Protein AF-A0A401Q311-F1 (afdb_monomer)

Organism: Scyliorhinus torazame (NCBI:txid75743)

Sequence (638 aa):
PLCNLTLDDGYFEIVNTTWLHVNNETCPNGSEIYVPHQGPSEQYWDKGVLRRTNSIDETGEIVWDLALCLLLAWLIAGAALSKGIKSSGKVVYFTATFPYVVLTILLIRGLTLEGAYKGIEFYIGRQSDFSKLADAEIWKEAATQIFFSISVGWGSLITLSSYNKFHNNCYRDTIIVCVVNCATSVFAGFIIFSTLGHMAHIQDKPVSEVVQSGFSLAFIAYPEALAQLPWAPLWSSLFFFMLITLGLDTQFAGLETIFTTLLDQFPKFLRSKRLYLTAGVCALFYFLGLVYVTQAGIYWLNFVDYFCTGWILITVALLELTGLSWIYGVNRFIKDIEMMIGERTWLFWLWWRACWTFIAPCLLAVILIWSLATFAPPTYGSVQYPVWAIALGWCMIIFCSMWIPIVAIVRVVQAEGATLCQKISAACTSDPGWSSNMEKHKEKRNVVENDDNVERGNWSSNADYLLSLIGCVVGLGNIWRFPYVAYKNGGGAFLIPYTLMLGLVGIPVFFLECSFGQFASLGPVGVWKAVPMLQGVGITMTLLTTITCISYNVVMGYCLYYLFASFQSPLPWADCFSWWGADETCSRTPKDPLCNLTLDDGYFGIVNTTWLYVNNETCPNGSEIYVPHQGPSEQYWE

pLDDT: mean 83.98, std 17.18, range [23.11, 98.56]

Nearest PDB structures (foldseek):
  8wfl-assembly1_A  TM=9.668E-01  e=3.098E-15  Homo sapiens
  6zpl-assembly1_B  TM=9.037E-01  e=9.647E-16  Homo sapiens
  8wfi-assembly1_A  TM=9.111E-01  e=2.722E-15  Homo sapiens
  6awn-assembly1_A  TM=9.329E-01  e=2.544E-13  Homo sapiens
  6awp-assembly1_A  TM=9.353E-01  e=3.594E-13  Homo sapiens

InterPro domains:
  IPR000175 Sodium:neurotransmitter symporter [PF00209] (36-414)
  IPR000175 Sodium:neurotransmitter symporter [PF00209] (456-587)
  IPR000175 Sodium:neurotransmitter symporter [PR00176] (91-108)
  IPR000175 Sodium:neurotransmitter symporter [PR00176] (175-195)
  IPR000175 Sodium:neurotransmitter symporter [PR00176] (229-248)
  IPR000175 Sodium:neurotransmitter symporter [PR00176] (310-330)
  IPR000175 Sodium:neurotransmitter symporter [PR00176] (353-373)
  IPR000175 Sodium:neurotransmitter symporter [PS00610] (480-494)
  IPR000175 Sodium:neurotransmitter symporter [PS00754] (562-581)
  IPR000175 Sodium:neurotransmitter symporter [PS50267] (1-417)
  IPR000175 Sodium:neurotransmitter symporter [PS50267] (455-638)
  IPR000175 Sodium:neurotransmitter symporter [PTHR11616] (25-431)
  IPR037272 Sodium:neurotransmitter symporter superfamily [SSF161070] (39-413)
  IPR037272 Sodium:neurotransmitter symporter superfamily [SSF161070] (456-585)

Mean predicted aligned error: 9.47 Å

Foldseek 3Di:
DWAWDQDPVRDTDTHDPVVCVVVVHDGPPPRDDDQFFDALLRCCVQQQQLVADPALVDLAFFPVLLLVLLLVLLVVLLVQCLVHLQRVLVLLVCLLCLLVVLLVVLLVVLQPAPQLVLLVCQFANPQFDLVLVVPVVLLLLLLQLLCQQLVALQLLLLLLLLQADLQDQLLVLLVVLLVLSVVLLSSLLSSLSSLLSNVCVVQVHRSLVLDDADVCCVRRSVLQSLLPDVLSLVSLLSSLVSQLSLLSLQLSSLVSLLLQQVCQVPVVPPLVPVSVVSVVLSVVLSVVLSSLSTSNNVVVLQLCCVQLPGLLSLVLLLVLLCLVPPLLHLVVLVVLLCLRHNDDDPVVSVQLNCLSVPQQNVSSVVSNVVCVVPDDQDADVPHGHDPVSVVVSVVNNCVLQVLLQVQLVVQLVPADDPDSVNSNNRLSAFAPVLVVVVVVSVVCVPPDDDQPCVSVHHNPDVSSSSSSSSSSSSHPCSNRVSSSSCSVSRNSSSVVSNVVSCSRHSSSSSSSSSSLSNSQSGGLLRSCSSRSSRSSSSVSSSVSSSSCSSSSSSVSSVSSSSSVQSNDVPRSSSAQDPVSPRDQSHDNHLWFFFAWDQDPVRDTDTGTPRVCVVVVHDGPPPRTHTDHDDDPVVVPDD

Structure (mmCIF, N/CA/C/O backbone):
data_AF-A0A401Q311-F1
#
_entry.id   AF-A0A401Q311-F1
#
loop_
_atom_site.group_PDB
_atom_site.id
_atom_site.type_symbol
_atom_site.label_atom_id
_atom_site.label_alt_id
_atom_site.label_comp_id
_atom_site.label_asym_id
_atom_site.label_entity_id
_atom_site.label_seq_id
_atom_site.pdbx_PDB_ins_code
_atom_site.Cartn_x
_atom_site.Cartn_y
_atom_site.Cartn_z
_atom_site.occupancy
_atom_site.B_iso_or_equiv
_atom_site.auth_seq_id
_atom_site.auth_comp_id
_atom_site.auth_asym_id
_atom_site.auth_atom_id
_atom_site.pdbx_PDB_model_num
ATOM 1 N N . PRO A 1 1 ? 10.226 -7.463 -41.433 1.00 44.62 1 PRO A N 1
ATOM 2 C CA . PRO A 1 1 ? 9.619 -8.806 -41.301 1.00 44.62 1 PRO A CA 1
ATOM 3 C C . PRO A 1 1 ? 10.476 -9.795 -42.088 1.00 44.62 1 PRO A C 1
ATOM 5 O O . PRO A 1 1 ? 10.937 -9.455 -43.178 1.00 44.62 1 PRO A O 1
ATOM 8 N N . LEU A 1 2 ? 10.751 -10.964 -41.519 1.00 50.41 2 LEU A N 1
ATOM 9 C CA . LEU A 1 2 ? 11.312 -12.079 -42.277 1.00 50.41 2 LEU A CA 1
ATOM 10 C C . LEU A 1 2 ? 10.163 -12.741 -43.048 1.00 50.41 2 LEU A C 1
ATOM 12 O O . LEU A 1 2 ? 9.011 -12.622 -42.652 1.00 50.41 2 LEU A O 1
ATOM 16 N N . CYS A 1 3 ? 10.438 -13.378 -44.171 1.00 49.09 3 CYS A N 1
ATOM 17 C CA . CYS A 1 3 ? 9.439 -13.995 -45.024 1.00 49.09 3 CYS A CA 1
ATOM 18 C C . CYS A 1 3 ? 9.876 -15.412 -45.367 1.00 49.09 3 CYS A C 1
ATOM 20 O O . CYS A 1 3 ? 10.998 -15.622 -45.817 1.00 49.09 3 CYS A O 1
ATOM 22 N N . ASN A 1 4 ? 8.998 -16.381 -45.154 1.00 51.16 4 ASN A N 1
ATOM 23 C CA . ASN A 1 4 ? 9.241 -17.758 -45.550 1.00 51.16 4 ASN A CA 1
ATOM 24 C C . ASN A 1 4 ? 8.853 -17.953 -47.026 1.00 51.16 4 ASN A C 1
ATOM 26 O O . ASN A 1 4 ? 7.667 -17.955 -47.358 1.00 51.16 4 ASN A O 1
ATOM 30 N N . LEU A 1 5 ? 9.841 -18.088 -47.911 1.00 54.25 5 LEU A N 1
ATOM 31 C CA . LEU A 1 5 ? 9.651 -18.311 -49.344 1.00 54.25 5 LEU A CA 1
ATOM 32 C C . LEU A 1 5 ? 9.799 -19.791 -49.687 1.00 54.25 5 LEU A C 1
ATOM 34 O O . LEU A 1 5 ? 10.660 -20.491 -49.162 1.00 54.25 5 LEU A O 1
ATOM 38 N N . THR A 1 6 ? 8.935 -20.271 -50.578 1.00 53.59 6 THR A N 1
ATOM 39 C CA . THR A 1 6 ? 8.990 -21.646 -51.089 1.00 53.59 6 THR A CA 1
ATOM 40 C C . THR A 1 6 ? 9.664 -21.613 -52.454 1.00 53.59 6 THR A C 1
ATOM 42 O O . THR A 1 6 ? 9.136 -20.984 -53.367 1.00 53.59 6 THR A O 1
ATOM 45 N N . LEU A 1 7 ? 10.824 -22.255 -52.587 1.00 54.38 7 LEU A N 1
ATOM 46 C CA . LEU A 1 7 ? 11.555 -22.354 -53.852 1.00 54.38 7 LEU A CA 1
ATOM 47 C C . LEU A 1 7 ? 10.949 -23.453 -54.742 1.00 54.38 7 LEU A C 1
ATOM 49 O O . LEU A 1 7 ? 10.337 -24.398 -54.237 1.00 54.38 7 LEU A O 1
ATOM 53 N N . ASP A 1 8 ? 11.170 -23.362 -56.059 1.00 46.59 8 ASP A N 1
ATOM 54 C CA . ASP A 1 8 ? 10.634 -24.290 -57.078 1.00 46.59 8 ASP A CA 1
ATOM 55 C C . ASP A 1 8 ? 11.000 -25.774 -56.836 1.00 46.59 8 ASP A C 1
ATOM 57 O O . ASP A 1 8 ? 10.300 -26.676 -57.301 1.00 46.59 8 ASP A O 1
ATOM 61 N N . ASP A 1 9 ? 12.042 -26.036 -56.040 1.00 47.81 9 ASP A N 1
ATOM 62 C CA . ASP A 1 9 ? 12.513 -27.377 -55.668 1.00 47.81 9 ASP A CA 1
ATOM 63 C C . ASP A 1 9 ? 11.839 -27.947 -54.397 1.00 47.81 9 ASP A C 1
ATOM 65 O O . ASP A 1 9 ? 12.191 -29.031 -53.929 1.00 47.81 9 ASP A O 1
ATOM 69 N N . GLY A 1 10 ? 10.872 -27.231 -53.810 1.00 40.16 10 GLY A N 1
ATOM 70 C CA . GLY A 1 10 ? 10.134 -27.654 -52.611 1.00 40.16 10 GLY A CA 1
ATOM 71 C C . GLY A 1 10 ? 10.855 -27.405 -51.278 1.00 40.16 10 GLY A C 1
ATOM 72 O O . GLY A 1 10 ? 10.386 -27.867 -50.237 1.00 40.16 10 GLY A O 1
ATOM 73 N N . TYR A 1 11 ? 11.975 -26.678 -51.296 1.00 37.44 11 TYR A N 1
ATOM 74 C CA . TYR A 1 11 ? 12.691 -26.215 -50.104 1.00 37.44 11 TYR A CA 1
ATOM 75 C C . TYR A 1 11 ? 12.191 -24.833 -49.657 1.00 37.44 11 TYR A C 1
ATOM 77 O O . TYR A 1 11 ? 11.756 -24.022 -50.473 1.00 37.44 11 TYR A O 1
ATOM 85 N N . PHE A 1 12 ? 12.258 -24.574 -48.349 1.00 44.00 12 PHE A N 1
ATOM 86 C CA . PHE A 1 12 ? 11.872 -23.300 -47.741 1.00 44.00 12 PHE A CA 1
ATOM 87 C C . PHE A 1 12 ? 13.114 -22.469 -47.413 1.00 44.00 12 PHE A C 1
ATOM 89 O O . PHE A 1 12 ? 14.059 -22.995 -46.822 1.00 44.00 12 PHE A O 1
ATOM 96 N N . GLU A 1 13 ? 13.093 -21.182 -47.750 1.00 46.69 13 GLU A N 1
ATOM 97 C CA . GLU A 1 13 ? 14.155 -20.225 -47.439 1.00 46.69 13 GLU A CA 1
ATOM 98 C C . GLU A 1 13 ? 13.565 -19.006 -46.716 1.00 46.69 13 GLU A C 1
ATOM 100 O O . GLU A 1 13 ? 12.555 -18.438 -47.132 1.00 46.69 13 GLU A O 1
ATOM 105 N N . ILE A 1 14 ? 14.176 -18.610 -45.596 1.00 48.53 14 ILE A N 1
ATOM 106 C CA . ILE A 1 14 ? 13.735 -17.447 -44.820 1.00 48.53 14 ILE A CA 1
ATOM 107 C C . ILE A 1 14 ? 14.483 -16.221 -45.340 1.00 48.53 14 ILE A C 1
ATOM 109 O O . ILE A 1 14 ? 15.675 -16.060 -45.090 1.00 48.53 14 ILE A O 1
ATOM 113 N N . VAL A 1 15 ? 13.778 -15.338 -46.041 1.00 46.12 15 VAL A N 1
ATOM 114 C CA . VAL A 1 15 ? 14.345 -14.145 -46.679 1.00 46.12 15 VAL A CA 1
ATOM 115 C C . VAL A 1 15 ? 13.653 -12.872 -46.208 1.00 46.12 15 VAL A C 1
ATOM 117 O O . VAL A 1 15 ? 12.489 -12.859 -45.830 1.00 46.12 15 VAL A O 1
ATOM 120 N N . ASN A 1 16 ? 14.361 -11.751 -46.204 1.00 48.59 16 ASN A N 1
ATOM 121 C CA . ASN A 1 16 ? 13.816 -10.474 -45.740 1.00 48.59 16 ASN A CA 1
ATOM 122 C C . ASN A 1 16 ? 13.004 -9.757 -46.842 1.00 48.59 16 ASN A C 1
ATOM 124 O O . ASN A 1 16 ? 13.362 -9.798 -48.016 1.00 48.59 16 ASN A O 1
ATOM 128 N N . THR A 1 17 ? 11.981 -8.992 -46.449 1.00 46.75 17 THR A N 1
ATOM 129 C CA . THR A 1 17 ? 11.307 -7.948 -47.251 1.00 46.75 17 THR A CA 1
ATOM 130 C C . THR A 1 17 ? 12.212 -7.062 -48.121 1.00 46.75 17 THR A C 1
ATOM 132 O O . THR A 1 17 ? 11.810 -6.699 -49.224 1.00 46.75 17 THR A O 1
ATOM 135 N N . THR A 1 18 ? 13.444 -6.749 -47.705 1.00 42.78 18 THR A N 1
ATOM 136 C CA . THR A 1 18 ? 14.395 -6.003 -48.555 1.00 42.78 18 THR A CA 1
ATOM 137 C C . THR A 1 18 ? 14.963 -6.855 -49.697 1.00 42.78 18 THR A C 1
ATOM 139 O O . THR A 1 18 ? 15.078 -6.369 -50.817 1.00 42.78 18 THR A O 1
ATOM 142 N N . TRP A 1 19 ? 15.282 -8.130 -49.446 1.00 49.06 19 TRP A N 1
ATOM 143 C CA . TRP A 1 19 ? 15.713 -9.086 -50.478 1.00 49.06 19 TRP A CA 1
ATOM 144 C C . TRP A 1 19 ? 14.578 -9.366 -51.467 1.00 49.06 19 TRP A C 1
ATOM 146 O O . TRP A 1 19 ? 14.797 -9.351 -52.674 1.00 49.06 19 TRP A O 1
ATOM 156 N N . LEU A 1 20 ? 13.353 -9.509 -50.950 1.00 50.75 20 LEU A N 1
ATOM 157 C CA . LEU A 1 20 ? 12.119 -9.587 -51.731 1.00 50.75 20 LEU A CA 1
ATOM 158 C C . LEU A 1 20 ? 11.993 -8.380 -52.673 1.00 50.75 20 LEU A C 1
ATOM 160 O O . LEU A 1 20 ? 11.869 -8.542 -53.879 1.00 50.75 20 LEU A O 1
ATOM 164 N N . HIS A 1 21 ? 12.150 -7.160 -52.155 1.00 47.22 21 HIS A N 1
ATOM 165 C CA . HIS A 1 21 ? 12.058 -5.946 -52.967 1.00 47.22 21 HIS A CA 1
ATOM 166 C C . HIS A 1 21 ? 13.190 -5.816 -54.007 1.00 47.22 21 HIS A C 1
ATOM 168 O O . HIS A 1 21 ? 12.967 -5.287 -55.095 1.00 47.22 21 HIS A O 1
ATOM 174 N N . VAL A 1 22 ? 14.408 -6.277 -53.701 1.00 48.94 22 VAL A N 1
ATOM 175 C CA . VAL A 1 22 ? 15.545 -6.259 -54.646 1.00 48.94 22 VAL A CA 1
ATOM 176 C C . VAL A 1 22 ? 15.372 -7.300 -55.755 1.00 48.94 22 VAL A C 1
ATOM 178 O O . VAL A 1 22 ? 15.705 -7.017 -56.904 1.00 48.94 22 VAL A O 1
ATOM 181 N N . ASN A 1 23 ? 14.805 -8.463 -55.437 1.00 54.22 23 ASN A N 1
ATOM 182 C CA . ASN A 1 23 ? 14.520 -9.526 -56.405 1.00 54.22 23 ASN A CA 1
ATOM 183 C C . ASN A 1 23 ? 13.110 -9.443 -57.010 1.00 54.22 23 ASN A C 1
ATOM 185 O O . ASN A 1 23 ? 12.717 -10.317 -57.776 1.00 54.22 23 ASN A O 1
ATOM 189 N N . ASN A 1 24 ? 12.380 -8.358 -56.731 1.00 62.00 24 ASN A N 1
ATOM 190 C CA . ASN A 1 24 ? 11.029 -8.098 -57.228 1.00 62.00 24 ASN A CA 1
ATOM 191 C C . ASN A 1 24 ? 10.011 -9.200 -56.868 1.00 62.00 24 ASN A C 1
ATOM 193 O O . ASN A 1 24 ? 9.060 -9.457 -57.607 1.00 62.00 24 ASN A O 1
ATOM 197 N N . GLU A 1 25 ? 10.220 -9.839 -55.721 1.00 59.75 25 GLU A N 1
ATOM 198 C CA . GLU A 1 25 ? 9.332 -10.824 -55.125 1.00 59.75 25 GLU A CA 1
ATOM 199 C C . GLU A 1 25 ? 8.525 -10.203 -53.978 1.00 59.75 25 GLU A C 1
ATOM 201 O O . GLU A 1 25 ? 8.900 -9.192 -53.382 1.00 59.75 25 GLU A O 1
ATOM 206 N N . THR A 1 26 ? 7.390 -10.812 -53.650 1.00 57.38 26 THR A N 1
ATOM 207 C CA . THR A 1 26 ? 6.498 -10.352 -52.577 1.00 57.38 26 THR A CA 1
ATOM 208 C C . THR A 1 26 ? 6.280 -11.462 -51.569 1.00 57.38 26 THR A C 1
ATOM 210 O O . THR A 1 26 ? 6.113 -12.615 -51.966 1.00 57.38 26 THR A O 1
ATOM 213 N N . CYS A 1 27 ? 6.232 -11.120 -50.279 1.00 53.47 27 CYS A N 1
ATOM 214 C CA . CYS A 1 27 ? 5.996 -12.126 -49.253 1.00 53.47 27 CYS A CA 1
ATOM 215 C C . CYS A 1 27 ? 4.608 -12.761 -49.437 1.00 53.47 27 CYS A C 1
ATOM 217 O O . CYS A 1 27 ? 3.622 -12.020 -49.516 1.00 53.47 27 CYS A O 1
ATOM 219 N N . PRO A 1 28 ? 4.488 -14.098 -49.521 1.00 59.97 28 PRO A N 1
ATOM 220 C CA . PRO A 1 28 ? 3.183 -14.727 -49.635 1.00 59.97 28 PRO A CA 1
ATOM 221 C C . PRO A 1 28 ? 2.364 -14.469 -48.361 1.00 59.97 28 PRO A C 1
ATOM 223 O O . PRO A 1 28 ? 2.897 -14.504 -47.248 1.00 59.97 28 PRO A O 1
ATOM 226 N N . ASN A 1 29 ? 1.061 -14.218 -48.511 1.00 45.78 29 ASN A N 1
ATOM 227 C CA . ASN A 1 29 ? 0.172 -13.927 -47.382 1.00 45.78 29 ASN A CA 1
ATOM 228 C C . ASN A 1 29 ? 0.230 -15.043 -46.323 1.00 45.78 29 ASN A C 1
ATOM 230 O O . ASN A 1 29 ? -0.089 -16.193 -46.619 1.00 45.78 29 ASN A O 1
ATOM 234 N N . GLY A 1 30 ? 0.603 -14.686 -45.089 1.00 43.88 30 GLY A N 1
ATOM 235 C CA . GLY A 1 30 ? 0.746 -15.621 -43.964 1.00 43.88 30 GLY A CA 1
ATOM 236 C C . GLY A 1 30 ? 2.155 -16.193 -43.754 1.00 43.88 30 GLY A C 1
ATOM 237 O O . GLY A 1 30 ? 2.330 -17.024 -42.868 1.00 43.88 30 GLY A O 1
ATOM 238 N N . SER A 1 31 ? 3.153 -15.745 -44.526 1.00 40.97 31 SER A N 1
ATOM 239 C CA . SER A 1 31 ? 4.556 -16.209 -44.443 1.00 40.97 31 SER A CA 1
ATOM 240 C C . SER A 1 31 ? 5.485 -15.226 -43.725 1.00 40.97 31 SER A C 1
ATOM 242 O O . SER A 1 31 ? 6.694 -15.452 -43.666 1.00 40.97 31 SER A O 1
ATOM 244 N N . GLU A 1 32 ? 4.939 -14.123 -43.208 1.00 43.56 32 GLU A N 1
ATOM 245 C CA . GLU A 1 32 ? 5.683 -13.095 -42.486 1.00 43.56 32 GLU A CA 1
ATOM 246 C C . GLU A 1 32 ? 6.029 -13.573 -41.071 1.00 43.56 32 GLU A C 1
ATOM 248 O O . GLU A 1 32 ? 5.166 -13.876 -40.249 1.00 43.56 32 GLU A O 1
ATOM 253 N N . ILE A 1 33 ? 7.323 -13.629 -40.784 1.00 42.41 33 ILE A N 1
ATOM 254 C CA . ILE A 1 33 ? 7.897 -13.951 -39.489 1.00 42.41 33 ILE A CA 1
ATOM 255 C C . ILE A 1 33 ? 8.290 -12.628 -38.827 1.00 42.41 33 ILE A C 1
ATOM 257 O O . ILE A 1 33 ? 9.214 -11.921 -39.249 1.00 42.41 33 ILE A O 1
ATOM 261 N N . TYR A 1 34 ? 7.570 -12.297 -37.766 1.00 44.88 34 TYR A N 1
ATOM 262 C CA . TYR A 1 34 ? 7.892 -11.199 -36.869 1.00 44.88 34 TYR A CA 1
ATOM 263 C C . TYR A 1 34 ? 8.754 -11.752 -35.739 1.00 44.88 34 TYR A C 1
ATOM 265 O O . TYR A 1 34 ? 8.327 -12.664 -35.035 1.00 44.88 34 TYR A O 1
ATOM 273 N N . VAL A 1 35 ? 9.969 -11.226 -35.575 1.00 49.19 35 VAL A N 1
ATOM 274 C CA . VAL A 1 35 ? 10.810 -11.559 -34.420 1.00 49.19 35 VAL A CA 1
ATOM 275 C C . VAL A 1 35 ? 10.467 -10.557 -33.318 1.00 49.19 35 VAL A C 1
ATOM 277 O O . VAL A 1 35 ? 10.758 -9.369 -33.480 1.00 49.19 35 VAL A O 1
ATOM 280 N N . PRO A 1 36 ? 9.790 -10.972 -32.234 1.00 54.50 36 PRO A N 1
ATOM 281 C CA . PRO A 1 36 ? 9.543 -10.081 -31.112 1.00 54.50 36 PRO A CA 1
ATOM 282 C C . PRO A 1 36 ? 10.884 -9.753 -30.448 1.00 54.50 36 PRO A C 1
ATOM 284 O O . PRO A 1 36 ? 11.578 -10.651 -29.979 1.00 54.50 36 PRO A O 1
ATOM 287 N N . HIS A 1 37 ? 11.253 -8.474 -30.429 1.00 62.31 37 HIS A N 1
ATOM 288 C CA . HIS A 1 37 ? 12.450 -7.994 -29.742 1.00 62.31 37 HIS A CA 1
ATOM 289 C C . HIS A 1 37 ? 12.078 -7.425 -28.372 1.00 62.31 37 HIS A C 1
ATOM 291 O O . HIS A 1 37 ? 11.120 -6.659 -28.262 1.00 62.31 37 HIS A O 1
ATOM 297 N N . GLN A 1 38 ? 12.842 -7.784 -27.340 1.00 71.62 38 GLN A N 1
ATOM 298 C CA . GLN A 1 38 ? 12.695 -7.243 -25.987 1.00 71.62 38 GLN A CA 1
ATOM 299 C C . GLN A 1 38 ? 13.823 -6.259 -25.677 1.00 71.62 38 GLN A C 1
ATOM 301 O O . GLN A 1 38 ? 14.983 -6.486 -26.033 1.00 71.62 38 GLN A O 1
ATOM 306 N N . GLY A 1 39 ? 13.486 -5.175 -24.973 1.00 79.00 39 GLY A N 1
ATOM 307 C CA . GLY A 1 39 ? 14.480 -4.221 -24.482 1.00 79.00 39 GLY A CA 1
ATOM 308 C C . GLY A 1 39 ? 15.422 -4.860 -23.449 1.00 79.00 39 GLY A C 1
ATOM 309 O O . GLY A 1 39 ? 15.022 -5.809 -22.765 1.00 79.00 39 GLY A O 1
ATOM 310 N N . PRO A 1 40 ? 16.646 -4.329 -23.244 1.00 85.62 40 PRO A N 1
ATOM 311 C CA . PRO A 1 40 ? 17.623 -4.947 -22.347 1.00 85.62 40 PRO A CA 1
ATOM 312 C C . PRO A 1 40 ? 17.124 -5.004 -20.901 1.00 85.62 40 PRO A C 1
ATOM 314 O O . PRO A 1 40 ? 17.349 -5.984 -20.201 1.00 85.62 40 PRO A O 1
ATOM 317 N N . SER A 1 41 ? 16.391 -3.975 -20.468 1.00 88.69 41 SER A N 1
ATOM 318 C CA . SER A 1 41 ? 15.797 -3.908 -19.130 1.00 88.69 41 SER A CA 1
ATOM 319 C C . SER A 1 41 ? 14.674 -4.930 -18.928 1.00 88.69 41 SER A C 1
ATOM 321 O O . SER A 1 41 ? 14.597 -5.565 -17.877 1.00 88.69 41 SER A O 1
ATOM 323 N N . GLU A 1 42 ? 13.837 -5.137 -19.948 1.00 87.06 42 GLU A N 1
ATOM 324 C CA . GLU A 1 42 ? 12.740 -6.109 -19.903 1.00 87.06 42 GLU A CA 1
ATOM 325 C C . GLU A 1 42 ? 13.286 -7.532 -19.844 1.00 87.06 42 GLU A C 1
ATOM 327 O O . GLU A 1 42 ? 12.898 -8.321 -18.982 1.00 87.06 42 GLU A O 1
ATOM 332 N N . GLN A 1 43 ? 14.257 -7.842 -20.705 1.00 88.38 43 GLN A N 1
ATOM 333 C CA . GLN A 1 43 ? 14.846 -9.170 -20.721 1.00 88.38 43 GLN A CA 1
ATOM 334 C C . GLN A 1 43 ? 15.723 -9.432 -19.490 1.00 88.38 43 GLN A C 1
ATOM 336 O O . GLN A 1 43 ? 15.725 -10.549 -18.969 1.00 88.38 43 GLN A O 1
ATOM 341 N N . TYR A 1 44 ? 16.419 -8.417 -18.968 1.00 93.56 44 TYR A N 1
ATOM 342 C CA . TYR A 1 44 ? 17.137 -8.535 -17.700 1.00 93.56 44 TYR A CA 1
ATOM 343 C C . TYR A 1 44 ? 16.181 -8.872 -16.551 1.00 93.56 44 TYR A C 1
ATOM 345 O O . TYR A 1 44 ? 16.482 -9.761 -15.757 1.00 93.56 44 TYR A O 1
ATOM 353 N N . TRP A 1 45 ? 15.012 -8.229 -16.478 1.00 93.88 45 TRP A N 1
ATOM 354 C CA . TRP A 1 45 ? 13.984 -8.561 -15.490 1.00 93.88 45 TRP A CA 1
ATOM 355 C C . TRP A 1 45 ? 13.486 -10.005 -15.641 1.00 93.88 45 TRP A C 1
ATOM 357 O O . TRP A 1 45 ? 13.503 -10.770 -14.674 1.00 93.88 45 TRP A O 1
ATOM 367 N N . ASP A 1 46 ? 13.112 -10.406 -16.855 1.00 91.38 46 ASP A N 1
ATOM 368 C CA . ASP A 1 46 ? 12.509 -11.714 -17.113 1.00 91.38 46 ASP A CA 1
ATOM 369 C C . ASP A 1 46 ? 13.505 -12.871 -16.962 1.00 91.38 46 ASP A C 1
ATOM 371 O O . ASP A 1 46 ? 13.205 -13.866 -16.298 1.00 91.38 46 ASP A O 1
ATOM 375 N N . LYS A 1 47 ? 14.704 -12.750 -17.540 1.00 91.50 47 LYS A N 1
ATOM 376 C CA . LYS A 1 47 ? 15.702 -13.830 -17.584 1.00 91.50 47 LYS A CA 1
ATOM 377 C C . LYS A 1 47 ? 16.801 -13.692 -16.544 1.00 91.50 47 LYS A C 1
ATOM 379 O O . LYS A 1 47 ? 17.182 -14.692 -15.945 1.00 91.50 47 LYS A O 1
ATOM 384 N N . GLY A 1 48 ? 17.293 -12.479 -16.309 1.00 92.12 48 GLY A N 1
ATOM 385 C CA . GLY A 1 48 ? 18.377 -12.234 -15.358 1.00 92.12 48 GLY A CA 1
ATOM 386 C C . GLY A 1 48 ? 17.902 -12.315 -13.907 1.00 92.12 48 GLY A C 1
ATOM 387 O O . GLY A 1 48 ? 18.434 -13.097 -13.114 1.00 92.12 48 GLY A O 1
ATOM 388 N N . VAL A 1 49 ? 16.881 -11.522 -13.569 1.00 95.69 49 VAL A N 1
ATOM 389 C CA . VAL A 1 49 ? 16.381 -11.365 -12.197 1.00 95.69 49 VAL A CA 1
ATOM 390 C C . VAL A 1 49 ? 15.431 -12.491 -11.817 1.00 95.69 49 VAL A C 1
ATOM 392 O O . VAL A 1 49 ? 15.688 -13.213 -10.857 1.00 95.69 49 VAL A O 1
ATOM 395 N N . LEU A 1 50 ? 14.328 -12.644 -12.553 1.00 94.94 50 LEU A N 1
ATOM 396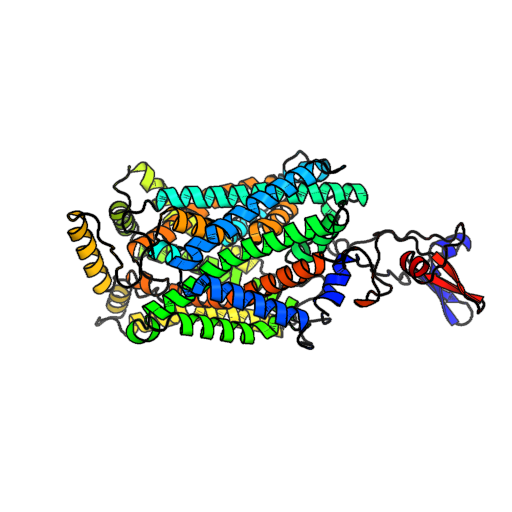 C CA . LEU A 1 50 ? 13.272 -13.597 -12.208 1.00 94.94 50 LEU A CA 1
ATOM 397 C C . LEU A 1 50 ? 13.575 -15.025 -12.664 1.00 94.94 50 LEU A C 1
ATOM 399 O O . LEU A 1 50 ? 13.037 -15.966 -12.082 1.00 94.94 50 LEU A O 1
ATOM 403 N N . ARG A 1 51 ? 14.397 -15.193 -13.711 1.00 94.81 51 ARG A N 1
ATOM 404 C CA . ARG A 1 51 ? 14.589 -16.476 -14.418 1.00 94.81 51 ARG A CA 1
ATOM 405 C C . ARG A 1 51 ? 13.237 -17.132 -14.726 1.00 94.81 51 ARG A C 1
ATOM 407 O O . ARG A 1 51 ? 13.047 -18.316 -14.449 1.00 94.81 51 ARG A O 1
ATOM 414 N N . ARG A 1 52 ? 12.292 -16.318 -15.208 1.00 93.12 52 ARG A N 1
ATOM 415 C CA . ARG A 1 52 ? 10.848 -16.571 -15.201 1.00 93.12 52 ARG A CA 1
ATOM 416 C C . ARG A 1 52 ? 10.476 -17.804 -16.023 1.00 93.12 52 ARG A C 1
ATOM 418 O O . ARG A 1 52 ? 11.001 -18.006 -17.115 1.00 93.12 52 ARG A O 1
ATOM 425 N N . THR A 1 53 ? 9.535 -18.595 -15.513 1.00 93.94 53 THR A N 1
ATOM 426 C CA . THR A 1 53 ? 8.884 -19.670 -16.280 1.00 93.94 53 THR A CA 1
ATOM 427 C C . THR A 1 53 ? 7.916 -19.100 -17.321 1.00 93.94 53 THR A C 1
ATOM 429 O O . THR A 1 53 ? 7.593 -17.913 -17.313 1.00 93.94 53 THR A O 1
ATOM 432 N N . ASN A 1 54 ? 7.440 -19.939 -18.242 1.00 90.00 54 ASN A N 1
ATOM 433 C CA . ASN A 1 54 ? 6.499 -19.497 -19.278 1.00 90.00 54 ASN A CA 1
ATOM 434 C C . ASN A 1 54 ? 5.094 -19.213 -18.721 1.00 90.00 54 ASN A C 1
ATOM 436 O O . ASN A 1 54 ? 4.341 -18.424 -19.292 1.00 90.00 54 ASN A O 1
ATOM 440 N N . SER A 1 55 ? 4.724 -19.880 -17.627 1.00 90.31 55 SER A N 1
ATOM 441 C CA . SER A 1 55 ? 3.406 -19.788 -17.008 1.00 90.31 55 SER A CA 1
ATOM 442 C C . SER A 1 55 ? 3.465 -20.153 -15.524 1.00 90.31 55 SER A C 1
ATOM 444 O O . SER A 1 55 ? 4.472 -20.650 -15.018 1.00 90.31 55 SER A O 1
ATOM 446 N N . ILE A 1 56 ? 2.353 -19.936 -14.820 1.00 93.25 56 ILE A N 1
ATOM 447 C CA . ILE A 1 56 ? 2.198 -20.332 -13.413 1.00 93.25 56 ILE A CA 1
ATOM 448 C C . ILE A 1 56 ? 2.088 -21.858 -13.216 1.00 93.25 56 ILE A C 1
ATOM 450 O O . ILE A 1 56 ? 2.236 -22.328 -12.089 1.00 93.25 56 ILE A O 1
ATOM 454 N N . ASP A 1 57 ? 1.841 -22.637 -14.278 1.00 92.12 57 ASP A N 1
ATOM 455 C CA . ASP A 1 57 ? 1.750 -24.106 -14.194 1.00 92.12 57 ASP A CA 1
ATOM 456 C C . ASP A 1 57 ? 3.097 -24.738 -13.809 1.00 92.12 57 ASP A C 1
ATOM 458 O O . ASP A 1 57 ? 3.153 -25.770 -13.139 1.00 92.12 57 ASP A O 1
ATOM 462 N N . GLU A 1 58 ? 4.192 -24.082 -14.184 1.00 92.50 58 GLU A N 1
ATOM 463 C CA . GLU A 1 58 ? 5.551 -24.488 -13.859 1.00 92.50 58 GLU A CA 1
ATOM 464 C C . GLU A 1 58 ? 6.083 -23.590 -12.747 1.00 92.50 58 GLU A C 1
ATOM 466 O O . GLU A 1 58 ? 6.407 -22.433 -12.990 1.00 92.50 58 GLU A O 1
ATOM 471 N N . THR A 1 59 ? 6.199 -24.106 -11.518 1.00 91.19 59 THR A N 1
ATOM 472 C CA . THR A 1 59 ? 6.739 -23.318 -10.390 1.00 91.19 59 THR A CA 1
ATOM 473 C C . THR A 1 59 ? 8.227 -22.986 -10.567 1.00 91.19 59 THR A C 1
ATOM 475 O O . THR A 1 59 ? 8.675 -21.904 -10.182 1.00 91.19 59 THR A O 1
ATOM 478 N N . GLY A 1 60 ? 8.985 -23.910 -11.166 1.00 94.31 60 GLY A N 1
ATOM 479 C CA . GLY A 1 60 ? 10.437 -23.820 -11.297 1.00 94.31 60 GLY A CA 1
ATOM 480 C C . GLY A 1 60 ? 11.174 -23.915 -9.957 1.00 94.31 60 GLY A C 1
ATOM 481 O O . GLY A 1 60 ? 10.645 -24.417 -8.962 1.00 94.31 60 GLY A O 1
ATOM 482 N N . GLU A 1 61 ? 12.417 -23.446 -9.943 1.00 96.31 61 GLU A N 1
ATOM 483 C CA . GLU A 1 61 ? 13.290 -23.450 -8.766 1.00 96.31 61 GLU A CA 1
ATOM 484 C C . GLU A 1 61 ? 13.209 -22.139 -7.969 1.00 96.31 61 GLU A C 1
ATOM 486 O O . GLU A 1 61 ? 12.694 -21.123 -8.439 1.00 96.31 61 GLU A O 1
ATOM 491 N N . ILE A 1 62 ? 13.738 -22.147 -6.742 1.00 97.88 62 ILE A N 1
ATOM 492 C CA . ILE A 1 62 ? 13.928 -20.923 -5.953 1.00 97.88 62 ILE A CA 1
ATOM 493 C C . ILE A 1 62 ? 15.101 -20.132 -6.537 1.00 97.88 62 ILE A C 1
ATOM 495 O O . ILE A 1 62 ? 16.222 -20.637 -6.623 1.00 97.88 62 ILE A O 1
ATOM 499 N N . VAL A 1 63 ? 14.872 -18.860 -6.859 1.00 97.75 63 VAL A N 1
ATOM 500 C CA . VAL A 1 63 ? 15.933 -17.934 -7.260 1.00 97.75 63 VAL A CA 1
ATOM 501 C C . VAL A 1 63 ? 16.656 -17.450 -6.003 1.00 97.75 63 VAL A C 1
ATOM 503 O O . VAL A 1 63 ? 16.208 -16.539 -5.304 1.00 97.75 63 VAL A O 1
ATOM 506 N N . TRP A 1 64 ? 17.786 -18.085 -5.687 1.00 97.31 64 TRP A N 1
ATOM 507 C CA . TRP A 1 64 ? 18.512 -17.866 -4.430 1.00 97.31 64 TRP A CA 1
ATOM 508 C C . TRP A 1 64 ? 18.956 -16.420 -4.198 1.00 97.31 64 TRP A C 1
ATOM 510 O O . TRP A 1 64 ? 18.932 -15.960 -3.057 1.00 97.31 64 TRP A O 1
ATOM 520 N N . ASP A 1 65 ? 19.284 -15.684 -5.259 1.00 96.62 65 ASP A N 1
ATOM 521 C CA . ASP A 1 65 ? 19.654 -14.268 -5.167 1.00 96.62 65 ASP A CA 1
ATOM 522 C C . ASP A 1 65 ? 18.497 -13.429 -4.589 1.00 96.62 65 ASP A C 1
ATOM 524 O O . ASP A 1 65 ? 18.686 -12.601 -3.692 1.00 96.62 65 ASP A O 1
ATOM 528 N N . LEU A 1 66 ? 17.269 -13.712 -5.034 1.00 97.94 66 LEU A N 1
ATOM 529 C CA . LEU A 1 66 ? 16.049 -13.079 -4.536 1.00 97.94 66 LEU A CA 1
ATOM 530 C C . LEU A 1 66 ? 15.676 -13.585 -3.141 1.00 97.94 66 LEU A C 1
ATOM 532 O O . LEU A 1 66 ? 15.242 -12.793 -2.305 1.00 97.94 66 LEU A O 1
ATOM 536 N N . ALA A 1 67 ? 15.896 -14.870 -2.849 1.00 98.38 67 ALA A N 1
ATOM 537 C CA . ALA A 1 67 ? 15.675 -15.430 -1.516 1.00 98.38 67 ALA A CA 1
ATOM 538 C C . ALA A 1 67 ? 16.581 -14.776 -0.455 1.00 98.38 67 ALA A C 1
ATOM 540 O O . ALA A 1 67 ? 16.115 -14.440 0.634 1.00 98.38 67 ALA A O 1
ATOM 541 N N . LEU A 1 68 ? 17.853 -14.516 -0.776 1.00 98.38 68 LEU A N 1
ATOM 542 C CA . LEU A 1 68 ? 18.775 -13.802 0.115 1.00 98.38 68 LEU A CA 1
ATOM 543 C C . LEU A 1 68 ? 18.365 -12.337 0.315 1.00 98.38 68 LEU A C 1
ATOM 545 O O . LEU A 1 68 ? 18.403 -11.835 1.441 1.00 98.38 68 LEU A O 1
ATOM 549 N N . CYS A 1 69 ? 17.915 -11.661 -0.745 1.00 98.50 69 CYS A N 1
ATOM 550 C CA . CYS A 1 69 ? 17.391 -10.299 -0.636 1.00 98.50 69 CYS A CA 1
ATOM 551 C C . CYS A 1 69 ? 16.103 -10.247 0.203 1.00 98.50 69 CYS A C 1
ATOM 553 O O . CYS A 1 69 ? 15.949 -9.358 1.040 1.00 98.50 69 CYS A O 1
ATOM 555 N N . LEU A 1 70 ? 15.209 -11.227 0.047 1.00 98.44 70 LEU A N 1
ATOM 556 C CA . LEU A 1 70 ? 14.006 -11.378 0.868 1.00 98.44 70 LEU A CA 1
ATOM 557 C C . LEU A 1 70 ? 14.358 -11.624 2.343 1.00 98.44 70 LEU A C 1
ATOM 559 O O . LEU A 1 70 ? 13.747 -11.024 3.229 1.00 98.44 70 LEU A O 1
ATOM 563 N N . LEU A 1 71 ? 15.359 -12.466 2.623 1.00 98.56 71 LEU A N 1
ATOM 564 C CA . LEU A 1 71 ? 15.854 -12.683 3.984 1.00 98.56 71 LEU A CA 1
ATOM 565 C C . LEU A 1 71 ? 16.347 -11.368 4.596 1.00 98.56 71 LEU A C 1
ATOM 567 O O . LEU A 1 71 ? 15.954 -11.021 5.710 1.00 98.56 71 LEU A O 1
ATOM 571 N N . LEU A 1 72 ? 17.161 -10.610 3.857 1.00 98.38 72 LEU A N 1
ATOM 572 C CA . LEU A 1 72 ? 17.654 -9.310 4.303 1.00 98.38 72 LEU A CA 1
ATOM 573 C C . LEU A 1 72 ? 16.505 -8.321 4.560 1.00 98.38 72 LEU A C 1
ATOM 575 O O . LEU A 1 72 ? 16.514 -7.646 5.590 1.00 98.38 72 LEU A O 1
ATOM 579 N N . ALA A 1 73 ? 15.488 -8.279 3.695 1.00 97.94 73 ALA A N 1
ATOM 580 C CA . ALA A 1 73 ? 14.303 -7.446 3.900 1.00 97.94 73 ALA A CA 1
ATOM 581 C C . ALA A 1 73 ? 13.587 -7.785 5.222 1.00 97.94 73 ALA A C 1
ATOM 583 O O . ALA A 1 73 ? 13.268 -6.889 6.006 1.00 97.94 73 ALA A O 1
ATOM 584 N N . TRP A 1 74 ? 13.384 -9.075 5.520 1.00 97.94 74 TRP A N 1
ATOM 585 C CA . TRP A 1 74 ? 12.785 -9.518 6.788 1.00 97.94 74 TRP A CA 1
ATOM 586 C C . TRP A 1 74 ? 13.647 -9.187 8.008 1.00 97.94 74 TRP A C 1
ATOM 588 O O . TRP A 1 74 ? 13.107 -8.806 9.048 1.00 97.94 74 TRP A O 1
ATOM 598 N N . LEU A 1 75 ? 14.973 -9.290 7.894 1.00 97.56 75 LEU A N 1
ATOM 599 C CA . LEU A 1 75 ? 15.893 -8.910 8.968 1.00 97.56 75 LEU A CA 1
ATOM 600 C C . LEU A 1 75 ? 15.832 -7.405 9.258 1.00 97.56 75 LEU A C 1
ATOM 602 O O . LEU A 1 75 ? 15.765 -7.018 10.425 1.00 97.56 75 LEU A O 1
ATOM 606 N N . ILE A 1 76 ? 15.794 -6.562 8.220 1.00 96.94 76 ILE A N 1
ATOM 607 C CA . ILE A 1 76 ? 15.648 -5.106 8.362 1.00 96.94 76 ILE A CA 1
ATOM 608 C C . ILE A 1 76 ? 14.304 -4.770 9.021 1.00 96.94 76 ILE A C 1
ATOM 610 O O . ILE A 1 76 ? 14.274 -4.030 10.009 1.00 96.94 76 ILE A O 1
ATOM 614 N N . ALA A 1 77 ? 13.204 -5.356 8.535 1.00 96.12 77 ALA A N 1
ATOM 615 C CA . ALA A 1 77 ? 11.872 -5.135 9.093 1.00 96.12 77 ALA A CA 1
ATOM 616 C C . ALA A 1 77 ? 11.772 -5.572 10.565 1.00 96.12 77 ALA A C 1
ATOM 618 O O . ALA A 1 77 ? 11.306 -4.815 11.422 1.00 96.12 77 ALA A O 1
ATOM 619 N N . GLY A 1 78 ? 12.278 -6.766 10.883 1.00 95.75 78 GLY A N 1
ATOM 620 C CA . GLY A 1 78 ? 12.306 -7.293 12.245 1.00 95.75 78 GLY A CA 1
ATOM 621 C C . GLY A 1 78 ? 13.169 -6.455 13.193 1.00 95.75 78 GLY A C 1
ATOM 622 O O . GLY A 1 78 ? 12.763 -6.197 14.328 1.00 95.75 78 GLY A O 1
ATOM 623 N N . ALA A 1 79 ? 14.331 -5.977 12.735 1.00 95.00 79 ALA A N 1
ATOM 624 C CA . ALA A 1 79 ? 15.207 -5.114 13.526 1.00 95.00 79 ALA A CA 1
ATOM 625 C C . ALA A 1 79 ? 14.541 -3.765 13.844 1.00 95.00 79 ALA A C 1
ATOM 627 O O . ALA A 1 79 ? 14.528 -3.344 15.008 1.00 95.00 79 ALA A O 1
ATOM 628 N N . ALA A 1 80 ? 13.920 -3.129 12.845 1.00 94.81 80 ALA A N 1
ATOM 629 C CA . ALA A 1 80 ? 13.214 -1.859 13.008 1.00 94.81 80 ALA A CA 1
ATOM 630 C C . ALA A 1 80 ? 12.033 -1.960 13.992 1.00 94.81 80 ALA A C 1
ATOM 632 O O . ALA A 1 80 ? 11.804 -1.036 14.775 1.00 94.81 80 ALA A O 1
ATOM 633 N N . LEU A 1 81 ? 11.335 -3.102 14.021 1.00 93.88 81 LEU A N 1
ATOM 634 C CA . LEU A 1 81 ? 10.177 -3.362 14.891 1.00 93.88 81 LEU A CA 1
ATOM 635 C C . LEU A 1 81 ? 10.509 -4.074 16.209 1.00 93.88 81 LEU A C 1
ATOM 637 O O . LEU A 1 81 ? 9.601 -4.384 16.987 1.00 93.88 81 LEU A O 1
ATOM 641 N N . SER A 1 82 ? 11.789 -4.295 16.507 1.00 89.44 82 SER A N 1
ATOM 642 C CA . SER A 1 82 ? 12.248 -5.032 17.696 1.00 89.44 82 SER A CA 1
ATOM 643 C C . SER A 1 82 ? 11.673 -4.502 19.022 1.00 89.44 82 SER A C 1
ATOM 645 O O . SER A 1 82 ? 11.379 -5.283 19.928 1.00 89.44 82 SER A O 1
ATOM 647 N N . LYS A 1 83 ? 11.445 -3.182 19.128 1.00 90.06 83 LYS A N 1
ATOM 648 C CA . LYS A 1 83 ? 10.763 -2.519 20.264 1.00 90.06 83 LYS A CA 1
ATOM 649 C C . LYS A 1 83 ? 9.407 -1.901 19.884 1.00 90.06 83 LYS A C 1
ATOM 651 O O . LYS A 1 83 ? 8.922 -1.000 20.568 1.00 90.06 83 LYS A O 1
ATOM 656 N N . GLY A 1 84 ? 8.814 -2.355 18.782 1.00 90.88 84 GLY A N 1
ATOM 657 C CA . GLY A 1 84 ? 7.573 -1.824 18.214 1.00 90.88 84 GLY A CA 1
ATOM 658 C C . GLY A 1 84 ? 7.642 -0.347 17.877 1.00 90.88 84 GLY A C 1
ATOM 659 O O . GLY A 1 84 ? 8.704 0.149 17.494 1.00 90.88 84 GLY A O 1
ATOM 660 N N . ILE A 1 85 ? 6.529 0.355 18.103 1.00 91.00 85 ILE A N 1
ATOM 661 C CA . ILE A 1 85 ? 6.358 1.784 17.802 1.00 91.00 85 ILE A CA 1
ATOM 662 C C . ILE A 1 85 ? 7.432 2.700 18.412 1.00 91.00 85 ILE A C 1
ATOM 664 O O . ILE A 1 85 ? 7.676 3.793 17.909 1.00 91.00 85 ILE A O 1
ATOM 668 N N . LYS A 1 86 ? 8.121 2.267 19.478 1.00 90.94 86 LYS A N 1
ATOM 669 C CA . LYS A 1 86 ? 9.223 3.029 20.088 1.00 90.94 86 LYS A CA 1
ATOM 670 C C . LYS A 1 86 ? 10.505 3.002 19.256 1.00 90.94 86 LYS A C 1
ATOM 672 O O . LYS A 1 86 ? 11.285 3.944 19.338 1.00 90.94 86 LYS A O 1
ATOM 677 N N . SER A 1 87 ? 10.735 1.928 18.502 1.00 93.31 87 SER A N 1
ATOM 678 C CA . SER A 1 87 ? 11.872 1.794 17.588 1.00 93.31 87 SER A CA 1
ATOM 679 C C . SER A 1 87 ? 11.493 2.271 16.191 1.00 93.31 87 SER A C 1
ATOM 681 O O . SER A 1 87 ? 12.143 3.175 15.667 1.00 93.31 87 SER A O 1
ATOM 683 N N . SER A 1 88 ? 10.393 1.758 15.626 1.00 93.75 88 SER A N 1
ATOM 684 C CA . SER A 1 88 ? 9.950 2.161 14.286 1.00 93.75 88 SER A CA 1
ATOM 685 C C . SER A 1 88 ? 9.653 3.657 14.215 1.00 93.75 88 SER A C 1
ATOM 687 O O . SER A 1 88 ? 10.130 4.310 13.297 1.00 93.75 88 SER A O 1
ATOM 689 N N . GLY A 1 89 ? 9.036 4.241 15.250 1.00 91.56 89 GLY A N 1
ATOM 690 C CA . GLY A 1 89 ? 8.798 5.685 15.354 1.00 91.56 89 GLY A CA 1
ATOM 691 C C . GLY A 1 89 ? 10.060 6.561 15.326 1.00 91.56 89 GLY A C 1
ATOM 692 O O . GLY A 1 89 ? 9.954 7.767 15.130 1.00 91.56 89 GLY A O 1
ATOM 693 N N . LYS A 1 90 ? 11.260 5.987 15.501 1.00 93.88 90 LYS A N 1
ATOM 694 C CA . LYS A 1 90 ? 12.543 6.685 15.301 1.00 93.88 90 LYS A CA 1
ATOM 695 C C . LYS A 1 90 ? 13.149 6.421 13.930 1.00 93.88 90 LYS A C 1
ATOM 697 O O . LYS A 1 90 ? 13.710 7.342 13.348 1.00 93.88 90 LYS A O 1
ATOM 702 N N . VAL A 1 91 ? 12.998 5.208 13.403 1.00 95.12 91 VAL A N 1
ATOM 703 C CA . VAL A 1 91 ? 13.450 4.849 12.049 1.00 95.12 91 VAL A CA 1
ATOM 704 C C . VAL A 1 91 ? 12.725 5.686 10.984 1.00 95.12 91 VAL A C 1
ATOM 706 O O . VAL A 1 91 ? 13.385 6.213 10.089 1.00 95.12 91 VAL A O 1
ATOM 709 N N . VAL A 1 92 ? 11.415 5.921 11.157 1.00 94.75 92 VAL A N 1
ATOM 710 C CA . VAL A 1 92 ? 10.568 6.702 10.226 1.00 94.75 92 VAL A CA 1
ATOM 711 C C . VAL A 1 92 ? 11.039 8.133 9.987 1.00 94.75 92 VAL A C 1
ATOM 713 O O . VAL A 1 92 ? 10.734 8.710 8.952 1.00 94.75 92 VAL A O 1
ATOM 716 N N . TYR A 1 93 ? 11.830 8.724 10.889 1.00 95.69 93 TYR A N 1
ATOM 717 C CA . TYR A 1 93 ? 12.401 10.050 10.638 1.00 95.69 93 TYR A CA 1
ATOM 718 C C . TYR A 1 93 ? 13.310 10.060 9.418 1.00 95.69 93 TYR A C 1
ATOM 720 O O . TYR A 1 93 ? 13.350 11.059 8.708 1.00 95.69 93 TYR A O 1
ATOM 728 N N . PHE A 1 94 ? 14.031 8.967 9.180 1.00 96.19 94 PHE A N 1
ATOM 729 C CA . PHE A 1 94 ? 14.841 8.813 7.986 1.00 96.19 94 PHE A CA 1
ATOM 730 C C . PHE A 1 94 ? 14.013 8.231 6.844 1.00 96.19 94 PHE A C 1
ATOM 732 O O . PHE A 1 94 ? 13.957 8.830 5.774 1.00 96.19 94 PHE A O 1
ATOM 739 N N . THR A 1 95 ? 13.341 7.101 7.069 1.00 95.44 95 THR A N 1
ATOM 740 C CA . THR A 1 95 ? 12.682 6.353 5.990 1.00 95.44 95 THR A CA 1
ATOM 741 C C . THR A 1 95 ? 11.499 7.098 5.368 1.00 95.44 95 THR A C 1
ATOM 743 O O . THR A 1 95 ? 11.346 7.030 4.152 1.00 95.44 95 THR A O 1
ATOM 746 N N . ALA A 1 96 ? 10.774 7.929 6.128 1.00 93.44 96 ALA A N 1
ATOM 747 C CA . ALA A 1 96 ? 9.671 8.723 5.584 1.00 93.44 96 ALA A CA 1
ATOM 748 C C . ALA A 1 96 ? 10.134 10.037 4.933 1.00 93.44 96 ALA A C 1
ATOM 750 O O . ALA A 1 96 ? 9.423 10.587 4.096 1.00 93.44 96 ALA A O 1
ATOM 751 N N . THR A 1 97 ? 11.299 10.585 5.306 1.00 94.25 97 THR A N 1
ATOM 752 C CA . THR A 1 97 ? 11.757 11.900 4.804 1.00 94.25 97 THR A CA 1
ATOM 753 C C . THR A 1 97 ? 12.768 11.794 3.668 1.00 94.25 97 THR A C 1
ATOM 755 O O . THR A 1 97 ? 12.734 12.605 2.741 1.00 94.25 97 THR A O 1
ATOM 758 N N . PHE A 1 98 ? 13.634 10.780 3.697 1.00 95.06 98 PHE A N 1
ATOM 759 C CA . PHE A 1 98 ? 14.653 10.542 2.679 1.00 95.06 98 PHE A CA 1
ATOM 760 C C . PHE A 1 98 ? 14.080 10.431 1.253 1.00 95.06 98 PHE A C 1
ATOM 762 O O . PHE A 1 98 ? 14.654 11.048 0.349 1.00 95.06 98 PHE A O 1
ATOM 769 N N . PRO A 1 99 ? 12.928 9.768 1.019 1.00 94.00 99 PRO A N 1
ATOM 770 C CA . PRO A 1 99 ? 12.306 9.743 -0.298 1.00 94.00 99 PRO A CA 1
ATOM 771 C C . PRO A 1 99 ? 12.062 11.125 -0.890 1.00 94.00 99 PRO A C 1
ATOM 773 O O . PRO A 1 99 ? 12.331 11.332 -2.064 1.00 94.00 99 PRO A O 1
ATOM 776 N N . TYR A 1 100 ? 11.642 12.109 -0.095 1.00 94.31 100 TYR A N 1
ATOM 777 C CA . TYR A 1 100 ? 11.400 13.464 -0.599 1.00 94.31 100 TYR A CA 1
ATOM 778 C C . TYR A 1 100 ? 12.679 14.158 -1.070 1.00 94.31 100 TYR A C 1
ATOM 780 O O . TYR A 1 100 ? 12.635 14.938 -2.024 1.00 94.31 100 TYR A O 1
ATOM 788 N N . VAL A 1 101 ? 13.825 13.851 -0.454 1.00 94.88 101 VAL A N 1
ATOM 789 C CA . VAL A 1 101 ? 15.132 14.338 -0.917 1.00 94.88 101 VAL A CA 1
ATOM 790 C C . VAL A 1 101 ? 15.437 13.761 -2.298 1.00 94.88 101 VAL A C 1
ATOM 792 O O . VAL A 1 101 ? 15.734 14.513 -3.226 1.00 94.88 101 VAL A O 1
ATOM 795 N N . VAL A 1 102 ? 15.301 12.442 -2.459 1.00 93.00 102 VAL A N 1
ATOM 796 C CA . VAL A 1 102 ? 15.575 11.760 -3.733 1.00 93.00 102 VAL A CA 1
ATOM 797 C C . VAL A 1 102 ? 14.590 12.184 -4.818 1.00 93.00 102 VAL A C 1
ATOM 799 O O . VAL A 1 102 ? 15.019 12.536 -5.913 1.00 93.00 102 VAL A O 1
ATOM 802 N N . LEU A 1 103 ? 13.291 12.232 -4.518 1.00 92.00 103 LEU A N 1
ATOM 803 C CA . LEU A 1 103 ? 12.259 12.679 -5.454 1.00 92.00 103 LEU A CA 1
ATOM 804 C C . LEU A 1 103 ? 12.529 14.111 -5.934 1.00 92.00 103 LEU A C 1
ATOM 806 O O . LEU A 1 103 ? 12.433 14.385 -7.125 1.00 92.00 103 LEU A O 1
ATOM 810 N N . THR A 1 104 ? 12.940 15.017 -5.044 1.00 94.06 104 THR A N 1
ATOM 811 C CA . THR A 1 104 ? 13.291 16.394 -5.433 1.00 94.06 104 THR A CA 1
ATOM 812 C C . THR A 1 104 ? 14.500 16.429 -6.368 1.00 94.06 104 THR A C 1
ATOM 814 O O . THR A 1 1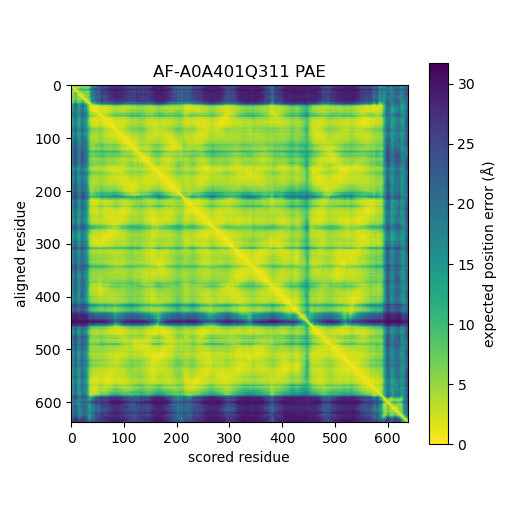04 ? 14.485 17.132 -7.378 1.00 94.06 104 THR A O 1
ATOM 817 N N . ILE A 1 105 ? 15.536 15.644 -6.067 1.00 92.31 105 ILE A N 1
ATOM 818 C CA . ILE A 1 105 ? 16.731 15.524 -6.909 1.00 92.31 105 ILE A CA 1
ATOM 819 C C . ILE A 1 105 ? 16.372 14.956 -8.294 1.00 92.31 105 ILE A C 1
ATOM 821 O O . ILE A 1 105 ? 16.788 15.510 -9.315 1.00 92.31 105 ILE A O 1
ATOM 825 N N . LEU A 1 106 ? 15.572 13.887 -8.341 1.00 89.69 106 LEU A N 1
ATOM 826 C CA . LEU A 1 106 ? 15.117 13.262 -9.584 1.00 89.69 106 LEU A CA 1
ATOM 827 C C . LEU A 1 106 ? 14.187 14.175 -10.382 1.00 89.69 106 LEU A C 1
ATOM 829 O O . LEU A 1 106 ? 14.269 14.170 -11.605 1.00 89.69 106 LEU A O 1
ATOM 833 N N . LEU A 1 107 ? 13.366 15.001 -9.728 1.00 92.06 107 LEU A N 1
ATOM 834 C CA . LEU A 1 107 ? 12.536 15.994 -10.408 1.00 92.06 107 LEU A CA 1
ATOM 835 C C . LEU A 1 107 ? 13.393 17.040 -11.114 1.00 92.06 107 LEU A C 1
ATOM 837 O O . LEU A 1 107 ? 13.191 17.302 -12.297 1.00 92.06 107 LEU A O 1
ATOM 841 N N . ILE A 1 108 ? 14.359 17.630 -10.401 1.00 92.75 108 ILE A N 1
ATOM 842 C CA . ILE A 1 108 ? 15.274 18.615 -10.989 1.00 92.75 108 ILE A CA 1
ATOM 843 C C . ILE A 1 108 ? 15.988 17.980 -12.179 1.00 92.75 108 ILE A C 1
ATOM 845 O O . ILE A 1 108 ? 16.024 18.568 -13.258 1.00 92.75 108 ILE A O 1
ATOM 849 N N . ARG A 1 109 ? 16.505 16.755 -12.017 1.00 89.62 109 ARG A N 1
ATOM 850 C CA . ARG A 1 109 ? 17.182 16.066 -13.113 1.00 89.62 109 ARG A CA 1
ATOM 851 C C . ARG A 1 109 ? 16.237 15.800 -14.284 1.00 89.62 109 ARG A C 1
ATOM 853 O O . ARG A 1 109 ? 16.586 16.174 -15.399 1.00 89.62 109 ARG A O 1
ATOM 860 N N . GLY A 1 110 ? 15.066 15.221 -14.039 1.00 88.94 110 GLY A N 1
ATOM 861 C CA . GLY A 1 110 ? 14.067 14.881 -15.052 1.00 88.94 110 GLY A CA 1
ATOM 862 C C . GLY A 1 110 ? 13.600 16.090 -15.860 1.00 88.94 110 GLY A C 1
ATOM 863 O O . GLY A 1 110 ? 13.568 16.033 -17.083 1.00 88.94 110 GLY A O 1
ATOM 864 N N . LEU A 1 111 ? 13.358 17.229 -15.204 1.00 92.56 111 LEU A N 1
ATOM 865 C CA . LEU A 1 111 ? 12.965 18.471 -15.879 1.00 92.56 111 LEU A CA 1
ATOM 866 C C . LEU A 1 111 ? 14.092 19.116 -16.701 1.00 92.56 111 LEU A C 1
ATOM 868 O O . LEU A 1 111 ? 13.805 19.888 -17.612 1.00 92.56 111 LEU A O 1
ATOM 872 N N . THR A 1 112 ? 15.362 18.816 -16.403 1.00 91.94 112 THR A N 1
ATOM 873 C CA . THR A 1 112 ? 16.512 19.292 -17.203 1.00 91.94 112 THR A CA 1
ATOM 874 C C . THR A 1 112 ? 16.807 18.430 -18.431 1.00 91.94 112 THR A C 1
ATOM 876 O O . THR A 1 112 ? 17.716 18.759 -19.191 1.00 91.94 112 THR A O 1
ATOM 879 N N . LEU A 1 113 ? 16.090 17.317 -18.619 1.00 89.25 113 LEU A N 1
ATOM 880 C CA . LEU A 1 113 ? 16.276 16.443 -19.772 1.00 89.25 113 LEU A CA 1
ATOM 881 C C . LEU A 1 113 ? 15.611 17.021 -21.021 1.00 89.25 113 LEU A C 1
ATOM 883 O O . LEU A 1 113 ? 14.525 17.602 -20.976 1.00 89.25 113 LEU A O 1
ATOM 887 N N . GLU A 1 114 ? 16.255 16.810 -22.163 1.00 91.31 114 GLU A N 1
ATOM 888 C CA . GLU A 1 114 ? 15.689 17.173 -23.457 1.00 91.31 114 GLU A CA 1
ATOM 889 C C . GLU A 1 114 ? 14.415 16.362 -23.732 1.00 91.31 114 GLU A C 1
ATOM 891 O O . GLU A 1 114 ? 14.349 15.171 -23.444 1.00 91.31 114 GLU A O 1
ATOM 896 N N . GLY A 1 115 ? 13.361 16.997 -24.243 1.00 89.94 115 GLY A N 1
ATOM 897 C CA . GLY A 1 115 ? 12.092 16.309 -24.500 1.00 89.94 115 GLY A CA 1
ATOM 898 C C . GLY A 1 115 ? 11.213 16.050 -23.269 1.00 89.94 115 GLY A C 1
ATOM 899 O O . GLY A 1 115 ? 10.066 15.642 -23.443 1.00 89.94 115 GLY A O 1
ATOM 900 N N . ALA A 1 116 ? 11.663 16.373 -22.048 1.00 91.44 116 ALA A N 1
ATOM 901 C CA . ALA A 1 116 ? 10.866 16.206 -20.825 1.00 91.44 116 ALA A CA 1
ATOM 902 C C . ALA A 1 116 ? 9.483 16.884 -20.903 1.00 91.44 116 ALA A C 1
ATOM 904 O O . ALA A 1 116 ? 8.493 16.371 -20.375 1.00 91.44 116 ALA A O 1
ATOM 905 N N . TYR A 1 117 ? 9.391 18.006 -21.628 1.00 91.94 117 TYR A N 1
ATOM 906 C CA . TYR A 1 117 ? 8.141 18.735 -21.850 1.00 91.94 117 TYR A CA 1
ATOM 907 C C . TYR A 1 117 ? 7.041 17.877 -22.498 1.00 91.94 117 TYR A C 1
ATOM 909 O O . TYR A 1 117 ? 5.877 18.077 -22.166 1.00 91.94 117 TYR A O 1
ATOM 917 N N . LYS A 1 118 ? 7.380 16.900 -23.360 1.00 90.62 118 LYS A N 1
ATOM 918 C CA . LYS A 1 118 ? 6.396 16.024 -24.024 1.00 90.62 118 LYS A CA 1
ATOM 919 C C . LYS A 1 118 ? 5.572 15.240 -23.002 1.00 90.62 118 LYS A C 1
ATOM 921 O O . LYS A 1 118 ? 4.354 15.156 -23.110 1.00 90.62 118 LYS A O 1
ATOM 926 N N . GLY A 1 119 ? 6.232 14.700 -21.979 1.00 90.81 119 GLY A N 1
ATOM 927 C CA . GLY A 1 119 ? 5.549 13.947 -20.932 1.00 90.81 119 GLY A CA 1
ATOM 928 C C . GLY A 1 119 ? 4.779 14.843 -19.962 1.00 90.81 119 GLY A C 1
ATOM 929 O O . GLY A 1 119 ? 3.678 14.487 -19.552 1.00 90.81 119 GLY A O 1
ATOM 930 N N . ILE A 1 120 ? 5.284 16.043 -19.651 1.00 93.56 120 ILE A N 1
ATOM 931 C CA . ILE A 1 120 ? 4.540 17.017 -18.830 1.00 93.56 120 ILE A CA 1
ATOM 932 C C . ILE A 1 120 ? 3.283 17.524 -19.553 1.00 93.56 120 ILE A C 1
ATOM 934 O O . ILE A 1 120 ? 2.235 17.689 -18.922 1.00 93.56 120 ILE A O 1
ATOM 938 N N . GLU A 1 121 ? 3.354 17.729 -20.872 1.00 91.81 121 GLU A N 1
ATOM 939 C CA . GLU A 1 121 ? 2.190 18.093 -21.684 1.00 91.81 121 GLU A CA 1
ATOM 940 C C . GLU A 1 121 ? 1.099 17.022 -21.668 1.00 91.81 121 GLU A C 1
ATOM 942 O O . GLU A 1 121 ? -0.082 17.374 -21.635 1.00 91.81 121 GLU A O 1
ATOM 947 N N . PHE A 1 122 ? 1.485 15.745 -21.651 1.00 88.94 122 PHE A N 1
ATOM 948 C CA . PHE A 1 122 ? 0.565 14.625 -21.467 1.00 88.94 122 PHE A CA 1
ATOM 949 C C . PHE A 1 122 ? -0.004 14.580 -20.046 1.00 88.94 122 PHE A C 1
ATOM 951 O O . PHE A 1 122 ? -1.200 14.380 -19.858 1.00 88.94 122 PHE A O 1
ATOM 958 N N . TYR A 1 123 ? 0.841 14.786 -19.034 1.00 92.06 123 TYR A N 1
ATOM 959 C CA . TYR A 1 123 ? 0.429 14.619 -17.646 1.00 92.06 123 TYR A CA 1
ATOM 960 C C . TYR A 1 123 ? -0.581 15.662 -17.179 1.00 92.06 123 TYR A C 1
ATOM 962 O O . TYR A 1 123 ? -1.565 15.302 -16.551 1.00 92.06 123 TYR A O 1
ATOM 970 N N . ILE A 1 124 ? -0.332 16.948 -17.429 1.00 93.25 124 ILE A N 1
ATOM 971 C CA . ILE A 1 124 ? -1.212 18.038 -16.961 1.00 93.25 124 ILE A CA 1
ATOM 972 C C . ILE A 1 124 ? -1.425 19.138 -18.005 1.00 93.25 124 ILE A C 1
ATOM 974 O O . ILE A 1 124 ? -2.095 20.134 -17.733 1.00 93.25 124 ILE A O 1
ATOM 978 N N . GLY A 1 125 ? -0.809 19.008 -19.179 1.00 87.38 125 GLY A N 1
ATOM 979 C CA . GLY A 1 125 ? -0.886 20.007 -20.234 1.00 87.38 125 GLY A CA 1
ATOM 980 C C . GLY A 1 125 ? -2.017 19.748 -21.223 1.00 87.38 125 GLY A C 1
ATOM 981 O O . GLY A 1 125 ? -3.017 19.090 -20.934 1.00 87.38 125 GLY A O 1
ATOM 982 N N . ARG A 1 126 ? -1.840 20.293 -22.431 1.00 83.75 126 ARG A N 1
ATOM 983 C CA . ARG A 1 126 ? -2.851 20.298 -23.500 1.00 83.75 126 ARG A CA 1
ATOM 984 C C . ARG A 1 126 ? -3.177 18.915 -24.061 1.00 83.75 126 ARG A C 1
ATOM 986 O O . ARG A 1 126 ? -4.217 18.776 -24.690 1.00 83.75 126 ARG A O 1
ATOM 993 N N . GLN A 1 127 ? -2.304 17.930 -23.856 1.00 83.56 127 GLN A N 1
ATOM 994 C CA . GLN A 1 127 ? -2.503 16.565 -24.346 1.00 83.56 127 GLN A CA 1
ATOM 995 C C . GLN A 1 127 ? -3.312 15.700 -23.360 1.00 83.56 127 GLN A C 1
ATOM 997 O O . GLN A 1 127 ? -3.541 14.527 -23.635 1.00 83.56 127 GLN A O 1
ATOM 1002 N N . SER A 1 128 ? -3.767 16.263 -22.231 1.00 86.75 128 SER A N 1
ATOM 1003 C CA . SER A 1 128 ? -4.675 15.568 -21.310 1.00 86.75 128 SER A CA 1
ATOM 1004 C C . SER A 1 128 ? -6.031 15.310 -21.975 1.00 86.75 128 SER A C 1
ATOM 1006 O O . SER A 1 128 ? -6.668 16.235 -22.485 1.00 86.75 128 SER A O 1
ATOM 1008 N N . ASP A 1 129 ? -6.506 14.068 -21.919 1.00 87.50 129 ASP A N 1
ATOM 1009 C CA . ASP A 1 129 ? -7.755 13.653 -22.556 1.00 87.50 129 ASP A CA 1
ATOM 1010 C C . ASP A 1 129 ? -8.944 13.766 -21.590 1.00 87.50 129 ASP A C 1
ATOM 1012 O O . ASP A 1 129 ? -9.276 12.843 -20.846 1.00 87.50 129 ASP A O 1
ATOM 1016 N N . PHE A 1 130 ? -9.617 14.917 -21.618 1.00 90.62 130 PHE A N 1
ATOM 1017 C CA . PHE A 1 130 ? -10.808 15.171 -20.802 1.00 90.62 130 PHE A CA 1
ATOM 1018 C C . PHE A 1 130 ? -12.053 14.407 -21.268 1.00 90.62 130 PHE A C 1
ATOM 1020 O O . PHE A 1 130 ? -13.021 14.332 -20.509 1.00 90.62 130 PHE A O 1
ATOM 1027 N N . SER A 1 131 ? -12.048 13.807 -22.466 1.00 90.44 131 SER A N 1
ATOM 1028 C CA . SER A 1 131 ? -13.171 12.977 -22.919 1.00 90.44 131 SER A CA 1
ATOM 1029 C C . SER A 1 131 ? -13.332 11.724 -22.050 1.00 90.44 131 SER A C 1
ATOM 1031 O O . SER A 1 131 ? -14.455 11.276 -21.816 1.00 90.44 131 SER A O 1
ATOM 1033 N N . LYS A 1 132 ? -12.230 11.246 -21.448 1.00 88.19 132 LYS A N 1
ATOM 1034 C CA . LYS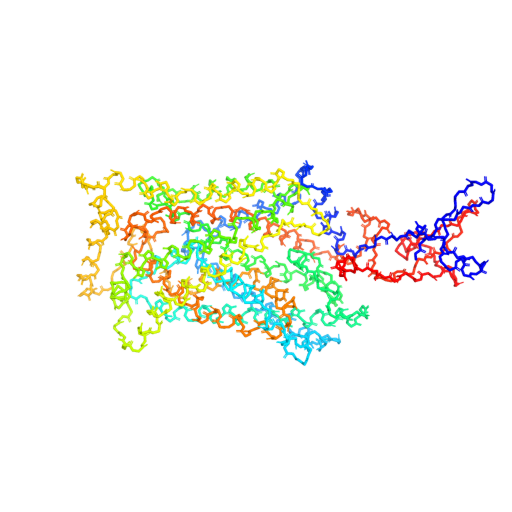 A 1 132 ? -12.210 10.127 -20.494 1.00 88.19 132 LYS A CA 1
ATOM 1035 C C . LYS A 1 132 ? -13.068 10.354 -19.250 1.00 88.19 132 LYS A C 1
ATOM 1037 O O . LYS A 1 132 ? -13.469 9.381 -18.630 1.00 88.19 132 LYS A O 1
ATOM 1042 N N . LEU A 1 133 ? -13.410 11.597 -18.893 1.00 90.31 133 LEU A N 1
ATOM 1043 C CA . LEU A 1 133 ? -14.292 11.881 -17.750 1.00 90.31 133 LEU A CA 1
ATOM 1044 C C . LEU A 1 133 ? -15.720 11.345 -17.926 1.00 90.31 133 LEU A C 1
ATOM 1046 O O . LEU A 1 133 ? -16.421 11.161 -16.927 1.00 90.31 133 LEU A O 1
ATOM 1050 N N . ALA A 1 134 ? -16.149 11.123 -19.172 1.00 89.31 134 ALA A N 1
ATOM 1051 C CA . ALA A 1 134 ? -17.441 10.522 -19.485 1.00 89.31 134 ALA A CA 1
ATOM 1052 C C . ALA A 1 134 ? -17.456 8.996 -19.279 1.00 89.31 134 ALA A C 1
ATOM 1054 O O . ALA A 1 134 ? -18.533 8.409 -19.185 1.00 89.31 134 ALA A O 1
ATOM 1055 N N . ASP A 1 135 ? -16.286 8.359 -19.201 1.00 85.12 135 ASP A N 1
ATOM 1056 C CA . ASP A 1 135 ? -16.151 6.927 -18.956 1.00 85.12 135 ASP A CA 1
ATOM 1057 C C . ASP A 1 135 ? -16.312 6.634 -17.456 1.00 85.12 135 ASP A C 1
ATOM 1059 O O . ASP A 1 135 ? -15.669 7.262 -16.622 1.00 85.12 135 ASP A O 1
ATOM 1063 N N . ALA A 1 136 ? -17.160 5.678 -17.078 1.00 82.31 136 ALA A N 1
ATOM 1064 C CA . ALA A 1 136 ? -17.322 5.285 -15.677 1.00 82.31 136 ALA A CA 1
ATOM 1065 C C . ALA A 1 136 ? -16.057 4.615 -15.103 1.00 82.31 136 ALA A C 1
ATOM 1067 O O . ALA A 1 136 ? -15.816 4.673 -13.893 1.00 82.31 136 ALA A O 1
ATOM 1068 N N . GLU A 1 137 ? -15.229 4.016 -15.961 1.00 83.19 137 GLU A N 1
ATOM 1069 C CA . GLU A 1 137 ? -14.007 3.314 -15.572 1.00 83.19 137 GLU A CA 1
ATOM 1070 C C . GLU A 1 137 ? -13.000 4.250 -14.887 1.00 83.19 137 GLU A C 1
ATOM 1072 O O . GLU A 1 137 ? -12.387 3.863 -13.889 1.00 83.19 137 GLU A O 1
ATOM 1077 N N . ILE A 1 138 ? -12.899 5.515 -15.321 1.00 88.44 138 ILE A N 1
ATOM 1078 C CA . ILE A 1 138 ? -11.980 6.488 -14.705 1.00 88.44 138 ILE A CA 1
ATOM 1079 C C . ILE A 1 138 ? -12.322 6.756 -13.237 1.00 88.44 138 ILE A C 1
ATOM 1081 O O . ILE A 1 138 ? -11.435 6.922 -12.399 1.00 88.44 138 ILE A O 1
ATOM 1085 N N . TRP A 1 139 ? -13.615 6.784 -12.910 1.00 86.56 139 TRP A N 1
ATOM 1086 C CA . TRP A 1 139 ? -14.111 7.044 -11.563 1.00 86.56 139 TRP A CA 1
ATOM 1087 C C . TRP A 1 139 ? -13.877 5.841 -10.655 1.00 86.56 139 TRP A C 1
ATOM 1089 O O . TRP A 1 139 ? -13.519 6.016 -9.487 1.00 86.56 139 TRP A O 1
ATOM 1099 N N . LYS A 1 140 ? -14.022 4.629 -11.205 1.00 82.94 140 LYS A N 1
ATOM 1100 C CA . LYS A 1 140 ? -13.666 3.381 -10.525 1.00 82.94 140 LYS A CA 1
ATOM 1101 C C . LYS A 1 140 ? -12.172 3.357 -10.204 1.00 82.94 140 LYS A C 1
ATOM 1103 O O . LYS A 1 140 ? -11.815 3.220 -9.039 1.00 82.94 140 LYS A O 1
ATOM 1108 N N . GLU A 1 141 ? -11.314 3.566 -11.202 1.00 86.00 141 GLU A N 1
ATOM 1109 C CA . GLU A 1 141 ? -9.854 3.591 -11.034 1.00 86.00 141 GLU A CA 1
ATOM 1110 C C . GLU A 1 141 ? -9.409 4.669 -10.036 1.00 86.00 141 GLU A C 1
ATOM 1112 O O . GLU A 1 141 ? -8.564 4.414 -9.180 1.00 86.00 141 GLU A O 1
ATOM 1117 N N . ALA A 1 142 ? -10.023 5.856 -10.078 1.00 90.06 142 ALA A N 1
ATOM 1118 C CA . ALA A 1 142 ? -9.739 6.934 -9.136 1.00 90.06 142 ALA A CA 1
ATOM 1119 C C . ALA A 1 142 ? -10.090 6.554 -7.694 1.00 90.06 142 ALA A C 1
ATOM 1121 O O . ALA A 1 142 ? -9.285 6.765 -6.784 1.00 90.06 142 ALA A O 1
ATOM 1122 N N . ALA A 1 143 ? -11.269 5.970 -7.478 1.00 84.69 143 ALA A N 1
ATOM 1123 C CA . ALA A 1 143 ? -11.674 5.519 -6.157 1.00 84.69 143 ALA A CA 1
ATOM 1124 C C . ALA A 1 143 ? -10.762 4.396 -5.656 1.00 84.69 143 ALA A C 1
ATOM 1126 O O . ALA A 1 143 ? -10.198 4.501 -4.570 1.00 84.69 143 ALA A O 1
ATOM 1127 N N . THR A 1 144 ? -10.548 3.362 -6.469 1.00 82.88 144 THR A N 1
ATOM 1128 C CA . THR A 1 144 ? -9.658 2.243 -6.154 1.00 82.88 144 THR A CA 1
ATOM 1129 C C . THR A 1 144 ? -8.248 2.731 -5.811 1.00 82.88 144 THR A C 1
ATOM 1131 O O . THR A 1 144 ? -7.691 2.319 -4.792 1.00 82.88 144 THR A O 1
ATOM 1134 N N . GLN A 1 145 ? -7.692 3.668 -6.585 1.00 88.56 145 GLN A N 1
ATOM 1135 C CA . GLN A 1 145 ? -6.387 4.266 -6.306 1.00 88.56 145 GLN A CA 1
ATOM 1136 C C . GLN A 1 145 ? -6.359 5.007 -4.963 1.00 88.56 145 GLN A C 1
ATOM 1138 O O . GLN A 1 145 ? -5.375 4.882 -4.237 1.00 88.56 145 GLN A O 1
ATOM 1143 N N . ILE A 1 146 ? -7.414 5.746 -4.602 1.00 89.44 146 ILE A N 1
ATOM 1144 C CA . ILE A 1 146 ? -7.504 6.408 -3.292 1.00 89.44 146 ILE A CA 1
ATOM 1145 C C . ILE A 1 146 ? -7.487 5.380 -2.162 1.00 89.44 146 ILE A C 1
ATOM 1147 O O . ILE A 1 146 ? -6.662 5.515 -1.265 1.00 89.44 146 ILE A O 1
ATOM 1151 N N . PHE A 1 147 ? -8.321 4.336 -2.224 1.00 80.31 147 PHE A N 1
ATOM 1152 C CA . PHE A 1 147 ? -8.380 3.296 -1.186 1.00 80.31 147 PHE A CA 1
ATOM 1153 C C . PHE A 1 147 ? -7.036 2.615 -0.962 1.00 80.31 147 PHE A C 1
ATOM 1155 O O . PHE A 1 147 ? -6.593 2.473 0.179 1.00 80.31 147 PHE A O 1
ATOM 1162 N N . PHE A 1 148 ? -6.366 2.247 -2.053 1.00 80.56 148 PHE A N 1
ATOM 1163 C CA . PHE A 1 148 ? -5.043 1.645 -1.972 1.00 80.56 148 PHE A CA 1
ATOM 1164 C C . PHE A 1 148 ? -3.974 2.612 -1.483 1.00 80.56 148 PHE A C 1
ATOM 1166 O O . PHE A 1 148 ? -3.066 2.193 -0.776 1.00 80.56 148 PHE A O 1
ATOM 1173 N N . SER A 1 149 ? -4.070 3.890 -1.845 1.00 88.69 149 SER A N 1
ATOM 1174 C CA . SER A 1 149 ? -3.047 4.870 -1.500 1.00 88.69 149 SER A CA 1
ATOM 1175 C C . SER A 1 149 ? -3.115 5.316 -0.044 1.00 88.69 149 SER A C 1
ATOM 1177 O O . SER A 1 149 ? -2.077 5.584 0.532 1.00 88.69 149 SER A O 1
ATOM 1179 N N . ILE A 1 150 ? -4.292 5.416 0.575 1.00 90.62 150 ILE A N 1
ATOM 1180 C CA . ILE A 1 150 ? -4.391 5.898 1.967 1.00 90.62 150 ILE A CA 1
ATOM 1181 C C . ILE A 1 150 ? -4.491 4.774 3.005 1.00 90.62 150 ILE A C 1
ATOM 1183 O O . ILE A 1 150 ? -4.731 5.055 4.176 1.00 90.62 150 ILE A O 1
ATOM 1187 N N . SER A 1 151 ? -4.308 3.516 2.598 1.00 88.94 151 SER A N 1
ATOM 1188 C CA . SER A 1 151 ? -4.293 2.350 3.494 1.00 88.94 151 SER A CA 1
ATOM 1189 C C . SER A 1 151 ? -5.568 2.176 4.342 1.00 88.94 151 SER A C 1
ATOM 1191 O O . SER A 1 151 ? -5.522 1.617 5.439 1.00 88.94 151 SER A O 1
ATOM 1193 N N . VAL A 1 152 ? -6.723 2.582 3.804 1.00 90.75 152 VAL A N 1
ATOM 1194 C CA . VAL A 1 152 ? -8.052 2.349 4.402 1.00 90.75 152 VAL A CA 1
ATOM 1195 C C . VAL A 1 152 ? -8.489 0.892 4.209 1.00 90.75 152 VAL A C 1
ATOM 1197 O O . VAL A 1 152 ? -8.289 0.308 3.145 1.00 90.75 152 VAL A O 1
ATOM 1200 N N . GLY A 1 153 ? -9.101 0.303 5.234 1.00 90.69 153 GLY A N 1
ATOM 1201 C CA . GLY A 1 153 ? -9.617 -1.067 5.245 1.00 90.69 153 GLY A CA 1
ATOM 1202 C C . GLY A 1 153 ? -8.585 -2.131 5.633 1.00 90.69 153 GLY A C 1
ATOM 1203 O O . GLY A 1 153 ? -8.923 -3.309 5.718 1.00 90.69 153 GLY A O 1
ATOM 1204 N N . TRP A 1 154 ? -7.337 -1.740 5.898 1.00 92.44 154 TRP A N 1
ATOM 1205 C CA . TRP A 1 154 ? -6.244 -2.658 6.250 1.00 92.44 154 TRP A CA 1
ATOM 1206 C C . TRP A 1 154 ? -6.112 -2.906 7.760 1.00 92.44 154 TRP A C 1
ATOM 1208 O O . TRP A 1 154 ? -5.439 -3.840 8.198 1.00 92.44 154 TRP A O 1
ATOM 1218 N N . GLY A 1 155 ? -6.714 -2.047 8.589 1.00 94.88 155 GLY A N 1
ATOM 1219 C CA . GLY A 1 155 ? -6.537 -2.054 10.045 1.00 94.88 155 GLY A CA 1
ATOM 1220 C C . GLY A 1 155 ? -5.217 -1.430 10.527 1.00 94.88 155 GLY A C 1
ATOM 1221 O O . GLY A 1 155 ? -5.029 -1.246 11.733 1.00 94.88 155 GLY A O 1
ATOM 1222 N N . SER A 1 156 ? -4.318 -1.041 9.617 1.00 95.56 156 SER A N 1
ATOM 1223 C CA . SER A 1 156 ? -3.078 -0.325 9.943 1.00 95.56 156 SER A CA 1
ATOM 1224 C C . SER A 1 156 ? -3.342 1.042 10.566 1.00 95.56 156 SER A C 1
ATOM 1226 O O . SER A 1 156 ? -2.719 1.386 11.570 1.00 95.56 156 SER A O 1
ATOM 1228 N N . LEU A 1 157 ? -4.319 1.794 10.052 1.00 96.81 157 LEU A N 1
ATOM 1229 C CA . LEU A 1 157 ? -4.678 3.107 10.597 1.00 96.81 157 LEU A CA 1
ATOM 1230 C C . LEU A 1 157 ? -5.284 2.990 11.998 1.00 96.81 157 LEU A C 1
ATOM 1232 O O . LEU A 1 157 ? -4.882 3.720 12.908 1.00 96.81 157 LEU A O 1
ATOM 1236 N N . ILE A 1 158 ? -6.190 2.027 12.198 1.00 96.94 158 ILE A N 1
ATOM 1237 C CA . ILE A 1 158 ? -6.755 1.688 13.515 1.00 96.94 158 ILE A CA 1
ATOM 1238 C C . ILE A 1 158 ? -5.625 1.326 14.487 1.00 96.94 158 ILE A C 1
ATOM 1240 O O . ILE A 1 158 ? -5.558 1.848 15.600 1.00 96.94 158 ILE A O 1
ATOM 1244 N N . THR A 1 159 ? -4.683 0.486 14.055 1.00 96.50 159 THR A N 1
ATOM 1245 C CA . THR A 1 159 ? -3.543 0.081 14.881 1.00 96.50 159 THR A CA 1
ATOM 1246 C C . THR A 1 159 ? -2.671 1.271 15.267 1.00 96.50 159 THR A C 1
ATOM 1248 O O . THR A 1 159 ? -2.457 1.498 16.457 1.00 96.50 159 THR A O 1
ATOM 1251 N N . LEU A 1 160 ? -2.178 2.050 14.303 1.00 96.62 160 LEU A N 1
ATOM 1252 C CA . LEU A 1 160 ? -1.261 3.160 14.574 1.00 96.62 160 LEU A CA 1
ATOM 1253 C C . LEU A 1 160 ? -1.923 4.244 15.435 1.00 96.62 160 LEU A C 1
ATOM 1255 O O . LEU A 1 160 ? -1.300 4.752 16.369 1.00 96.62 160 LEU A O 1
ATOM 1259 N N . SER A 1 161 ? -3.193 4.560 15.174 1.00 96.06 161 SER A N 1
ATOM 1260 C CA . SER A 1 161 ? -3.950 5.545 15.957 1.00 96.06 161 SER A CA 1
ATOM 1261 C C . SER A 1 161 ? -4.274 5.066 17.371 1.00 96.06 161 SER A C 1
ATOM 1263 O O . SER A 1 161 ? -4.308 5.876 18.291 1.00 96.06 161 SER A O 1
ATOM 1265 N N . SER A 1 162 ? -4.419 3.758 17.597 1.00 94.19 162 SER A N 1
ATOM 1266 C CA . SER A 1 162 ? -4.682 3.210 18.935 1.00 94.19 162 SER A CA 1
ATOM 1267 C C . SER A 1 162 ? -3.527 3.363 19.936 1.00 94.19 162 SER A C 1
ATOM 1269 O O . SER A 1 162 ? -3.716 3.165 21.135 1.00 94.19 162 SER A O 1
ATOM 1271 N N . TYR A 1 163 ? -2.341 3.753 19.464 1.00 93.25 163 TYR A N 1
ATOM 1272 C CA . TYR A 1 163 ? -1.201 4.133 20.300 1.00 93.25 163 TYR A CA 1
ATOM 1273 C C . TYR A 1 163 ? -1.159 5.637 20.631 1.00 93.25 163 TYR A C 1
ATOM 1275 O O . TYR A 1 163 ? -0.278 6.088 21.374 1.00 93.25 163 TYR A O 1
ATOM 1283 N N . ASN A 1 164 ? -2.080 6.444 20.102 1.00 92.69 164 ASN A N 1
ATOM 1284 C CA . ASN A 1 164 ? -2.160 7.861 20.441 1.00 92.69 164 ASN A CA 1
ATOM 1285 C C . ASN A 1 164 ? -2.629 8.083 21.873 1.00 92.69 164 ASN A C 1
ATOM 1287 O O . ASN A 1 164 ? -3.328 7.268 22.470 1.00 92.69 164 ASN A O 1
ATOM 1291 N N . LYS A 1 165 ? -2.269 9.250 22.408 1.00 89.56 165 LYS A N 1
ATOM 1292 C CA . LYS A 1 165 ? -2.929 9.782 23.600 1.00 89.56 165 LYS A CA 1
ATOM 1293 C C . LYS A 1 165 ? -4.389 10.094 23.265 1.00 89.56 165 LYS A C 1
ATOM 1295 O O . LYS A 1 165 ? -4.674 10.560 22.162 1.00 89.56 165 LYS A O 1
ATOM 1300 N N . PHE A 1 166 ? -5.287 9.910 24.230 1.00 86.88 166 PHE A N 1
ATOM 1301 C CA . PHE A 1 166 ? -6.732 10.035 24.013 1.00 86.88 166 PHE A CA 1
ATOM 1302 C C . PHE A 1 166 ? -7.149 11.404 23.436 1.00 86.88 166 PHE A C 1
ATOM 1304 O O . PHE A 1 166 ? -7.971 11.474 22.527 1.00 86.88 166 PHE A O 1
ATOM 1311 N N . HIS A 1 167 ? -6.516 12.487 23.898 1.00 88.12 167 HIS A N 1
ATOM 1312 C CA . HIS A 1 167 ? -6.781 13.862 23.449 1.00 88.12 167 HIS A CA 1
ATOM 1313 C C . HIS A 1 167 ? -5.907 14.339 22.275 1.00 88.12 167 HIS A C 1
ATOM 1315 O O . HIS A 1 167 ? -5.788 15.541 22.030 1.00 88.12 167 HIS A O 1
ATOM 1321 N N . ASN A 1 168 ? -5.261 13.428 21.540 1.00 91.75 168 ASN A N 1
ATOM 1322 C CA . ASN A 1 168 ? -4.547 13.809 20.326 1.00 91.75 168 ASN A CA 1
ATOM 1323 C C . ASN A 1 168 ? -5.532 14.291 19.242 1.00 91.75 168 ASN A C 1
ATOM 1325 O O . ASN A 1 168 ? -6.631 13.754 19.096 1.00 91.75 168 ASN A O 1
ATOM 1329 N N . ASN A 1 169 ? -5.151 15.300 18.456 1.00 94.69 169 ASN A N 1
ATOM 1330 C CA . ASN A 1 169 ? -6.028 15.870 17.432 1.00 94.69 169 ASN A CA 1
ATOM 1331 C C . ASN A 1 169 ? -6.012 15.033 16.140 1.00 94.69 169 ASN A C 1
ATOM 1333 O O . ASN A 1 169 ? -5.416 15.423 15.135 1.00 94.69 169 ASN A O 1
ATOM 1337 N N . CYS A 1 170 ? -6.717 13.900 16.160 1.00 94.81 170 CYS A N 1
ATOM 1338 C CA . CYS A 1 170 ? -6.800 12.970 15.032 1.00 94.81 170 CYS A CA 1
ATOM 1339 C C . CYS A 1 170 ? -7.407 13.587 13.757 1.00 94.81 170 CYS A C 1
ATOM 1341 O O . CYS A 1 170 ? -7.062 13.162 12.655 1.00 94.81 170 CYS A O 1
ATOM 1343 N N . TYR A 1 171 ? -8.257 14.616 13.879 1.00 96.44 171 TYR A N 1
ATOM 1344 C CA . TYR A 1 171 ? -8.807 15.342 12.728 1.00 96.44 171 TYR A CA 1
ATOM 1345 C C . TYR A 1 171 ? -7.715 16.093 11.960 1.00 96.44 171 TYR A C 1
ATOM 1347 O O . TYR A 1 171 ? -7.576 15.929 10.748 1.00 96.44 171 TYR A O 1
ATOM 1355 N N . ARG A 1 172 ? -6.911 16.900 12.666 1.00 96.50 172 ARG A N 1
ATOM 1356 C CA . ARG A 1 172 ? -5.810 17.650 12.047 1.00 96.50 172 ARG A CA 1
ATOM 1357 C C . ARG A 1 172 ? -4.811 16.704 11.388 1.00 96.50 172 ARG A C 1
ATOM 1359 O O . ARG A 1 172 ? -4.412 16.954 10.253 1.00 96.50 172 ARG A O 1
ATOM 1366 N N . ASP A 1 173 ? -4.444 15.636 12.090 1.00 96.50 173 ASP A N 1
ATOM 1367 C CA . ASP A 1 173 ? -3.482 14.653 11.594 1.00 96.50 173 ASP A CA 1
ATOM 1368 C C . ASP A 1 173 ? -4.007 13.979 10.315 1.00 96.50 173 ASP A C 1
ATOM 1370 O O . ASP A 1 173 ? -3.279 13.894 9.331 1.00 96.50 173 ASP A O 1
ATOM 1374 N N . THR A 1 174 ? -5.298 13.621 10.275 1.00 96.81 174 THR A N 1
ATOM 1375 C CA . THR A 1 174 ? -5.951 13.058 9.079 1.00 96.81 174 THR A CA 1
ATOM 1376 C C . THR A 1 174 ? -5.832 13.978 7.865 1.00 96.81 174 THR A C 1
ATOM 1378 O O . THR A 1 174 ? -5.422 13.532 6.793 1.00 96.81 174 THR A O 1
ATOM 1381 N N . ILE A 1 175 ? -6.168 15.265 8.019 1.00 97.12 175 ILE A N 1
ATOM 1382 C CA . ILE A 1 175 ? -6.109 16.222 6.907 1.00 97.12 175 ILE A CA 1
ATOM 1383 C C . ILE A 1 175 ? -4.674 16.369 6.393 1.00 97.12 175 ILE A C 1
ATOM 1385 O O . ILE A 1 175 ? -4.457 16.324 5.184 1.00 97.12 175 ILE A O 1
ATOM 1389 N N . ILE A 1 176 ? -3.694 16.502 7.294 1.00 97.25 176 ILE A N 1
ATOM 1390 C CA . ILE A 1 176 ? -2.282 16.628 6.912 1.00 97.25 176 ILE A CA 1
ATOM 1391 C C . ILE A 1 176 ? -1.828 15.389 6.137 1.00 97.25 176 ILE A C 1
ATOM 1393 O O . ILE A 1 176 ? -1.290 15.525 5.042 1.00 97.25 176 ILE A O 1
ATOM 1397 N N . VAL A 1 177 ? -2.077 14.192 6.670 1.00 97.06 177 VAL A N 1
ATOM 1398 C CA . VAL A 1 177 ? -1.617 12.929 6.074 1.00 97.06 177 VAL A CA 1
ATOM 1399 C C . VAL A 1 177 ? -2.244 12.701 4.699 1.00 97.06 177 VAL A C 1
ATOM 1401 O O . VAL A 1 177 ? -1.528 12.397 3.749 1.00 97.06 177 VAL A O 1
ATOM 1404 N N . CYS A 1 178 ? -3.555 12.911 4.555 1.00 96.31 178 CYS A N 1
ATOM 1405 C CA . CYS A 1 178 ? -4.247 12.719 3.278 1.00 96.31 178 CYS A CA 1
ATOM 1406 C C . CYS A 1 178 ? -3.781 13.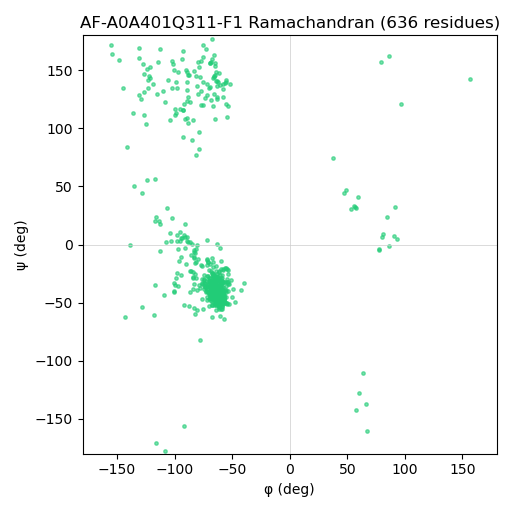709 2.197 1.00 96.31 178 CYS A C 1
ATOM 1408 O O . CYS A 1 178 ? -3.622 13.327 1.034 1.00 96.31 178 CYS A O 1
ATOM 1410 N N . VAL A 1 179 ? -3.545 14.973 2.572 1.00 95.25 179 VAL A N 1
ATOM 1411 C CA . VAL A 1 179 ? -3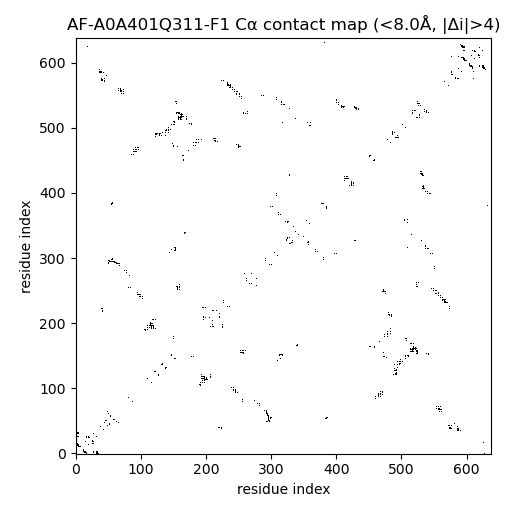.027 15.995 1.649 1.00 95.25 179 VAL A CA 1
ATOM 1412 C C . VAL A 1 179 ? -1.590 15.684 1.252 1.00 95.25 179 VAL A C 1
ATOM 1414 O O . VAL A 1 179 ? -1.290 15.715 0.061 1.00 95.25 179 VAL A O 1
ATOM 1417 N N . VAL A 1 180 ? -0.721 15.343 2.212 1.00 96.12 180 VAL A N 1
ATOM 1418 C CA . VAL A 1 180 ? 0.667 14.944 1.932 1.00 96.12 180 VAL A CA 1
ATOM 1419 C C . VAL A 1 180 ? 0.686 13.743 0.995 1.00 96.12 180 VAL A C 1
ATOM 1421 O O . VAL A 1 180 ? 1.348 13.808 -0.030 1.00 96.12 180 VAL A O 1
ATOM 1424 N N . ASN A 1 181 ? -0.107 12.706 1.267 1.00 95.56 181 ASN A N 1
ATOM 1425 C CA . ASN A 1 181 ? -0.204 11.531 0.405 1.00 95.56 181 ASN A CA 1
ATOM 1426 C C . ASN A 1 181 ? -0.514 11.884 -1.058 1.00 95.56 181 ASN A C 1
ATOM 1428 O O . ASN A 1 181 ? 0.185 11.464 -1.980 1.00 95.56 181 ASN A O 1
ATOM 1432 N N . CYS A 1 182 ? -1.551 12.693 -1.276 1.00 93.94 182 CYS A N 1
ATOM 1433 C CA . CYS A 1 182 ? -1.969 13.058 -2.626 1.00 93.94 182 CYS A CA 1
ATOM 1434 C C . CYS A 1 182 ? -0.990 14.014 -3.302 1.00 93.94 182 CYS A C 1
ATOM 1436 O O . CYS A 1 182 ? -0.723 13.862 -4.493 1.00 93.94 182 CYS A O 1
ATOM 1438 N N . ALA A 1 183 ? -0.422 14.959 -2.551 1.00 95.00 183 ALA A N 1
ATOM 1439 C CA . ALA A 1 183 ? 0.632 15.830 -3.049 1.00 95.00 183 ALA A CA 1
ATOM 1440 C C . ALA A 1 183 ? 1.852 15.013 -3.490 1.00 95.00 183 ALA A C 1
ATOM 1442 O O . ALA A 1 183 ? 2.390 15.273 -4.563 1.00 95.00 183 ALA A O 1
ATOM 1443 N N . THR A 1 184 ? 2.236 13.983 -2.731 1.00 94.81 184 THR A N 1
ATOM 1444 C CA . THR A 1 184 ? 3.344 13.093 -3.088 1.00 94.81 184 THR A CA 1
ATOM 1445 C C . THR A 1 184 ? 3.052 12.288 -4.346 1.00 94.81 184 THR A C 1
ATOM 1447 O O . THR A 1 184 ? 3.925 12.204 -5.202 1.00 94.81 184 THR A O 1
ATOM 1450 N N . SER A 1 185 ? 1.835 11.764 -4.522 1.00 94.31 185 SER A N 1
ATOM 1451 C CA . SER A 1 185 ? 1.427 11.105 -5.775 1.00 94.31 185 SER A CA 1
ATOM 1452 C C . SER A 1 185 ? 1.547 12.040 -6.979 1.00 94.31 185 SER A C 1
ATOM 1454 O O . SER A 1 185 ? 2.142 11.686 -7.997 1.00 94.31 185 SER A O 1
ATOM 1456 N N . VAL A 1 186 ? 1.026 13.265 -6.853 1.00 94.00 186 VAL A N 1
ATOM 1457 C CA . VAL A 1 186 ? 1.076 14.256 -7.935 1.00 94.00 186 VAL A CA 1
ATOM 1458 C C . VAL A 1 186 ? 2.518 14.659 -8.246 1.00 94.00 186 VAL A C 1
ATOM 1460 O O . VAL A 1 186 ? 2.886 14.750 -9.418 1.00 94.00 186 VAL A O 1
ATOM 1463 N N . PHE A 1 187 ? 3.329 14.861 -7.205 1.00 94.31 187 PHE A N 1
ATOM 1464 C CA . PHE A 1 187 ? 4.750 15.192 -7.291 1.00 94.31 187 PHE A CA 1
ATOM 1465 C C . PHE A 1 187 ? 5.565 14.075 -7.947 1.00 94.31 187 PHE A C 1
ATOM 1467 O O . PHE A 1 187 ? 6.349 14.346 -8.854 1.00 94.31 187 PHE A O 1
ATOM 1474 N N . ALA A 1 188 ? 5.327 12.821 -7.553 1.00 91.50 188 ALA A N 1
ATOM 1475 C CA . ALA A 1 188 ? 5.908 11.653 -8.200 1.00 91.50 188 ALA A CA 1
ATOM 1476 C C . ALA A 1 188 ? 5.533 11.615 -9.683 1.00 91.50 188 ALA A C 1
ATOM 1478 O O . ALA A 1 188 ? 6.418 11.466 -10.517 1.00 91.50 188 ALA A O 1
ATOM 1479 N N . GLY A 1 189 ? 4.265 11.878 -10.023 1.00 91.44 189 GLY A N 1
ATOM 1480 C CA . GLY A 1 189 ? 3.808 12.020 -11.407 1.00 91.44 189 GLY A CA 1
ATOM 1481 C C . GLY A 1 189 ? 4.703 12.938 -12.244 1.00 91.44 189 GLY A C 1
ATOM 1482 O O . GLY A 1 189 ? 5.182 12.518 -13.291 1.00 91.44 189 GLY A O 1
ATOM 1483 N N . PHE A 1 190 ? 5.034 14.143 -11.768 1.00 93.00 190 PHE A N 1
ATOM 1484 C CA . PHE A 1 190 ? 5.934 15.042 -12.508 1.00 93.00 190 PHE A CA 1
ATOM 1485 C C . PHE A 1 190 ? 7.307 14.431 -12.797 1.00 93.00 190 PHE A C 1
ATOM 1487 O O . PHE A 1 190 ? 7.824 14.598 -13.899 1.00 93.00 190 PHE A O 1
ATOM 1494 N N . ILE A 1 191 ? 7.882 13.709 -11.835 1.00 89.81 191 ILE A N 1
ATOM 1495 C CA . ILE A 1 191 ? 9.172 13.033 -12.007 1.00 89.81 191 ILE A CA 1
ATOM 1496 C C . ILE A 1 191 ? 9.048 12.008 -13.129 1.00 89.81 191 ILE A C 1
ATOM 1498 O O . ILE A 1 191 ? 9.782 12.074 -14.113 1.00 89.81 191 ILE A O 1
ATOM 1502 N N . ILE A 1 192 ? 8.057 11.125 -13.024 1.00 86.38 192 ILE A N 1
ATOM 1503 C CA . ILE A 1 192 ? 7.869 10.014 -13.955 1.00 86.38 192 ILE A CA 1
ATOM 1504 C C . ILE A 1 192 ? 7.578 10.512 -15.362 1.00 86.38 192 ILE A C 1
ATOM 1506 O O . ILE A 1 192 ? 8.254 10.122 -16.309 1.00 86.38 192 ILE A O 1
ATOM 1510 N N . PHE A 1 193 ? 6.616 11.418 -15.505 1.00 88.94 193 PHE A N 1
ATOM 1511 C CA . PHE A 1 193 ? 6.250 11.956 -16.805 1.00 88.94 193 PHE A CA 1
ATOM 1512 C C . PHE A 1 193 ? 7.379 12.786 -17.424 1.00 88.94 193 PHE A C 1
ATOM 1514 O O . PHE A 1 193 ? 7.559 12.722 -18.634 1.00 88.94 193 PHE A O 1
ATOM 1521 N N . SER A 1 194 ? 8.197 13.501 -16.640 1.00 91.19 194 SER A N 1
ATOM 1522 C CA . SER A 1 194 ? 9.373 14.191 -17.195 1.00 91.19 194 SER A CA 1
ATOM 1523 C C . SER A 1 194 ? 10.390 13.208 -17.792 1.00 91.19 194 SER A C 1
ATOM 1525 O O . SER A 1 194 ? 10.872 13.406 -18.907 1.00 91.19 194 SER A O 1
ATOM 1527 N N . THR A 1 195 ? 10.649 12.097 -17.100 1.00 84.06 195 THR A N 1
ATOM 1528 C CA . THR A 1 195 ? 11.566 11.049 -17.552 1.00 84.06 195 THR A CA 1
ATOM 1529 C C . THR A 1 195 ? 11.009 10.264 -18.746 1.00 84.06 195 THR A C 1
ATOM 1531 O O . THR A 1 195 ? 11.729 10.040 -19.717 1.00 84.06 195 THR A O 1
ATOM 1534 N N . LEU A 1 196 ? 9.720 9.908 -18.735 1.00 82.88 196 LEU A N 1
ATOM 1535 C CA . LEU A 1 196 ? 9.058 9.256 -19.871 1.00 82.88 196 LEU A CA 1
ATOM 1536 C C . LEU A 1 196 ? 9.000 10.168 -21.104 1.00 82.88 196 LEU A C 1
ATOM 1538 O O . LEU A 1 196 ? 9.151 9.694 -22.225 1.00 82.88 196 LEU A O 1
ATOM 1542 N N . GLY A 1 197 ? 8.836 11.481 -20.915 1.00 88.06 197 GLY A N 1
ATOM 1543 C CA . GLY A 1 197 ? 8.900 12.462 -22.000 1.00 88.06 197 GLY A CA 1
ATOM 1544 C C . GLY A 1 197 ? 10.261 12.487 -22.699 1.00 88.06 197 GLY A C 1
ATOM 1545 O O . GLY A 1 197 ? 10.325 12.535 -23.927 1.00 88.06 197 GLY A O 1
ATOM 1546 N N . HIS A 1 198 ? 11.346 12.393 -21.924 1.00 85.62 198 HIS A N 1
ATOM 1547 C CA . HIS A 1 198 ? 12.701 12.259 -22.460 1.00 85.62 198 HIS A CA 1
ATOM 1548 C C . HIS A 1 198 ? 12.882 10.957 -23.251 1.00 85.62 198 HIS A C 1
ATOM 1550 O O . HIS A 1 198 ? 13.362 10.987 -24.382 1.00 85.62 198 HIS A O 1
ATOM 1556 N N . MET A 1 199 ? 12.426 9.829 -22.699 1.00 80.25 199 MET A N 1
ATOM 1557 C CA . MET A 1 199 ? 12.484 8.529 -23.374 1.00 80.25 199 MET A CA 1
ATOM 1558 C C . MET A 1 199 ? 11.707 8.539 -24.698 1.00 80.25 199 MET A C 1
ATOM 1560 O O . MET A 1 199 ? 12.241 8.139 -25.728 1.00 80.25 199 MET A O 1
ATOM 1564 N N . ALA A 1 200 ? 10.488 9.081 -24.698 1.00 82.94 200 ALA A N 1
ATOM 1565 C CA . ALA A 1 200 ? 9.673 9.267 -25.898 1.00 82.94 200 ALA A CA 1
ATOM 1566 C C . ALA A 1 200 ? 10.361 10.163 -26.946 1.00 82.94 200 ALA A C 1
ATOM 1568 O O . ALA A 1 200 ? 10.202 9.971 -28.150 1.00 82.94 200 ALA A O 1
ATOM 1569 N N . HIS A 1 201 ? 11.146 11.151 -26.506 1.00 84.75 201 HIS A N 1
ATOM 1570 C CA . HIS A 1 201 ? 11.933 11.997 -27.398 1.00 84.75 201 HIS A CA 1
ATOM 1571 C C . HIS A 1 201 ? 13.124 11.257 -28.019 1.00 84.75 201 HIS A C 1
ATOM 1573 O O . HIS A 1 201 ? 13.305 11.359 -29.226 1.00 84.75 201 HIS A O 1
ATOM 1579 N N . ILE A 1 202 ? 13.888 10.490 -27.233 1.00 78.19 202 ILE A N 1
ATOM 1580 C CA . ILE A 1 202 ? 15.031 9.707 -27.734 1.00 78.19 202 ILE A CA 1
ATOM 1581 C C . ILE A 1 202 ? 14.575 8.580 -28.665 1.00 78.19 202 ILE A C 1
ATOM 1583 O O . ILE A 1 202 ? 15.190 8.348 -29.701 1.00 78.19 202 ILE A O 1
ATOM 1587 N N . GLN A 1 203 ? 13.507 7.872 -28.299 1.00 71.81 203 GLN A N 1
ATOM 1588 C CA . GLN A 1 203 ? 13.011 6.718 -29.055 1.00 71.81 203 GLN A CA 1
ATOM 1589 C C . GLN A 1 203 ? 12.137 7.109 -30.254 1.00 71.81 203 GLN A C 1
ATOM 1591 O O . GLN A 1 203 ? 11.719 6.228 -31.003 1.00 71.81 203 GLN A O 1
ATOM 1596 N N . ASP A 1 204 ? 11.859 8.404 -30.429 1.00 76.12 204 ASP A N 1
ATOM 1597 C CA . ASP A 1 204 ? 10.939 8.937 -31.438 1.00 76.12 204 ASP A CA 1
ATOM 1598 C C . ASP A 1 204 ? 9.586 8.202 -31.448 1.00 76.12 204 ASP A C 1
ATOM 1600 O O . ASP A 1 204 ? 9.071 7.776 -32.482 1.00 76.12 204 ASP A O 1
ATOM 1604 N N . LYS A 1 205 ? 9.030 8.013 -30.246 1.00 72.75 205 LYS A N 1
ATOM 1605 C CA . LYS A 1 205 ? 7.741 7.355 -30.008 1.00 72.75 205 LYS A CA 1
ATOM 1606 C C . LYS A 1 205 ? 6.792 8.297 -29.279 1.00 72.75 205 LYS A C 1
ATOM 1608 O O . LYS A 1 205 ? 7.243 9.174 -28.533 1.00 72.75 205 LYS A O 1
ATOM 1613 N N . PRO A 1 206 ? 5.469 8.147 -29.450 1.00 78.25 206 PRO A N 1
ATOM 1614 C CA . PRO A 1 206 ? 4.536 8.831 -28.576 1.00 78.25 206 PRO A CA 1
ATOM 1615 C C . PRO A 1 206 ? 4.751 8.352 -27.136 1.00 78.25 206 PRO A C 1
ATOM 1617 O O . PRO A 1 206 ? 5.079 7.190 -26.888 1.00 78.25 206 PRO A O 1
ATOM 1620 N N . VAL A 1 207 ? 4.518 9.248 -26.168 1.00 76.81 207 VAL A N 1
ATOM 1621 C CA . VAL A 1 207 ? 4.597 8.907 -24.734 1.00 76.81 207 VAL A CA 1
ATOM 1622 C C . VAL A 1 207 ? 3.716 7.695 -24.424 1.00 76.81 207 VAL A C 1
ATOM 1624 O O . VAL A 1 207 ? 4.005 6.948 -23.499 1.00 76.81 207 VAL A O 1
ATOM 1627 N N . SER A 1 208 ? 2.681 7.454 -25.233 1.00 70.56 208 SER A N 1
ATOM 1628 C CA . SER A 1 208 ? 1.759 6.360 -25.014 1.00 70.56 208 SER A CA 1
ATOM 1629 C C . SER A 1 208 ? 2.310 4.949 -25.211 1.00 70.56 208 SER A C 1
ATOM 1631 O O . SER A 1 208 ? 1.776 3.998 -24.646 1.00 70.56 208 SER A O 1
ATOM 1633 N N . GLU A 1 209 ? 3.379 4.806 -25.987 1.00 68.62 209 GLU A N 1
ATOM 1634 C CA . GLU A 1 209 ? 3.978 3.505 -26.304 1.00 68.62 209 GLU A CA 1
ATOM 1635 C C . GLU A 1 209 ? 5.138 3.132 -25.378 1.00 68.62 209 GLU A C 1
ATOM 1637 O O . GLU A 1 209 ? 5.593 1.992 -25.393 1.00 68.62 209 GLU A O 1
ATOM 1642 N N . VAL A 1 210 ? 5.619 4.076 -24.564 1.00 67.25 210 VAL A N 1
ATOM 1643 C CA . VAL A 1 210 ? 6.760 3.862 -23.657 1.00 67.25 210 VAL A CA 1
ATOM 1644 C C . VAL A 1 210 ? 6.335 3.521 -22.225 1.00 67.25 210 VAL A C 1
ATOM 1646 O O . VAL A 1 210 ? 7.181 3.245 -21.377 1.00 67.25 210 VAL A O 1
ATOM 1649 N N . VAL A 1 211 ? 5.031 3.535 -21.917 1.00 65.31 211 VAL A N 1
ATOM 1650 C CA . VAL A 1 211 ? 4.533 3.280 -20.555 1.00 65.31 211 VAL A CA 1
ATOM 1651 C C . VAL A 1 211 ? 4.135 1.820 -20.370 1.00 65.31 211 VAL A C 1
ATOM 1653 O O . VAL A 1 211 ? 3.169 1.342 -20.958 1.00 65.31 211 VAL A O 1
ATOM 1656 N N . GLN A 1 212 ? 4.835 1.134 -19.467 1.00 64.00 212 GLN A N 1
ATOM 1657 C CA . GLN A 1 212 ? 4.480 -0.208 -19.003 1.00 64.00 212 GLN A CA 1
ATOM 1658 C C . GLN A 1 212 ? 3.616 -0.166 -17.729 1.00 64.00 212 GLN A C 1
ATOM 1660 O O . GLN A 1 212 ? 3.596 0.826 -16.999 1.00 64.00 212 GLN A O 1
ATOM 1665 N N . SER A 1 213 ? 2.891 -1.250 -17.439 1.00 62.62 213 SER A N 1
ATOM 1666 C CA . SER A 1 213 ? 1.963 -1.333 -16.301 1.00 62.62 213 SER A CA 1
ATOM 1667 C C . SER A 1 213 ? 2.528 -2.068 -15.084 1.00 62.62 213 SER A C 1
ATOM 1669 O O . SER A 1 213 ? 3.269 -3.038 -15.226 1.00 62.62 213 SER A O 1
ATOM 1671 N N . GLY A 1 214 ? 2.087 -1.688 -13.880 1.00 68.31 214 GLY A N 1
ATOM 1672 C CA . GLY A 1 214 ? 2.301 -2.472 -12.656 1.00 68.31 214 GLY A CA 1
ATOM 1673 C C . GLY A 1 214 ? 3.770 -2.572 -12.224 1.00 68.31 214 GLY A C 1
ATOM 1674 O O . GLY A 1 214 ? 4.499 -1.581 -12.259 1.00 68.31 214 GLY A O 1
ATOM 1675 N N . PHE A 1 215 ? 4.200 -3.768 -11.801 1.00 76.44 215 PHE A N 1
ATOM 1676 C CA . PHE A 1 215 ? 5.586 -4.041 -11.386 1.00 76.44 215 PHE A CA 1
ATOM 1677 C C . PHE A 1 215 ? 6.609 -3.749 -12.489 1.00 76.44 215 PHE A C 1
ATOM 1679 O O . PHE A 1 215 ? 7.718 -3.309 -12.191 1.00 76.44 215 PHE A O 1
ATOM 1686 N N . SER A 1 216 ? 6.228 -3.927 -13.754 1.00 77.50 216 SER A N 1
ATOM 1687 C CA . SER A 1 216 ? 7.104 -3.669 -14.896 1.00 77.50 216 SER A CA 1
ATOM 1688 C C . SER A 1 216 ? 7.503 -2.194 -14.986 1.00 77.50 216 SER A C 1
ATOM 1690 O O . SER A 1 216 ? 8.640 -1.884 -15.320 1.00 77.50 216 SER A O 1
ATOM 1692 N N . LEU A 1 217 ? 6.650 -1.254 -14.561 1.00 78.94 217 LEU A N 1
ATOM 1693 C CA . LEU A 1 217 ? 7.064 0.152 -14.516 1.00 78.94 217 LEU A CA 1
ATOM 1694 C C . LEU A 1 217 ? 8.239 0.358 -13.540 1.00 78.94 217 LEU A C 1
ATOM 1696 O O . LEU A 1 217 ? 9.206 1.041 -13.869 1.00 78.94 217 LEU A O 1
ATOM 1700 N N . ALA A 1 218 ? 8.170 -0.275 -12.363 1.00 84.62 218 ALA A N 1
ATOM 1701 C CA . ALA A 1 218 ? 9.164 -0.165 -11.296 1.00 84.62 218 ALA A CA 1
ATOM 1702 C C . ALA A 1 218 ? 10.536 -0.752 -11.674 1.00 84.62 218 ALA A C 1
ATOM 1704 O O . ALA A 1 218 ? 11.566 -0.146 -11.379 1.00 84.62 218 ALA A O 1
ATOM 1705 N N . PHE A 1 219 ? 10.533 -1.930 -12.306 1.00 90.75 219 PHE A N 1
ATOM 1706 C CA . PHE A 1 219 ? 11.729 -2.759 -12.497 1.00 90.75 219 PHE A CA 1
ATOM 1707 C C . PHE A 1 219 ? 12.189 -2.898 -13.955 1.00 90.75 219 PHE A C 1
ATOM 1709 O O . PHE A 1 219 ? 13.269 -3.434 -14.190 1.00 90.75 219 PHE A O 1
ATOM 1716 N N . ILE A 1 220 ? 11.423 -2.374 -14.916 1.00 86.94 220 ILE A N 1
ATOM 1717 C CA . ILE A 1 220 ? 11.782 -2.362 -16.341 1.00 86.94 220 ILE A CA 1
ATOM 1718 C C . ILE A 1 220 ? 11.897 -0.919 -16.838 1.00 86.94 220 ILE A C 1
ATOM 1720 O O . ILE A 1 220 ? 12.993 -0.481 -17.194 1.00 86.94 220 ILE A O 1
ATOM 1724 N N . ALA A 1 221 ? 10.812 -0.144 -16.767 1.00 81.75 221 ALA A N 1
ATOM 1725 C CA . ALA A 1 221 ? 10.776 1.200 -17.348 1.00 81.75 221 ALA A CA 1
ATOM 1726 C C . ALA A 1 221 ? 11.669 2.218 -16.611 1.00 81.75 221 ALA A C 1
ATOM 1728 O O . ALA A 1 221 ? 12.426 2.945 -17.258 1.00 81.75 221 ALA A O 1
ATOM 1729 N N . TYR A 1 222 ? 11.638 2.287 -15.268 1.00 84.06 222 TYR A N 1
ATOM 1730 C CA . TYR A 1 222 ? 12.552 3.204 -14.560 1.00 84.06 222 TYR A CA 1
ATOM 1731 C C . TYR A 1 222 ? 14.014 2.827 -14.717 1.00 84.06 222 TYR A C 1
ATOM 1733 O O . TYR A 1 222 ? 14.802 3.726 -15.004 1.00 84.06 222 TYR A O 1
ATOM 1741 N N . PRO A 1 223 ? 14.419 1.557 -14.542 1.00 89.38 223 PRO A N 1
ATOM 1742 C CA . PRO A 1 223 ? 15.821 1.195 -14.694 1.00 89.38 223 PRO A CA 1
ATOM 1743 C C . PRO A 1 223 ? 16.336 1.521 -16.093 1.00 89.38 223 PRO A C 1
ATOM 1745 O O . PRO A 1 223 ? 17.429 2.075 -16.213 1.00 89.38 223 PRO A O 1
ATOM 1748 N N . GLU A 1 224 ? 15.522 1.291 -17.127 1.00 85.38 224 GLU A N 1
ATOM 1749 C CA . GLU A 1 224 ? 15.829 1.687 -18.502 1.00 85.38 224 GLU A CA 1
ATOM 1750 C C . GLU A 1 224 ? 16.041 3.198 -18.626 1.00 85.38 224 GLU A C 1
ATOM 1752 O O . GLU A 1 224 ? 17.051 3.647 -19.166 1.00 85.38 224 GLU A O 1
ATOM 1757 N N . ALA A 1 225 ? 15.134 4.002 -18.073 1.00 81.25 225 ALA A N 1
ATOM 1758 C CA . ALA A 1 225 ? 15.259 5.450 -18.148 1.00 81.25 225 ALA A CA 1
ATOM 1759 C C . ALA A 1 225 ? 16.464 5.989 -17.356 1.00 81.25 225 ALA A C 1
ATOM 1761 O O . ALA A 1 225 ? 17.150 6.910 -17.797 1.00 81.25 225 ALA A O 1
ATOM 1762 N N . LEU A 1 226 ? 16.752 5.407 -16.190 1.00 86.81 226 LEU A N 1
ATOM 1763 C CA . LEU A 1 226 ? 17.896 5.779 -15.357 1.00 86.81 226 LEU A CA 1
ATOM 1764 C C . LEU A 1 226 ? 19.226 5.365 -15.996 1.00 86.81 226 LEU A C 1
ATOM 1766 O O . LEU A 1 226 ? 20.218 6.075 -15.825 1.00 86.81 226 LEU A O 1
ATOM 1770 N N . ALA A 1 227 ? 19.246 4.271 -16.764 1.00 88.19 227 ALA A N 1
ATOM 1771 C CA . ALA A 1 227 ? 20.414 3.822 -17.520 1.00 88.19 227 ALA A CA 1
ATOM 1772 C C . ALA A 1 227 ? 20.849 4.820 -18.606 1.00 88.19 227 ALA A C 1
ATOM 1774 O O . ALA A 1 227 ? 22.030 4.872 -18.943 1.00 88.19 227 ALA A O 1
ATOM 1775 N N . GLN A 1 228 ? 19.926 5.648 -19.104 1.00 81.56 228 GLN A N 1
ATOM 1776 C CA . GLN A 1 228 ? 20.211 6.683 -20.105 1.00 81.56 228 GLN A CA 1
ATOM 1777 C C . GLN A 1 228 ? 20.842 7.950 -19.497 1.00 81.56 228 GLN A C 1
ATOM 1779 O O . GLN A 1 228 ? 21.350 8.809 -20.219 1.00 81.56 228 GLN A O 1
ATOM 1784 N N . LEU A 1 229 ? 20.831 8.096 -18.167 1.00 81.62 229 LEU A N 1
ATOM 1785 C CA . LEU A 1 229 ? 21.393 9.266 -17.498 1.00 81.62 229 LEU A CA 1
ATOM 1786 C C . LEU A 1 229 ? 22.921 9.161 -17.353 1.00 81.62 229 LEU A C 1
ATOM 1788 O O . LEU A 1 229 ? 23.455 8.089 -17.064 1.00 81.62 229 LEU A O 1
ATOM 1792 N N . PRO A 1 230 ? 23.659 10.286 -17.443 1.00 82.94 230 PRO A N 1
ATOM 1793 C CA . PRO A 1 230 ? 25.075 10.295 -17.101 1.00 82.94 230 PRO A CA 1
ATOM 1794 C C . PRO A 1 230 ? 25.248 9.895 -15.635 1.00 82.94 230 PRO A C 1
ATOM 1796 O O . PRO A 1 230 ? 24.498 10.357 -14.777 1.00 82.94 230 PRO A O 1
ATOM 1799 N N . TRP A 1 231 ? 26.240 9.051 -15.347 1.00 87.69 231 TRP A N 1
ATOM 1800 C CA . TRP A 1 231 ? 26.442 8.451 -14.018 1.00 87.69 231 TRP A CA 1
ATOM 1801 C C . TRP A 1 231 ? 25.234 7.624 -13.541 1.00 87.69 231 TRP A C 1
ATOM 1803 O O . TRP A 1 231 ? 24.871 7.657 -12.365 1.00 87.69 231 TRP A O 1
ATOM 1813 N N . ALA A 1 232 ? 24.630 6.851 -14.450 1.00 89.94 232 ALA A N 1
ATOM 1814 C CA . ALA A 1 232 ? 23.491 5.966 -14.194 1.00 89.94 232 ALA A CA 1
ATOM 1815 C C . ALA A 1 232 ? 23.551 5.132 -12.888 1.00 89.94 232 ALA A C 1
ATOM 1817 O O . ALA A 1 232 ? 22.515 5.038 -12.217 1.00 89.94 232 ALA A O 1
ATOM 1818 N N . PRO A 1 233 ? 24.715 4.587 -12.456 1.00 94.69 233 PRO A N 1
ATOM 1819 C CA . PRO A 1 233 ? 24.836 3.886 -11.172 1.00 94.69 233 PRO A CA 1
ATOM 1820 C C . PRO A 1 233 ? 24.386 4.708 -9.956 1.00 94.69 233 PRO A C 1
ATOM 1822 O O . PRO A 1 233 ? 23.706 4.187 -9.071 1.00 94.69 233 PRO A O 1
ATOM 1825 N N . LEU A 1 234 ? 24.696 6.011 -9.923 1.00 92.62 234 LEU A N 1
ATOM 1826 C CA . LEU A 1 234 ? 24.302 6.902 -8.827 1.00 92.62 234 LEU A CA 1
ATOM 1827 C C . LEU A 1 234 ? 22.778 7.056 -8.762 1.00 92.62 234 LEU A C 1
ATOM 1829 O O . LEU A 1 234 ? 22.184 6.892 -7.697 1.00 92.62 234 LEU A O 1
ATOM 1833 N N . TRP A 1 235 ? 22.145 7.357 -9.898 1.00 90.94 235 TRP A N 1
ATOM 1834 C CA . TRP A 1 235 ? 20.700 7.589 -9.960 1.00 90.94 235 TRP A CA 1
ATOM 1835 C C . TRP A 1 235 ? 19.908 6.326 -9.635 1.00 90.94 235 TRP A C 1
ATOM 1837 O O . TRP A 1 235 ? 18.947 6.391 -8.873 1.00 90.94 235 TRP A O 1
ATOM 1847 N N . SER A 1 236 ? 20.355 5.179 -10.149 1.00 93.56 236 SER A N 1
ATOM 1848 C CA . SER A 1 236 ? 19.741 3.878 -9.868 1.00 93.56 236 SER A CA 1
ATOM 1849 C C . SER A 1 236 ? 19.869 3.505 -8.394 1.00 93.56 236 SER A C 1
ATOM 1851 O O . SER A 1 236 ? 18.876 3.147 -7.764 1.00 93.56 236 SER A O 1
ATOM 1853 N N . SER A 1 237 ? 21.052 3.704 -7.800 1.00 95.25 237 SER A N 1
ATOM 1854 C CA . SER A 1 237 ? 21.269 3.449 -6.371 1.00 95.25 237 SER A CA 1
ATOM 1855 C C . SER A 1 237 ? 20.360 4.318 -5.495 1.00 95.25 237 SER A C 1
ATOM 1857 O O . SER A 1 237 ? 19.725 3.811 -4.573 1.00 95.25 237 SER A O 1
ATOM 1859 N N . LEU A 1 238 ? 20.247 5.619 -5.796 1.00 93.75 238 LEU A N 1
ATOM 1860 C CA . LEU A 1 238 ? 19.355 6.532 -5.071 1.00 93.75 238 LEU A CA 1
ATOM 1861 C C . LEU A 1 238 ? 17.883 6.141 -5.232 1.00 93.75 238 LEU A C 1
ATOM 1863 O O . LEU A 1 238 ? 17.143 6.148 -4.249 1.00 93.75 238 LEU A O 1
ATOM 1867 N N . PHE A 1 239 ? 17.467 5.780 -6.447 1.00 93.12 239 PHE A N 1
ATOM 1868 C CA . PHE A 1 239 ? 16.097 5.381 -6.749 1.00 93.12 239 PHE A CA 1
ATOM 1869 C C . PHE A 1 239 ? 15.695 4.102 -6.007 1.00 93.12 239 PHE A C 1
ATOM 1871 O O . PHE A 1 239 ? 14.696 4.097 -5.290 1.00 93.12 239 PHE A O 1
ATOM 1878 N N . PHE A 1 240 ? 16.486 3.032 -6.098 1.00 95.56 240 PHE A N 1
ATOM 1879 C CA . PHE A 1 240 ? 16.158 1.772 -5.430 1.00 95.56 240 PHE A CA 1
ATOM 1880 C C . PHE A 1 240 ? 16.283 1.854 -3.911 1.00 95.56 240 PHE A C 1
ATOM 1882 O O . PHE A 1 240 ? 15.462 1.275 -3.199 1.00 95.56 240 PHE A O 1
ATOM 1889 N N . PHE A 1 241 ? 17.236 2.634 -3.395 1.00 95.88 241 PHE A N 1
ATOM 1890 C CA . PHE A 1 241 ? 17.309 2.904 -1.962 1.00 95.88 241 PHE A CA 1
ATOM 1891 C C . PHE A 1 241 ? 16.096 3.708 -1.467 1.00 95.88 241 PHE A C 1
ATOM 1893 O O . PHE A 1 241 ? 15.532 3.383 -0.424 1.00 95.88 241 PHE A O 1
ATOM 1900 N N . MET A 1 242 ? 15.620 4.684 -2.247 1.00 94.69 242 MET A N 1
ATOM 1901 C CA . MET A 1 242 ? 14.358 5.377 -1.974 1.00 94.69 242 MET A CA 1
ATOM 1902 C C . MET A 1 242 ? 13.169 4.405 -1.946 1.00 94.69 242 MET A C 1
ATOM 1904 O O . MET A 1 242 ? 12.378 4.450 -1.002 1.00 94.69 242 MET A O 1
ATOM 1908 N N . LEU A 1 243 ? 13.038 3.519 -2.941 1.00 94.00 243 LEU A N 1
ATOM 1909 C CA . LEU A 1 243 ? 11.958 2.526 -2.969 1.00 94.00 243 LEU A CA 1
ATOM 1910 C C . LEU A 1 243 ? 11.997 1.622 -1.730 1.00 94.00 243 LEU A C 1
ATOM 1912 O O . LEU A 1 243 ? 10.955 1.364 -1.134 1.00 94.00 243 LEU A O 1
ATOM 1916 N N . ILE A 1 244 ? 13.189 1.210 -1.286 1.00 95.31 244 ILE A N 1
ATOM 1917 C CA . ILE A 1 244 ? 13.345 0.451 -0.039 1.00 95.31 244 ILE A CA 1
ATOM 1918 C C . ILE A 1 244 ? 12.799 1.254 1.147 1.00 95.31 244 ILE A C 1
ATOM 1920 O O . ILE A 1 244 ? 11.996 0.746 1.924 1.00 95.31 244 ILE A O 1
ATOM 1924 N N . THR A 1 245 ? 13.193 2.519 1.295 1.00 94.56 245 THR A N 1
ATOM 1925 C CA . THR A 1 245 ? 12.723 3.333 2.426 1.00 94.56 245 THR A CA 1
ATOM 1926 C C . THR A 1 245 ? 11.202 3.537 2.431 1.00 94.56 245 THR A C 1
ATOM 1928 O O . THR A 1 245 ? 10.591 3.391 3.485 1.00 94.56 245 THR A O 1
ATOM 1931 N N . LEU A 1 246 ? 10.580 3.755 1.265 1.00 92.56 246 LEU A N 1
ATOM 1932 C CA . LEU A 1 246 ? 9.122 3.876 1.133 1.00 92.56 246 LEU A CA 1
ATOM 1933 C C . LEU A 1 246 ? 8.388 2.576 1.471 1.00 92.56 246 LEU A C 1
ATOM 1935 O O . LEU A 1 246 ? 7.374 2.589 2.166 1.00 92.56 246 LEU A O 1
ATOM 1939 N N . GLY A 1 247 ? 8.889 1.442 0.980 1.00 93.31 247 GLY A N 1
ATOM 1940 C CA . GLY A 1 247 ? 8.245 0.162 1.245 1.00 93.31 247 GLY A CA 1
ATOM 1941 C C . GLY A 1 247 ? 8.396 -0.290 2.701 1.00 93.31 247 GLY A C 1
ATOM 1942 O O . GLY A 1 247 ? 7.463 -0.853 3.276 1.00 93.31 247 GLY A O 1
ATOM 1943 N N . LEU A 1 248 ? 9.527 0.009 3.348 1.00 94.00 248 LEU A N 1
ATOM 1944 C CA . LEU A 1 248 ? 9.734 -0.339 4.756 1.00 94.00 248 LEU A CA 1
ATOM 1945 C C . LEU A 1 248 ? 8.688 0.293 5.676 1.00 94.00 248 LEU A C 1
ATOM 1947 O O . LEU A 1 248 ? 8.181 -0.396 6.558 1.00 94.00 248 LEU A O 1
ATOM 1951 N N . ASP A 1 249 ? 8.317 1.553 5.460 1.00 94.44 249 ASP A N 1
ATOM 1952 C CA . ASP A 1 249 ? 7.366 2.236 6.341 1.00 94.44 249 ASP A CA 1
ATOM 1953 C C . ASP A 1 249 ? 5.957 1.636 6.264 1.00 94.44 249 ASP A C 1
ATOM 1955 O O . ASP A 1 249 ? 5.317 1.397 7.295 1.00 94.44 249 ASP A O 1
ATOM 1959 N N . THR A 1 250 ? 5.501 1.296 5.056 1.00 94.00 250 THR A N 1
ATOM 1960 C CA . THR A 1 250 ? 4.242 0.560 4.862 1.00 94.00 250 THR A CA 1
ATOM 1961 C C . THR A 1 250 ? 4.315 -0.823 5.521 1.00 94.00 250 THR A C 1
ATOM 1963 O O . THR A 1 250 ? 3.395 -1.230 6.239 1.00 94.00 250 THR A O 1
ATOM 1966 N N . GLN A 1 251 ? 5.442 -1.525 5.363 1.00 95.38 251 GLN A N 1
ATOM 1967 C CA . GLN A 1 251 ? 5.659 -2.835 5.975 1.00 95.38 251 GLN A CA 1
ATOM 1968 C C . GLN A 1 251 ? 5.685 -2.768 7.510 1.00 95.38 251 GLN A C 1
ATOM 1970 O O . GLN A 1 251 ? 5.191 -3.682 8.177 1.00 95.38 251 GLN A O 1
ATOM 1975 N N . PHE A 1 252 ? 6.206 -1.683 8.095 1.00 95.62 252 PHE A N 1
ATOM 1976 C CA . PHE A 1 252 ? 6.197 -1.475 9.542 1.00 95.62 252 PHE A CA 1
ATOM 1977 C C . PHE A 1 252 ? 4.776 -1.397 10.093 1.00 95.62 252 PHE A C 1
ATOM 1979 O O . PHE A 1 252 ? 4.473 -2.046 11.094 1.00 95.62 252 PHE A O 1
ATOM 1986 N N . ALA A 1 253 ? 3.899 -0.643 9.430 1.00 96.19 253 ALA A N 1
ATOM 1987 C CA . ALA A 1 253 ? 2.507 -0.501 9.840 1.00 96.19 253 ALA A CA 1
ATOM 1988 C C . ALA A 1 253 ? 1.727 -1.823 9.730 1.00 96.19 253 ALA A C 1
ATOM 1990 O O . ALA A 1 253 ? 0.992 -2.195 10.653 1.00 96.19 253 ALA A O 1
ATOM 1991 N N . GLY A 1 254 ? 1.929 -2.568 8.640 1.00 96.19 254 GLY A N 1
ATOM 1992 C CA . GLY A 1 254 ? 1.297 -3.873 8.444 1.00 96.19 254 GLY A CA 1
ATOM 1993 C C . GLY A 1 254 ? 1.735 -4.905 9.491 1.00 96.19 254 GLY A C 1
ATOM 1994 O O . GLY A 1 254 ? 0.900 -5.536 10.144 1.00 96.19 254 GLY A O 1
ATOM 1995 N N . LEU A 1 255 ? 3.039 -5.020 9.758 1.00 96.56 255 LEU A N 1
ATOM 1996 C CA . LEU A 1 255 ? 3.540 -5.924 10.798 1.00 96.56 255 LEU A CA 1
ATOM 1997 C C . LEU A 1 255 ? 3.100 -5.505 12.203 1.00 96.56 255 LEU A C 1
ATOM 1999 O O . LEU A 1 255 ? 2.730 -6.365 13.004 1.00 96.56 255 LEU A O 1
ATOM 2003 N N . GLU A 1 256 ? 3.077 -4.204 12.512 1.00 96.12 256 GLU A N 1
ATOM 2004 C CA . GLU A 1 256 ? 2.576 -3.732 13.807 1.00 96.12 256 GLU A CA 1
ATOM 2005 C C . GLU A 1 256 ? 1.089 -4.058 13.990 1.00 96.12 256 GLU A C 1
ATOM 2007 O O . GLU A 1 256 ? 0.675 -4.353 15.109 1.00 96.12 256 GLU A O 1
ATOM 2012 N N . THR A 1 257 ? 0.299 -4.089 12.914 1.00 96.81 257 THR A N 1
ATOM 2013 C CA . THR A 1 257 ? -1.109 -4.526 12.937 1.00 96.81 257 THR A CA 1
ATOM 2014 C C . THR A 1 257 ? -1.245 -5.979 13.372 1.00 96.81 257 THR A C 1
ATOM 2016 O O . THR A 1 257 ? -2.060 -6.309 14.241 1.00 96.81 257 THR A O 1
ATOM 2019 N N . ILE A 1 258 ? -0.399 -6.852 12.828 1.00 96.31 258 ILE A N 1
ATOM 2020 C CA . ILE A 1 258 ? -0.366 -8.276 13.176 1.00 96.31 258 ILE A CA 1
ATOM 2021 C C . ILE A 1 258 ? 0.113 -8.450 14.622 1.00 96.31 258 ILE A C 1
ATOM 2023 O O . ILE A 1 258 ? -0.547 -9.120 15.419 1.00 96.31 258 ILE A O 1
ATOM 2027 N N . PHE A 1 259 ? 1.219 -7.799 14.999 1.00 94.44 259 PHE A N 1
ATOM 2028 C CA . PHE A 1 259 ? 1.764 -7.872 16.356 1.00 94.44 259 PHE A CA 1
ATOM 2029 C C . PHE A 1 259 ? 0.791 -7.342 17.397 1.00 94.44 259 PHE A C 1
ATOM 2031 O O . PHE A 1 259 ? 0.568 -8.009 18.403 1.00 94.44 259 PHE A O 1
ATOM 2038 N N . THR A 1 260 ? 0.179 -6.188 17.144 1.00 93.00 260 THR A N 1
ATOM 2039 C CA . THR A 1 260 ? -0.858 -5.614 18.002 1.00 93.00 260 THR A CA 1
ATOM 2040 C C . THR A 1 260 ? -1.997 -6.598 18.194 1.00 93.00 260 THR A C 1
ATOM 2042 O O . THR A 1 260 ? -2.385 -6.868 19.325 1.00 93.00 260 THR A O 1
ATOM 2045 N N . THR A 1 261 ? -2.505 -7.174 17.103 1.00 94.06 261 THR A N 1
ATOM 2046 C CA . THR A 1 261 ? -3.630 -8.109 17.172 1.00 94.06 261 THR A CA 1
ATOM 2047 C C . THR A 1 261 ? -3.279 -9.323 18.033 1.00 94.06 261 THR A C 1
ATOM 2049 O O . THR A 1 261 ? -4.042 -9.685 18.926 1.00 94.06 261 THR A O 1
ATOM 2052 N N . LEU A 1 262 ? -2.099 -9.917 17.841 1.00 92.94 262 LEU A N 1
ATOM 2053 C CA . LEU A 1 262 ? -1.644 -11.053 18.648 1.00 92.94 262 LEU A CA 1
ATOM 2054 C C . LEU A 1 262 ? -1.423 -10.672 20.121 1.00 92.94 262 LEU A C 1
ATOM 2056 O O . LEU A 1 262 ? -1.819 -11.418 21.020 1.00 92.94 262 LEU A O 1
ATOM 2060 N N . LEU A 1 263 ? -0.823 -9.509 20.381 1.00 90.50 263 LEU A N 1
ATOM 2061 C CA . LEU A 1 263 ? -0.555 -9.001 21.729 1.00 90.50 263 LEU A CA 1
ATOM 2062 C C . LEU A 1 263 ? -1.838 -8.655 22.495 1.00 90.50 263 LEU A C 1
ATOM 2064 O O . LEU A 1 263 ? -1.886 -8.873 23.706 1.00 90.50 263 LEU A O 1
ATOM 2068 N N . ASP A 1 264 ? -2.866 -8.158 21.809 1.00 88.69 264 ASP A N 1
ATOM 2069 C CA . ASP A 1 264 ? -4.165 -7.833 22.403 1.00 88.69 264 ASP A CA 1
ATOM 2070 C C . ASP A 1 264 ? -4.990 -9.094 22.705 1.00 88.69 264 ASP A C 1
ATOM 2072 O O . ASP A 1 264 ? -5.711 -9.128 23.703 1.00 88.69 264 ASP A O 1
ATOM 2076 N N . GLN A 1 265 ? -4.866 -10.149 21.889 1.00 88.56 265 GLN A N 1
ATOM 2077 C CA . GLN A 1 265 ? -5.555 -11.428 22.119 1.00 88.56 265 GLN A CA 1
ATOM 2078 C C . GLN A 1 265 ? -4.874 -12.285 23.197 1.00 88.56 265 GLN A C 1
ATOM 2080 O O . GLN A 1 265 ? -5.556 -12.912 24.009 1.00 88.56 265 GLN A O 1
ATOM 2085 N N . PHE A 1 266 ? -3.536 -12.290 23.258 1.00 89.50 266 PHE A N 1
ATOM 2086 C CA . PHE A 1 266 ? -2.763 -13.112 24.203 1.00 89.50 266 PHE A CA 1
ATOM 2087 C C . PHE A 1 266 ? -1.808 -12.287 25.091 1.00 89.50 266 PHE A C 1
ATOM 2089 O O . PHE A 1 266 ? -0.606 -12.584 25.167 1.00 89.50 266 PHE A O 1
ATOM 2096 N N . PRO A 1 267 ? -2.313 -11.280 25.832 1.00 85.94 267 PRO A N 1
ATOM 2097 C CA . PRO A 1 267 ? -1.474 -10.295 26.515 1.00 85.94 267 PRO A CA 1
ATOM 2098 C C . PRO A 1 267 ? -0.579 -10.909 27.595 1.00 85.94 267 PRO A C 1
ATOM 2100 O O . PRO A 1 267 ? 0.580 -10.521 27.730 1.00 85.94 267 PRO A O 1
ATOM 2103 N N . LYS A 1 268 ? -1.078 -11.911 28.333 1.00 86.06 268 LYS A N 1
ATOM 2104 C CA . LYS A 1 268 ? -0.338 -12.562 29.432 1.00 86.06 268 LYS A CA 1
ATOM 2105 C C . LYS A 1 268 ? 0.887 -13.350 28.954 1.00 86.06 268 LYS A C 1
ATOM 2107 O O . LYS A 1 268 ? 1.836 -13.505 29.713 1.00 86.06 268 LYS A O 1
ATOM 2112 N N . PHE A 1 269 ? 0.858 -13.864 27.723 1.00 86.94 269 PHE A N 1
ATOM 2113 C CA . PHE A 1 269 ? 1.905 -14.741 27.195 1.00 86.94 269 PHE A CA 1
ATOM 2114 C C . PHE A 1 269 ? 2.890 -14.007 26.278 1.00 86.94 269 PHE A C 1
ATOM 2116 O O . PHE A 1 269 ? 4.092 -14.263 26.346 1.00 86.94 269 PHE A O 1
ATOM 2123 N N . LEU A 1 270 ? 2.396 -13.098 25.428 1.00 89.00 270 LEU A N 1
ATOM 2124 C CA . LEU A 1 270 ? 3.194 -12.509 24.349 1.00 89.00 270 LEU A CA 1
ATOM 2125 C C . LEU A 1 270 ? 3.854 -11.170 24.704 1.00 89.00 270 LEU A C 1
ATOM 2127 O O . LEU A 1 270 ? 4.911 -10.871 24.151 1.00 89.00 270 LEU A O 1
ATOM 2131 N N . ARG A 1 271 ? 3.306 -10.376 25.640 1.00 82.75 271 ARG A N 1
ATOM 2132 C CA . ARG A 1 271 ? 3.835 -9.025 25.934 1.00 82.75 271 ARG A CA 1
ATOM 2133 C C . ARG A 1 271 ? 5.284 -9.028 26.416 1.00 82.75 271 ARG A C 1
ATOM 2135 O O . ARG A 1 271 ? 6.094 -8.260 25.906 1.00 82.75 271 ARG A O 1
ATOM 2142 N N . SER A 1 272 ? 5.639 -9.927 27.334 1.00 86.31 272 SER A N 1
ATOM 2143 C CA . SER A 1 272 ? 7.019 -10.057 27.831 1.00 86.31 272 SER A CA 1
ATOM 2144 C C . SER A 1 272 ? 7.982 -10.672 26.809 1.00 86.31 272 SER A C 1
ATOM 2146 O O . SER A 1 272 ? 9.195 -10.604 26.985 1.00 86.31 272 SER A O 1
ATOM 2148 N N . LYS A 1 273 ? 7.455 -11.258 25.725 1.00 89.94 273 LYS A N 1
ATOM 2149 C CA . LYS A 1 273 ? 8.209 -11.996 24.703 1.00 89.94 273 LYS A CA 1
ATOM 2150 C C . LYS A 1 273 ? 8.138 -11.337 23.325 1.00 89.94 273 LYS A C 1
ATOM 2152 O O . LYS A 1 273 ? 8.350 -12.015 22.323 1.00 89.94 273 LYS A O 1
ATOM 2157 N N . ARG A 1 274 ? 7.875 -10.025 23.257 1.00 89.31 274 ARG A N 1
ATOM 2158 C CA . ARG A 1 274 ? 7.689 -9.296 21.990 1.00 89.31 274 ARG A CA 1
ATOM 2159 C C . ARG A 1 274 ? 8.813 -9.543 20.979 1.00 89.31 274 ARG A C 1
ATOM 2161 O O . ARG A 1 274 ? 8.520 -9.822 19.826 1.00 89.31 274 ARG A O 1
ATOM 2168 N N . LEU A 1 275 ? 10.078 -9.505 21.404 1.00 90.88 275 LEU A N 1
ATOM 2169 C CA . LEU A 1 275 ? 11.211 -9.737 20.501 1.00 90.88 275 LEU A CA 1
ATOM 2170 C C . LEU A 1 275 ? 11.171 -11.137 19.861 1.00 90.88 275 LEU A C 1
ATOM 2172 O O . LEU A 1 275 ? 11.382 -11.273 18.660 1.00 90.88 275 LEU A O 1
ATOM 2176 N N . TYR A 1 276 ? 10.851 -12.168 20.650 1.00 92.75 276 TYR A N 1
ATOM 2177 C CA . TYR A 1 276 ? 10.702 -13.538 20.154 1.00 92.75 276 TYR A CA 1
ATOM 2178 C C . TYR A 1 276 ? 9.495 -13.679 19.225 1.00 92.75 276 TYR A C 1
ATOM 2180 O O . TYR A 1 276 ? 9.576 -14.399 18.235 1.00 92.75 276 TYR A O 1
ATOM 2188 N N . LEU A 1 277 ? 8.397 -12.970 19.515 1.00 93.56 277 LEU A N 1
ATOM 2189 C CA . LEU A 1 277 ? 7.238 -12.903 18.627 1.00 93.56 277 LEU A CA 1
ATOM 2190 C C . LEU A 1 277 ? 7.624 -12.289 17.274 1.00 93.56 277 LEU A C 1
ATOM 2192 O O . LEU A 1 277 ? 7.336 -12.882 16.240 1.00 93.56 277 LEU A O 1
ATOM 2196 N N . THR A 1 278 ? 8.316 -11.146 17.275 1.00 93.88 278 THR A N 1
ATOM 2197 C CA . THR A 1 278 ? 8.774 -10.480 16.049 1.00 93.88 278 THR A CA 1
ATOM 2198 C C . THR A 1 278 ? 9.697 -11.383 15.237 1.00 93.88 278 THR A C 1
ATOM 2200 O O . THR A 1 278 ? 9.456 -11.570 14.046 1.00 93.88 278 THR A O 1
ATOM 2203 N N . ALA A 1 279 ? 10.700 -12.000 15.870 1.00 94.81 279 ALA A N 1
ATOM 2204 C CA . ALA A 1 279 ? 11.611 -12.922 15.195 1.00 94.81 279 ALA A CA 1
ATOM 2205 C C . ALA A 1 279 ? 10.881 -14.151 14.626 1.00 94.81 279 ALA A C 1
ATOM 2207 O O . ALA A 1 279 ? 11.103 -14.515 13.475 1.00 94.81 279 ALA A O 1
ATOM 2208 N N . GLY A 1 280 ? 9.975 -14.758 15.401 1.00 95.56 280 GLY A N 1
ATOM 2209 C CA . GLY A 1 280 ? 9.207 -15.929 14.975 1.00 95.56 280 GLY A CA 1
ATOM 2210 C C . GLY A 1 280 ? 8.271 -15.643 13.800 1.00 95.56 280 GLY A C 1
ATOM 2211 O O . GLY A 1 280 ? 8.220 -16.429 12.859 1.00 95.56 280 GLY A O 1
ATOM 2212 N N . VAL A 1 281 ? 7.575 -14.502 13.814 1.00 95.56 281 VAL A N 1
ATOM 2213 C CA . VAL A 1 281 ? 6.692 -14.090 12.710 1.00 95.56 281 VAL A CA 1
ATOM 2214 C C . VAL A 1 281 ? 7.492 -13.739 11.457 1.00 95.56 281 VAL A C 1
ATOM 2216 O O . VAL A 1 281 ? 7.133 -14.201 10.380 1.00 95.56 281 VAL A O 1
ATOM 2219 N N . CYS A 1 282 ? 8.597 -12.990 11.574 1.00 97.12 282 CYS A N 1
ATOM 2220 C CA . CYS A 1 282 ? 9.442 -12.676 10.415 1.00 97.12 282 CYS A CA 1
ATOM 2221 C C . CYS A 1 282 ? 10.051 -13.948 9.805 1.00 97.12 282 CYS A C 1
ATOM 2223 O O . CYS A 1 282 ? 10.079 -14.086 8.587 1.00 97.12 282 CYS A O 1
ATOM 2225 N N . ALA A 1 283 ? 10.487 -14.903 10.636 1.00 97.75 283 ALA A N 1
ATOM 2226 C CA . ALA A 1 283 ? 10.986 -16.194 10.165 1.00 97.75 283 ALA A CA 1
ATOM 2227 C C . ALA A 1 283 ? 9.890 -17.005 9.457 1.00 97.75 283 ALA A C 1
ATOM 2229 O O . ALA A 1 283 ? 10.118 -17.518 8.365 1.00 97.75 283 ALA A O 1
ATOM 2230 N N . LEU A 1 284 ? 8.686 -17.084 10.037 1.00 97.75 284 LEU A N 1
ATOM 2231 C CA . LEU A 1 284 ? 7.543 -17.750 9.408 1.00 97.75 284 LEU A CA 1
ATOM 2232 C C . LEU A 1 284 ? 7.211 -17.122 8.047 1.00 97.75 284 LEU A C 1
ATOM 2234 O O . LEU A 1 284 ? 7.057 -17.837 7.061 1.00 97.75 284 LEU A O 1
ATOM 2238 N N . PHE A 1 285 ? 7.128 -15.793 7.980 1.00 97.75 285 PHE A N 1
ATOM 2239 C CA . PHE A 1 285 ? 6.791 -15.079 6.750 1.00 97.75 285 PHE A CA 1
ATOM 2240 C C . PHE A 1 285 ? 7.898 -15.143 5.698 1.00 97.75 285 PHE A C 1
ATOM 2242 O O . PHE A 1 285 ? 7.584 -15.163 4.513 1.00 97.75 285 PHE A O 1
ATOM 2249 N N . TYR A 1 286 ? 9.167 -15.257 6.097 1.00 98.31 286 TYR A N 1
ATOM 2250 C CA . TYR A 1 286 ? 10.256 -15.566 5.173 1.00 98.31 286 TYR A CA 1
ATOM 2251 C C . TYR A 1 286 ? 10.023 -16.905 4.464 1.00 98.31 286 TYR A C 1
ATOM 2253 O O . TYR A 1 286 ? 10.031 -16.947 3.237 1.00 98.31 286 TYR A O 1
ATOM 2261 N N . PHE A 1 287 ? 9.740 -17.979 5.213 1.00 98.06 287 PHE A N 1
ATOM 2262 C CA . PHE A 1 287 ? 9.503 -19.299 4.618 1.00 98.06 287 PHE A CA 1
ATOM 2263 C C . PHE A 1 287 ? 8.244 -19.338 3.749 1.00 98.06 287 PHE A C 1
ATOM 2265 O O . PHE A 1 287 ? 8.282 -19.899 2.658 1.00 98.06 287 PHE A O 1
ATOM 2272 N N . LEU A 1 288 ? 7.150 -18.708 4.191 1.00 97.06 288 LEU A N 1
ATOM 2273 C CA . LEU A 1 288 ? 5.941 -18.569 3.369 1.00 97.06 288 LEU A CA 1
ATOM 2274 C C . LEU A 1 288 ? 6.193 -17.712 2.121 1.00 97.06 288 LEU A C 1
ATOM 2276 O O . LEU A 1 288 ? 5.584 -17.944 1.083 1.00 97.06 288 LEU A O 1
ATOM 2280 N N . GLY A 1 289 ? 7.103 -16.742 2.213 1.00 96.81 289 GLY A N 1
ATOM 2281 C CA . GLY A 1 289 ? 7.479 -15.852 1.123 1.00 96.81 289 GLY A CA 1
ATOM 2282 C C . GLY A 1 289 ? 8.313 -16.514 0.024 1.00 96.81 289 GLY A C 1
ATOM 2283 O O . GLY A 1 289 ? 8.366 -15.981 -1.082 1.00 96.81 289 GLY A O 1
ATOM 2284 N N . LEU A 1 290 ? 8.925 -17.678 0.285 1.00 97.56 290 LEU A N 1
ATOM 2285 C CA . LEU A 1 290 ? 9.793 -18.361 -0.684 1.00 97.56 290 LEU A CA 1
ATOM 2286 C C . LEU A 1 290 ? 9.071 -18.727 -1.987 1.00 97.56 290 LEU A C 1
ATOM 2288 O O . LEU A 1 290 ? 9.697 -18.731 -3.042 1.00 97.56 290 LEU A O 1
ATOM 2292 N N . VAL A 1 291 ? 7.754 -18.961 -1.939 1.00 96.06 291 VAL A N 1
ATOM 2293 C CA . VAL A 1 291 ? 6.945 -19.240 -3.138 1.00 96.06 291 VAL A CA 1
ATOM 2294 C C . VAL A 1 291 ? 6.993 -18.090 -4.155 1.00 96.06 291 VAL A C 1
ATOM 2296 O O . VAL A 1 291 ? 7.027 -18.332 -5.359 1.00 96.06 291 VAL A O 1
ATOM 2299 N N . TYR A 1 292 ? 7.086 -16.843 -3.687 1.00 96.44 292 TYR A N 1
ATOM 2300 C CA . TYR A 1 292 ? 7.101 -15.641 -4.528 1.00 96.44 292 TYR A CA 1
ATOM 2301 C C . TYR A 1 292 ? 8.483 -15.297 -5.103 1.00 96.44 292 TYR A C 1
ATOM 2303 O O . TYR A 1 292 ? 8.601 -14.381 -5.915 1.00 96.44 292 TYR A O 1
ATOM 2311 N N . VAL A 1 293 ? 9.532 -16.008 -4.688 1.00 97.19 293 VAL A N 1
ATOM 2312 C CA . VAL A 1 293 ? 10.894 -15.881 -5.242 1.00 97.19 293 VAL A CA 1
ATOM 2313 C C . VAL A 1 293 ? 11.317 -17.139 -6.000 1.00 97.19 293 VAL A C 1
ATOM 2315 O O . VAL A 1 293 ? 12.501 -17.364 -6.241 1.00 97.19 293 VAL A O 1
ATOM 2318 N N . THR A 1 294 ? 10.347 -17.974 -6.373 1.00 97.62 294 THR A N 1
ATOM 2319 C CA . THR A 1 294 ? 10.538 -19.004 -7.398 1.00 97.62 294 THR A CA 1
ATOM 2320 C C . THR A 1 294 ? 10.551 -18.379 -8.793 1.00 97.62 294 THR A C 1
ATOM 2322 O O . THR A 1 294 ? 10.211 -17.205 -8.955 1.00 97.62 294 THR A O 1
ATOM 2325 N N . GLN A 1 295 ? 10.888 -19.161 -9.816 1.00 96.94 295 GLN A N 1
ATOM 2326 C CA . GLN A 1 295 ? 10.802 -18.719 -11.213 1.00 96.94 295 GLN A CA 1
ATOM 2327 C C . GLN A 1 295 ? 9.363 -18.356 -11.632 1.00 96.94 295 GLN A C 1
ATOM 2329 O O . GLN A 1 295 ? 9.163 -17.450 -12.439 1.00 96.94 295 GLN A O 1
ATOM 2334 N N . ALA A 1 296 ? 8.343 -18.974 -11.024 1.00 95.94 296 ALA A N 1
ATOM 2335 C CA . ALA A 1 296 ? 6.941 -18.561 -11.172 1.00 95.94 296 ALA A CA 1
ATOM 2336 C C . ALA A 1 296 ? 6.511 -17.434 -10.216 1.00 95.94 296 ALA A C 1
ATOM 2338 O O . ALA A 1 296 ? 5.345 -17.033 -10.197 1.00 95.94 296 ALA A O 1
ATOM 2339 N N . GLY A 1 297 ? 7.421 -16.940 -9.377 1.00 95.62 297 GLY A N 1
ATOM 2340 C CA . GLY A 1 297 ? 7.116 -16.095 -8.227 1.00 95.62 297 GLY A CA 1
ATOM 2341 C C . GLY A 1 297 ? 6.364 -14.812 -8.574 1.00 95.62 297 GLY A C 1
ATOM 2342 O O . GLY A 1 297 ? 5.439 -14.424 -7.858 1.00 95.62 297 GLY A O 1
ATOM 2343 N N . ILE A 1 298 ? 6.682 -14.200 -9.717 1.00 93.88 298 ILE A N 1
ATOM 2344 C CA . ILE A 1 298 ? 6.001 -12.988 -10.181 1.00 93.88 298 ILE A CA 1
ATOM 2345 C C . ILE A 1 298 ? 4.528 -13.234 -10.531 1.00 93.88 298 ILE A C 1
ATOM 2347 O O . ILE A 1 298 ? 3.684 -12.377 -10.263 1.00 93.88 298 ILE A O 1
ATOM 2351 N N . TYR A 1 299 ? 4.192 -14.423 -11.048 1.00 94.69 299 TYR A N 1
ATOM 2352 C CA . TYR A 1 299 ? 2.807 -14.797 -11.317 1.00 94.69 299 TYR A CA 1
ATOM 2353 C C . TYR A 1 299 ? 2.026 -14.924 -10.013 1.00 94.69 299 TYR A C 1
ATOM 2355 O O . TYR A 1 299 ? 0.900 -14.437 -9.945 1.00 94.69 299 TYR A O 1
ATOM 2363 N N . TRP A 1 300 ? 2.626 -15.508 -8.970 1.00 94.56 300 TRP A N 1
ATOM 2364 C CA . TRP A 1 300 ? 2.025 -15.576 -7.636 1.00 94.56 300 TRP A CA 1
ATOM 2365 C C . TRP A 1 300 ? 1.834 -14.192 -7.015 1.00 94.56 300 TRP A C 1
ATOM 2367 O O . TRP A 1 300 ? 0.776 -13.923 -6.450 1.00 94.56 300 TRP A O 1
ATOM 2377 N N . LEU A 1 301 ? 2.816 -13.294 -7.143 1.00 92.62 301 LEU A N 1
ATOM 2378 C CA . LEU A 1 301 ? 2.697 -11.925 -6.633 1.00 92.62 301 LEU A CA 1
ATOM 2379 C C . LEU A 1 301 ? 1.562 -11.162 -7.310 1.00 92.62 301 LEU A C 1
ATOM 2381 O O . LEU A 1 301 ? 0.699 -10.622 -6.621 1.00 92.62 301 LEU A O 1
ATOM 2385 N N . ASN A 1 302 ? 1.542 -11.153 -8.644 1.00 91.00 302 ASN A N 1
ATOM 2386 C CA . ASN A 1 302 ? 0.499 -10.492 -9.427 1.00 91.00 302 ASN A CA 1
ATOM 2387 C C . ASN A 1 302 ? -0.888 -11.088 -9.135 1.00 91.00 302 ASN A C 1
ATOM 2389 O O . ASN A 1 302 ? -1.871 -10.367 -8.999 1.00 91.00 302 ASN A O 1
ATOM 2393 N N . PHE A 1 303 ? -0.956 -12.408 -8.964 1.00 91.50 303 PHE A N 1
ATOM 2394 C CA . PHE A 1 303 ? -2.185 -13.120 -8.637 1.00 91.50 303 PHE A CA 1
ATOM 2395 C C . PHE A 1 303 ? -2.761 -12.721 -7.274 1.00 91.50 303 PHE A C 1
ATOM 2397 O O . PHE A 1 303 ? -3.947 -12.405 -7.166 1.00 91.50 303 PHE A O 1
ATOM 2404 N N . VAL A 1 304 ? -1.926 -12.709 -6.232 1.00 90.56 304 VAL A N 1
ATOM 2405 C CA . VAL A 1 304 ? -2.354 -12.334 -4.878 1.00 90.56 304 VAL A CA 1
ATOM 2406 C C . VAL A 1 304 ? -2.718 -10.855 -4.807 1.00 90.56 304 VAL A C 1
ATOM 2408 O O . VAL A 1 304 ? -3.734 -10.520 -4.197 1.00 90.56 304 VAL A O 1
ATOM 2411 N N . ASP A 1 305 ? -1.943 -9.983 -5.462 1.00 85.88 305 ASP A N 1
ATOM 2412 C CA . ASP A 1 305 ? -2.249 -8.551 -5.538 1.00 85.88 305 ASP A CA 1
ATOM 2413 C C . ASP A 1 305 ? -3.621 -8.302 -6.181 1.00 85.88 305 ASP A C 1
ATOM 2415 O O . ASP A 1 305 ? -4.419 -7.523 -5.660 1.00 85.88 305 ASP A O 1
ATOM 2419 N N . TYR A 1 306 ? -3.940 -9.038 -7.248 1.00 86.88 306 TYR A N 1
ATOM 2420 C CA . TYR A 1 306 ? -5.216 -8.923 -7.940 1.00 86.88 306 TYR A CA 1
ATOM 2421 C C . TYR A 1 306 ? -6.405 -9.418 -7.089 1.00 86.88 306 TYR A C 1
ATOM 2423 O O . TYR A 1 306 ? -7.385 -8.692 -6.910 1.00 86.88 306 TYR A O 1
ATOM 2431 N N . PHE A 1 307 ? -6.343 -10.641 -6.543 1.00 87.19 307 PHE A N 1
ATOM 2432 C CA . PHE A 1 307 ? -7.505 -11.270 -5.893 1.00 87.19 307 PHE A CA 1
ATOM 2433 C C . PHE A 1 307 ? -7.713 -10.862 -4.427 1.00 87.19 307 PHE A C 1
ATOM 2435 O O . PHE A 1 307 ? -8.856 -10.713 -3.992 1.00 87.19 307 PHE A O 1
ATOM 2442 N N . CYS A 1 308 ? -6.652 -10.690 -3.635 1.00 81.06 308 CYS A N 1
ATOM 2443 C CA . CYS A 1 308 ? -6.799 -10.448 -2.193 1.00 81.06 308 CYS A CA 1
ATOM 2444 C C . CYS A 1 308 ? -6.993 -8.972 -1.839 1.00 81.06 308 CYS A C 1
ATOM 2446 O O . CYS A 1 308 ? -7.549 -8.661 -0.788 1.00 81.06 308 CYS A O 1
ATOM 2448 N N . THR A 1 309 ? -6.563 -8.060 -2.702 1.00 73.06 309 THR A N 1
ATOM 2449 C CA . THR A 1 309 ? -6.364 -6.659 -2.318 1.00 73.06 309 THR A CA 1
ATOM 2450 C C . THR A 1 309 ? -7.557 -5.784 -2.741 1.00 73.06 309 THR A C 1
ATOM 2452 O O . THR A 1 309 ? -7.882 -4.825 -2.059 1.00 73.06 309 THR A O 1
ATOM 2455 N N . GLY A 1 310 ? -8.286 -6.116 -3.816 1.00 77.81 310 GLY A N 1
ATOM 2456 C CA . GLY A 1 310 ? -9.365 -5.275 -4.372 1.00 77.81 310 GLY A CA 1
ATOM 2457 C C . GLY A 1 310 ? -10.708 -5.315 -3.630 1.00 77.81 310 GLY A C 1
ATOM 2458 O O . GLY A 1 310 ? -11.054 -4.422 -2.856 1.00 77.81 310 GLY A O 1
ATOM 2459 N N . TRP A 1 311 ? -11.526 -6.330 -3.914 1.00 85.31 311 TRP A N 1
ATOM 2460 C CA . TRP A 1 311 ? -12.939 -6.352 -3.501 1.00 85.31 311 TRP A CA 1
ATOM 2461 C C . TRP A 1 311 ? -13.147 -6.486 -1.997 1.00 85.31 311 TRP A C 1
ATOM 2463 O O . TRP A 1 311 ? -14.122 -5.965 -1.448 1.00 85.31 311 TRP A O 1
ATOM 2473 N N . ILE A 1 312 ? -12.232 -7.181 -1.323 1.00 89.19 312 ILE A N 1
ATOM 2474 C CA . ILE A 1 312 ? -12.349 -7.451 0.108 1.00 89.19 312 ILE A CA 1
ATOM 2475 C C . ILE A 1 312 ? -12.169 -6.151 0.894 1.00 89.19 312 ILE A C 1
ATOM 2477 O O . ILE A 1 312 ? -12.954 -5.902 1.803 1.00 89.19 312 ILE A O 1
ATOM 2481 N N . LEU A 1 313 ? -11.235 -5.275 0.501 1.00 88.69 313 LEU A N 1
ATOM 2482 C CA . LEU A 1 313 ? -11.057 -3.965 1.139 1.00 88.69 313 LEU A CA 1
ATOM 2483 C C . LEU A 1 313 ? -12.289 -3.073 0.989 1.00 88.69 313 LEU A C 1
ATOM 2485 O O . LEU A 1 313 ? -12.732 -2.474 1.965 1.00 88.69 313 LEU A O 1
ATOM 2489 N N . ILE A 1 314 ? -12.878 -3.015 -0.210 1.00 89.38 314 ILE A N 1
ATOM 2490 C CA . ILE A 1 314 ? -14.096 -2.223 -0.447 1.00 89.38 314 ILE A CA 1
ATOM 2491 C C . ILE A 1 314 ? -15.256 -2.772 0.395 1.00 89.38 314 ILE A C 1
ATOM 2493 O O . ILE A 1 314 ? -16.002 -2.008 1.008 1.00 89.38 314 ILE A O 1
ATOM 2497 N N . THR A 1 315 ? -15.380 -4.100 0.478 1.00 92.19 315 THR A N 1
ATOM 2498 C CA . THR A 1 315 ? -16.389 -4.773 1.310 1.00 92.19 315 THR A CA 1
ATOM 2499 C C . THR A 1 315 ? -16.179 -4.483 2.796 1.00 92.19 315 THR A C 1
ATOM 2501 O O . THR A 1 315 ? -17.133 -4.167 3.504 1.00 92.19 315 THR A O 1
ATOM 2504 N N . VAL A 1 316 ? -14.933 -4.548 3.270 1.00 94.19 316 VAL A N 1
ATOM 2505 C CA . VAL A 1 316 ? -14.556 -4.195 4.642 1.00 94.19 316 VAL A CA 1
ATOM 2506 C C . VAL A 1 316 ? -14.938 -2.745 4.929 1.00 94.19 316 VAL A C 1
ATOM 2508 O O . VAL A 1 316 ? -15.705 -2.522 5.858 1.00 94.19 316 VAL A O 1
ATOM 2511 N N . ALA A 1 317 ? -14.528 -1.785 4.096 1.00 93.44 317 ALA A N 1
ATOM 2512 C CA . ALA A 1 317 ? -14.840 -0.366 4.280 1.00 93.44 317 ALA A CA 1
ATOM 2513 C C . ALA A 1 317 ? -16.356 -0.082 4.303 1.00 93.44 317 ALA A C 1
ATOM 2515 O O . ALA A 1 317 ? -16.837 0.708 5.119 1.00 93.44 317 ALA A O 1
ATOM 2516 N N . LEU A 1 318 ? -17.135 -0.759 3.451 1.00 94.75 318 LEU A N 1
ATOM 2517 C CA . LEU A 1 318 ? -18.600 -0.692 3.475 1.00 94.75 318 LEU A CA 1
ATOM 2518 C C . LEU A 1 318 ? -19.178 -1.182 4.804 1.00 94.75 318 LEU A C 1
ATOM 2520 O O . LEU A 1 318 ? -20.072 -0.542 5.366 1.00 94.75 318 LEU A O 1
ATOM 2524 N N . LEU A 1 319 ? -18.680 -2.309 5.312 1.00 96.25 319 LEU A N 1
ATOM 2525 C CA . LEU A 1 319 ? -19.113 -2.861 6.593 1.00 96.25 319 LEU A CA 1
ATOM 2526 C C . LEU A 1 319 ? -18.663 -1.994 7.768 1.00 96.25 319 LEU A C 1
ATOM 2528 O O . LEU A 1 319 ? -19.405 -1.893 8.743 1.00 96.25 319 LEU A O 1
ATOM 2532 N N . GLU A 1 320 ? -17.517 -1.320 7.666 1.00 95.75 320 GLU A N 1
ATOM 2533 C CA . GLU A 1 320 ? -17.070 -0.372 8.683 1.00 95.75 320 GLU A CA 1
ATOM 2534 C C . GLU A 1 320 ? -18.010 0.822 8.798 1.00 95.75 320 GLU A C 1
ATOM 2536 O O . GLU A 1 320 ? -18.526 1.127 9.878 1.00 95.75 320 GLU A O 1
ATOM 2541 N N . LEU A 1 321 ? -18.290 1.454 7.656 1.00 96.44 321 LEU A N 1
ATOM 2542 C CA . LEU A 1 321 ? -19.227 2.565 7.557 1.00 96.44 321 LEU A CA 1
ATOM 2543 C C . LEU A 1 321 ? -20.619 2.156 8.037 1.00 96.44 321 LEU A C 1
ATOM 2545 O O . LEU A 1 321 ? -21.238 2.888 8.813 1.00 96.44 321 LEU A O 1
ATOM 2549 N N . THR A 1 322 ? -21.088 0.975 7.623 1.00 95.38 322 THR A N 1
ATOM 2550 C CA . THR A 1 322 ? -22.385 0.420 8.038 1.00 95.38 322 THR A CA 1
ATOM 2551 C C . THR A 1 322 ? -22.433 0.188 9.548 1.00 95.38 322 THR A C 1
ATOM 2553 O O . THR A 1 322 ? -23.359 0.630 10.237 1.00 95.38 322 THR A O 1
ATOM 2556 N N . GLY A 1 323 ? -21.396 -0.461 10.073 1.00 95.38 323 GLY A N 1
ATOM 2557 C CA . GLY A 1 323 ? -21.246 -0.792 11.480 1.00 95.38 323 GLY A CA 1
ATOM 2558 C C . GLY A 1 323 ? -21.232 0.431 12.380 1.00 95.38 323 GLY A C 1
ATOM 2559 O O . GLY A 1 323 ? -21.983 0.480 13.352 1.00 95.38 323 GLY A O 1
ATOM 2560 N N . LEU A 1 324 ? -20.433 1.445 12.052 1.00 95.69 324 LEU A N 1
ATOM 2561 C CA . LEU A 1 324 ? -20.300 2.630 12.897 1.00 95.69 324 LEU A CA 1
ATOM 2562 C C . LEU A 1 324 ? -21.441 3.632 12.710 1.00 95.69 324 LEU A C 1
ATOM 2564 O O . LEU A 1 324 ? -21.930 4.205 13.686 1.00 95.69 324 LEU A O 1
ATOM 2568 N N . SER A 1 325 ? -21.911 3.828 11.479 1.00 95.88 325 SER A N 1
ATOM 2569 C CA . SER A 1 325 ? -22.871 4.898 11.197 1.00 95.88 325 SER A CA 1
ATOM 2570 C C . SER A 1 325 ? -24.314 4.495 11.501 1.00 95.88 325 SER A C 1
ATOM 2572 O O . SER A 1 325 ? -25.077 5.338 11.982 1.00 95.88 325 SER A O 1
ATOM 2574 N N . TRP A 1 326 ? -24.683 3.223 11.300 1.00 95.44 326 TRP A N 1
ATOM 2575 C CA . TRP A 1 326 ? -26.054 2.740 11.519 1.00 95.44 326 TRP A CA 1
ATOM 2576 C C . TRP A 1 326 ? -26.206 1.822 12.731 1.00 95.44 326 TRP A C 1
ATOM 2578 O O . TRP A 1 326 ? -27.167 2.002 13.475 1.00 95.44 326 TRP A O 1
ATOM 2588 N N . ILE A 1 327 ? -25.296 0.863 12.952 1.00 95.31 327 ILE A N 1
ATOM 2589 C CA . ILE A 1 327 ? -25.449 -0.108 14.054 1.00 95.31 327 ILE A CA 1
ATOM 2590 C C . ILE A 1 327 ? -25.009 0.508 15.387 1.00 95.31 327 ILE A C 1
ATOM 2592 O O . ILE A 1 327 ? -25.798 0.594 16.325 1.00 95.31 327 ILE A O 1
ATOM 2596 N N . TYR A 1 328 ? -23.770 0.998 15.464 1.00 94.81 328 TYR A N 1
ATOM 2597 C CA . TYR A 1 328 ? -23.271 1.738 16.627 1.00 94.81 328 TYR A CA 1
ATOM 2598 C C . TYR A 1 328 ? -23.951 3.110 16.761 1.00 94.81 328 TYR A C 1
ATOM 2600 O O . TYR A 1 328 ? -24.263 3.572 17.864 1.00 94.81 328 TYR A O 1
ATOM 2608 N N . GLY A 1 329 ? -24.223 3.734 15.612 1.00 95.44 329 GLY A N 1
ATOM 2609 C CA . GLY A 1 329 ? -24.948 4.986 15.468 1.00 95.44 329 GLY A CA 1
ATOM 2610 C C . GLY A 1 329 ? -24.022 6.195 15.344 1.00 95.44 329 GLY A C 1
ATOM 2611 O O . GLY A 1 329 ? -23.300 6.552 16.276 1.00 95.44 329 GLY A O 1
ATOM 2612 N N . VAL A 1 330 ? -24.141 6.916 14.226 1.00 96.00 330 VAL A N 1
ATOM 2613 C CA . VAL A 1 330 ? -23.295 8.076 13.891 1.00 96.00 330 VAL A CA 1
ATOM 2614 C C . VAL A 1 330 ? -23.290 9.162 14.974 1.00 96.00 330 VAL A C 1
ATOM 2616 O O . VAL A 1 330 ? -22.264 9.768 15.253 1.00 96.00 330 VAL A O 1
ATOM 2619 N N . ASN A 1 331 ? -24.421 9.391 15.650 1.00 94.81 331 ASN A N 1
ATOM 2620 C CA . ASN A 1 331 ? -24.510 10.383 16.726 1.00 94.81 331 ASN A CA 1
ATOM 2621 C C . ASN A 1 331 ? -23.692 9.988 17.962 1.00 94.81 331 ASN A C 1
ATOM 2623 O O . ASN A 1 331 ? -23.204 10.866 18.669 1.00 94.81 331 ASN A O 1
ATOM 2627 N N . ARG A 1 332 ? -23.583 8.686 18.250 1.00 92.31 332 ARG A N 1
ATOM 2628 C CA . ARG A 1 332 ? -22.762 8.178 19.351 1.00 92.31 332 ARG A CA 1
ATOM 2629 C C . ARG A 1 332 ? -21.291 8.316 18.988 1.00 92.31 332 ARG A C 1
ATOM 2631 O O . ARG A 1 332 ? -20.548 8.912 19.753 1.00 92.31 332 ARG A O 1
ATOM 2638 N N . PHE A 1 333 ? -20.929 7.896 17.779 1.00 94.75 333 PHE A N 1
ATOM 2639 C CA . PHE A 1 333 ? -19.566 8.025 17.276 1.00 94.75 333 PHE A CA 1
ATOM 2640 C C . PHE A 1 333 ? -19.080 9.482 17.240 1.00 94.75 333 PHE A C 1
ATOM 2642 O O . PHE A 1 333 ? -17.974 9.776 17.673 1.00 94.75 333 PHE A O 1
ATOM 2649 N N . ILE A 1 334 ? -19.927 10.428 16.822 1.00 95.62 334 ILE A N 1
ATOM 2650 C CA . ILE A 1 334 ? -19.595 11.861 16.871 1.00 95.62 334 ILE A CA 1
ATOM 2651 C C . ILE A 1 334 ? -19.310 12.319 18.301 1.00 95.62 334 ILE A C 1
ATOM 2653 O O . ILE A 1 334 ? -18.313 12.998 18.520 1.00 95.62 334 ILE A O 1
ATOM 2657 N N . LYS A 1 335 ? -20.132 11.918 19.278 1.00 92.62 335 LYS A N 1
ATOM 2658 C CA . LYS A 1 335 ? -19.882 12.250 20.688 1.00 92.62 335 LYS A CA 1
ATOM 2659 C C . LYS A 1 335 ? -18.557 11.669 21.177 1.00 92.62 335 LYS A C 1
ATOM 2661 O O . LYS A 1 335 ? -17.850 12.341 21.917 1.00 92.62 335 LYS A O 1
ATOM 2666 N N . ASP A 1 336 ? -18.215 10.457 20.754 1.00 92.06 336 ASP A N 1
ATOM 2667 C CA . ASP A 1 336 ? -16.941 9.815 21.091 1.00 92.06 336 ASP A CA 1
ATOM 2668 C C . ASP A 1 336 ? -15.752 10.607 20.522 1.00 92.06 336 ASP A C 1
ATOM 2670 O O . ASP A 1 336 ? -14.758 10.830 21.213 1.00 92.06 336 ASP A O 1
ATOM 2674 N N . ILE A 1 337 ? -15.886 11.136 19.302 1.00 94.19 337 ILE A N 1
ATOM 2675 C CA . ILE A 1 337 ? -14.887 12.031 18.708 1.00 94.19 337 ILE A CA 1
ATOM 2676 C C . ILE A 1 337 ? -14.817 13.370 19.451 1.00 94.19 337 ILE A C 1
ATOM 2678 O O . ILE A 1 337 ? -13.722 13.843 19.753 1.00 94.19 337 ILE A O 1
ATOM 2682 N N . GLU A 1 338 ? -15.954 13.975 19.795 1.00 93.25 338 GLU A N 1
ATOM 2683 C CA . GLU A 1 338 ? -16.002 15.229 20.561 1.00 93.25 338 GLU A CA 1
ATOM 2684 C C . GLU A 1 338 ? -15.361 15.089 21.949 1.00 93.25 338 GLU A C 1
ATOM 2686 O O . GLU A 1 338 ? -14.752 16.039 22.442 1.00 93.25 338 GLU A O 1
ATOM 2691 N N . MET A 1 339 ? -15.420 13.898 22.560 1.00 88.44 339 MET A N 1
ATOM 2692 C CA . MET A 1 339 ? -14.688 13.608 23.798 1.00 88.44 339 MET A CA 1
ATOM 2693 C C . MET A 1 339 ? -13.165 13.656 23.606 1.00 88.44 339 MET A C 1
ATOM 2695 O O . MET A 1 339 ? -12.460 14.043 24.537 1.00 88.44 339 MET A O 1
ATOM 2699 N N . MET A 1 340 ? -12.653 13.302 22.423 1.00 90.06 340 MET A N 1
ATOM 2700 C CA . MET A 1 340 ? -11.218 13.324 22.119 1.00 90.06 340 MET A CA 1
ATOM 2701 C C . MET A 1 340 ? -10.729 14.718 21.706 1.00 90.06 340 MET A C 1
ATOM 2703 O O . MET A 1 340 ? -9.790 15.235 22.310 1.00 90.06 340 MET A O 1
ATOM 2707 N N . ILE A 1 341 ? -11.360 15.333 20.696 1.00 93.50 341 ILE A N 1
ATOM 2708 C CA . ILE A 1 341 ? -10.858 16.553 20.024 1.00 93.50 341 ILE A CA 1
ATOM 2709 C C . ILE A 1 341 ? -11.633 17.838 20.361 1.00 93.50 341 ILE A C 1
ATOM 2711 O O . ILE A 1 341 ? -11.328 18.899 19.800 1.00 93.50 341 ILE A O 1
ATOM 2715 N N . GLY A 1 342 ? -12.630 17.747 21.245 1.00 91.06 342 GLY A N 1
ATOM 2716 C CA . GLY A 1 342 ? -13.533 18.838 21.616 1.00 91.06 342 GLY A CA 1
ATOM 2717 C C . GLY A 1 342 ? -14.751 18.980 20.695 1.00 91.06 342 GLY A C 1
ATOM 2718 O O . GLY A 1 342 ? -14.772 18.478 19.570 1.00 91.06 342 GLY A O 1
ATOM 2719 N N . GLU A 1 343 ? -15.769 19.691 21.186 1.00 90.38 343 GLU A N 1
ATOM 2720 C CA . GLU A 1 343 ? -17.016 19.967 20.460 1.00 90.38 343 GLU A CA 1
ATOM 2721 C C . GLU A 1 343 ? -16.781 20.825 19.207 1.00 90.38 343 GLU A C 1
ATOM 2723 O O . GLU A 1 343 ? -15.885 21.676 19.157 1.00 90.38 343 GLU A O 1
ATOM 2728 N N . ARG A 1 344 ? -17.602 20.607 18.173 1.00 93.62 344 ARG A N 1
ATOM 2729 C CA . ARG A 1 344 ? -17.522 21.328 16.891 1.00 93.62 344 ARG A CA 1
ATOM 2730 C C . ARG A 1 344 ? -18.885 21.854 16.459 1.00 93.62 344 ARG A C 1
ATOM 2732 O O . ARG A 1 344 ? -19.923 21.530 17.025 1.00 93.62 344 ARG A O 1
ATOM 2739 N N . THR A 1 345 ? -18.879 22.709 15.439 1.00 94.31 345 THR A N 1
ATOM 2740 C CA . THR A 1 345 ? -20.106 23.312 14.915 1.00 94.31 345 THR A CA 1
ATOM 2741 C C . THR A 1 345 ? -20.983 22.280 14.208 1.00 94.31 345 THR A C 1
ATOM 2743 O O . THR A 1 345 ? -20.512 21.272 13.681 1.00 94.31 345 THR A O 1
ATOM 2746 N N . TRP A 1 346 ? -22.284 22.560 14.132 1.00 93.12 346 TRP A N 1
ATOM 2747 C CA . TRP A 1 346 ? -23.228 21.685 13.437 1.00 93.12 346 TRP A CA 1
ATOM 2748 C C . TRP A 1 346 ? -22.880 21.490 11.951 1.00 93.12 346 TRP A C 1
ATOM 2750 O O . TRP A 1 346 ? -22.936 20.367 11.458 1.00 93.12 346 TRP A O 1
ATOM 2760 N N . LEU A 1 347 ? -22.453 22.553 11.255 1.00 93.62 347 LEU A N 1
ATOM 2761 C CA . LEU A 1 347 ? -22.050 22.486 9.841 1.00 93.62 347 LEU A CA 1
ATOM 2762 C C . LEU A 1 347 ? -20.847 21.566 9.620 1.00 93.62 347 LEU A C 1
ATOM 2764 O O . LEU A 1 347 ? -20.815 20.832 8.636 1.00 93.62 347 LEU A O 1
ATOM 2768 N N . PHE A 1 348 ? -19.886 21.576 10.548 1.00 94.94 348 PHE A N 1
ATOM 2769 C CA . PHE A 1 348 ? -18.751 20.661 10.503 1.00 94.94 348 PHE A CA 1
ATOM 2770 C C . PHE A 1 348 ? -19.238 19.209 10.531 1.00 94.94 348 PHE A C 1
ATOM 2772 O O . PHE A 1 348 ? -18.886 18.420 9.660 1.00 94.94 348 PHE A O 1
ATOM 2779 N N . TRP A 1 349 ? -20.112 18.866 11.480 1.00 95.94 349 TRP A N 1
ATOM 2780 C CA . TRP A 1 349 ? -20.637 17.508 11.602 1.00 95.94 349 TRP A CA 1
ATOM 2781 C C . TRP A 1 349 ? -21.611 17.109 10.498 1.00 95.94 349 TRP A C 1
ATOM 2783 O O . TRP A 1 349 ? -21.710 15.922 10.201 1.00 95.94 349 TRP A O 1
ATOM 2793 N N . LEU A 1 350 ? -22.316 18.059 9.881 1.00 95.81 350 LEU A N 1
ATOM 2794 C CA . LEU A 1 350 ? -23.214 17.777 8.762 1.00 95.81 350 LEU A CA 1
ATOM 2795 C C . LEU A 1 350 ? -22.464 17.116 7.599 1.00 95.81 350 LEU A C 1
ATOM 2797 O O . LEU A 1 350 ? -22.954 16.129 7.054 1.00 95.81 350 LEU A O 1
ATOM 2801 N N . TRP A 1 351 ? -21.269 17.618 7.272 1.00 95.94 351 TRP A N 1
ATOM 2802 C CA . TRP A 1 351 ? -20.414 17.051 6.228 1.00 95.94 351 TRP A CA 1
ATOM 2803 C C . TRP A 1 351 ? -20.037 15.596 6.524 1.00 95.94 351 TRP A C 1
ATOM 2805 O O . TRP A 1 351 ? -20.349 14.706 5.736 1.00 95.94 351 TRP A O 1
ATOM 2815 N N . TRP A 1 352 ? -19.444 15.327 7.693 1.00 96.00 352 TRP A N 1
ATOM 2816 C CA . TRP A 1 352 ? -19.015 13.971 8.059 1.00 96.00 352 TRP A CA 1
ATOM 2817 C C . TRP A 1 352 ? -20.185 13.001 8.167 1.00 96.00 352 TRP A C 1
ATOM 2819 O O . TRP A 1 352 ? -20.072 11.862 7.726 1.00 96.00 352 TRP A O 1
ATOM 2829 N N . ARG A 1 353 ? -21.334 13.456 8.684 1.00 96.62 353 ARG A N 1
ATOM 2830 C CA . ARG A 1 353 ? -22.566 12.659 8.693 1.00 96.62 353 ARG A CA 1
ATOM 2831 C C . ARG A 1 353 ? -22.963 12.275 7.276 1.00 96.62 353 ARG A C 1
ATOM 2833 O O . ARG A 1 353 ? -23.108 11.091 7.016 1.00 96.62 353 ARG A O 1
ATOM 2840 N N . ALA A 1 354 ? -23.083 13.245 6.369 1.00 97.25 354 ALA A N 1
ATOM 2841 C CA . ALA A 1 354 ? -23.449 12.982 4.980 1.00 97.25 354 ALA A CA 1
ATOM 2842 C C . ALA A 1 354 ? -22.474 12.003 4.305 1.00 97.25 354 ALA A C 1
ATOM 2844 O O . ALA A 1 354 ? -22.914 11.066 3.636 1.00 97.25 354 ALA A O 1
ATOM 2845 N N . CYS A 1 355 ? -21.167 12.168 4.534 1.00 97.00 355 CYS A N 1
ATOM 2846 C CA . CYS A 1 355 ? -20.147 11.255 4.032 1.00 97.00 355 CYS A CA 1
ATOM 2847 C C . CYS A 1 355 ? -20.312 9.835 4.581 1.00 97.00 355 CYS A C 1
ATOM 2849 O O . CYS A 1 355 ? -20.404 8.893 3.798 1.00 97.00 355 CYS A O 1
ATOM 2851 N N . TRP A 1 356 ? -20.389 9.676 5.902 1.00 97.69 356 TRP A N 1
ATOM 2852 C CA . TRP A 1 356 ? -20.403 8.365 6.550 1.00 97.69 356 TRP A CA 1
ATOM 2853 C C . TRP A 1 356 ? -21.724 7.605 6.403 1.00 97.69 356 TRP A C 1
ATOM 2855 O O . TRP A 1 356 ? -21.707 6.382 6.312 1.00 97.69 356 TRP A O 1
ATOM 2865 N N . THR A 1 357 ? -22.863 8.304 6.359 1.00 97.00 357 THR A N 1
ATOM 2866 C CA . THR A 1 357 ? -24.192 7.670 6.301 1.00 97.00 357 THR A CA 1
ATOM 2867 C C . THR A 1 357 ? -24.756 7.552 4.891 1.00 97.00 357 THR A C 1
ATOM 2869 O O . THR A 1 357 ? -25.782 6.906 4.716 1.00 97.00 357 THR A O 1
ATOM 2872 N N . PHE A 1 358 ? -24.198 8.238 3.892 1.00 96.06 358 PHE A N 1
ATOM 2873 C CA . PHE A 1 358 ? -24.795 8.242 2.555 1.00 96.06 358 PHE A CA 1
ATOM 2874 C C . PHE A 1 358 ? -23.756 8.238 1.437 1.00 96.06 358 PHE A C 1
ATOM 2876 O O . PHE A 1 358 ? -23.686 7.268 0.692 1.00 96.06 358 PHE A O 1
ATOM 2883 N N . ILE A 1 359 ? -22.916 9.271 1.335 1.00 95.75 359 ILE A N 1
ATOM 2884 C CA . ILE A 1 359 ? -22.060 9.469 0.153 1.00 95.75 359 ILE A CA 1
ATOM 2885 C C . ILE A 1 359 ? -21.051 8.324 -0.009 1.00 95.75 359 ILE A C 1
ATOM 2887 O O . ILE A 1 359 ? -21.047 7.666 -1.047 1.00 95.75 359 ILE A O 1
ATOM 2891 N N . ALA A 1 360 ? -20.220 8.056 1.004 1.00 94.56 360 ALA A N 1
ATOM 2892 C CA . ALA A 1 360 ? -19.199 7.014 0.912 1.00 94.56 360 ALA A CA 1
ATOM 2893 C C . ALA A 1 360 ? -19.805 5.604 0.773 1.00 94.56 360 ALA A C 1
ATOM 2895 O O . ALA A 1 360 ? -19.396 4.889 -0.141 1.00 94.56 360 ALA A O 1
ATOM 2896 N N . PRO A 1 361 ? -20.818 5.205 1.569 1.00 95.12 361 PRO A N 1
ATOM 2897 C CA . PRO A 1 361 ? -21.492 3.919 1.396 1.00 95.12 361 PRO A CA 1
ATOM 2898 C C . PRO A 1 361 ? -22.100 3.722 0.002 1.00 95.12 361 PRO A C 1
ATOM 2900 O O . PRO A 1 361 ? -21.911 2.669 -0.602 1.00 95.12 361 PRO A O 1
ATOM 2903 N N . CYS A 1 362 ? -22.794 4.727 -0.544 1.00 94.69 362 CYS A N 1
ATOM 2904 C CA . CYS A 1 362 ? -23.388 4.628 -1.877 1.00 94.69 362 CYS A CA 1
ATOM 2905 C C . CYS A 1 362 ? -22.323 4.530 -2.972 1.00 94.69 362 CYS A C 1
ATOM 2907 O O . CYS A 1 362 ? -22.424 3.656 -3.831 1.00 94.69 362 CYS A O 1
ATOM 2909 N N . LEU A 1 363 ? -21.293 5.384 -2.936 1.00 91.50 363 LEU A N 1
ATOM 2910 C CA . LEU A 1 363 ? -20.212 5.344 -3.924 1.00 91.50 363 LEU A CA 1
ATOM 2911 C C . LEU A 1 363 ? -19.480 4.001 -3.886 1.00 91.50 363 LEU A C 1
ATOM 2913 O O . LEU A 1 363 ? -19.278 3.388 -4.930 1.00 91.50 363 LEU A O 1
ATOM 2917 N N . LEU A 1 364 ? -19.149 3.504 -2.693 1.00 90.56 364 LEU A N 1
ATOM 2918 C CA . LEU A 1 364 ? -18.470 2.220 -2.542 1.00 90.56 364 LEU A CA 1
ATOM 2919 C C . LEU A 1 364 ? -19.321 1.038 -2.997 1.00 90.56 364 LEU A C 1
ATOM 2921 O O . LEU A 1 364 ? -18.792 0.123 -3.622 1.00 90.56 364 LEU A O 1
ATOM 2925 N N . ALA A 1 365 ? -20.628 1.056 -2.726 1.00 92.44 365 ALA A N 1
ATOM 2926 C CA . ALA A 1 365 ? -21.534 0.017 -3.200 1.00 92.44 365 ALA A CA 1
ATOM 2927 C C . ALA A 1 365 ? -21.610 0.004 -4.733 1.00 92.44 365 ALA A C 1
ATOM 2929 O O . ALA A 1 365 ? -21.528 -1.063 -5.337 1.00 92.44 365 ALA A O 1
ATOM 2930 N N . VAL A 1 366 ? -21.701 1.180 -5.367 1.00 90.38 366 VAL A N 1
ATOM 2931 C CA . VAL A 1 366 ? -21.686 1.305 -6.833 1.00 90.38 366 VAL A CA 1
ATOM 2932 C C . VAL A 1 366 ? -20.374 0.777 -7.412 1.00 90.38 366 VAL A C 1
ATOM 2934 O O . VAL A 1 366 ? -20.409 -0.033 -8.334 1.00 90.38 366 VAL A O 1
ATOM 2937 N N . ILE A 1 367 ? -19.230 1.171 -6.846 1.00 86.44 367 ILE A N 1
ATOM 2938 C CA . ILE A 1 367 ? -17.906 0.713 -7.295 1.00 86.44 367 ILE A CA 1
ATOM 2939 C C . ILE A 1 367 ? -17.767 -0.802 -7.138 1.00 86.44 367 ILE A C 1
ATOM 2941 O O . ILE A 1 367 ? -17.279 -1.462 -8.052 1.00 86.44 367 ILE A O 1
ATOM 2945 N N . LEU A 1 368 ? -18.209 -1.367 -6.010 1.00 88.31 368 LEU A N 1
ATOM 2946 C CA . LEU A 1 368 ? -18.134 -2.806 -5.761 1.00 88.31 368 LEU A CA 1
ATOM 2947 C C . LEU A 1 368 ? -18.989 -3.594 -6.760 1.00 88.31 368 LEU A C 1
ATOM 2949 O O . LEU A 1 368 ? -18.498 -4.543 -7.365 1.00 88.31 368 LEU A O 1
ATOM 2953 N N . ILE A 1 369 ? -20.246 -3.186 -6.963 1.00 89.94 369 ILE A N 1
ATOM 2954 C CA . ILE A 1 369 ? -21.162 -3.839 -7.910 1.00 89.94 369 ILE A CA 1
ATOM 2955 C C . ILE A 1 369 ? -20.607 -3.744 -9.331 1.00 89.94 369 ILE A C 1
ATOM 2957 O O . ILE A 1 369 ? -20.554 -4.751 -10.035 1.00 89.94 369 ILE A O 1
ATOM 2961 N N . TRP A 1 370 ? -20.158 -2.556 -9.739 1.00 85.25 370 TRP A N 1
ATOM 2962 C CA . TRP A 1 370 ? -19.572 -2.348 -11.059 1.00 85.25 370 TRP A CA 1
ATOM 2963 C C . TRP A 1 370 ? -18.316 -3.194 -11.257 1.00 85.25 370 TRP A C 1
ATOM 2965 O O . TRP A 1 370 ? -18.196 -3.877 -12.265 1.00 85.25 370 TRP A O 1
ATOM 2975 N N . SER A 1 371 ? -17.404 -3.203 -10.280 1.00 83.75 371 SER A N 1
ATOM 2976 C CA . SER A 1 371 ? -16.155 -3.962 -10.363 1.00 83.75 371 SER A CA 1
ATOM 2977 C C . SER A 1 371 ? -16.372 -5.473 -10.430 1.00 83.75 371 SER A C 1
ATOM 2979 O O . SER A 1 371 ? -15.553 -6.157 -11.038 1.00 83.75 371 SER A O 1
ATOM 2981 N N . LEU A 1 372 ? -17.434 -5.993 -9.810 1.00 86.62 372 LEU A N 1
ATOM 2982 C CA . LEU A 1 372 ? -17.825 -7.398 -9.943 1.00 86.62 372 LEU A CA 1
ATOM 2983 C C . LEU A 1 372 ? -18.468 -7.673 -11.308 1.00 86.62 372 LEU A C 1
ATOM 2985 O O . LEU A 1 372 ? -18.210 -8.714 -11.905 1.00 86.62 372 LEU A O 1
ATOM 2989 N N . ALA A 1 373 ? -19.281 -6.741 -11.815 1.00 88.38 373 ALA A N 1
ATOM 2990 C CA . ALA A 1 373 ? -19.939 -6.869 -13.114 1.00 88.38 373 ALA A CA 1
ATOM 2991 C C . ALA A 1 373 ? -18.952 -6.819 -14.294 1.00 88.38 373 ALA A C 1
ATOM 2993 O O . ALA A 1 373 ? -19.182 -7.477 -15.304 1.00 88.38 373 ALA A O 1
ATOM 2994 N N . THR A 1 374 ? -17.857 -6.067 -14.164 1.00 85.94 374 THR A N 1
ATOM 2995 C CA . THR A 1 374 ? -16.811 -5.917 -15.190 1.00 85.94 374 THR A CA 1
ATOM 2996 C C . THR A 1 374 ? -15.557 -6.741 -14.894 1.00 85.94 374 THR A C 1
ATOM 2998 O O . THR A 1 374 ? -14.473 -6.427 -15.386 1.00 85.94 374 THR A O 1
ATOM 3001 N N . PHE A 1 375 ? -15.681 -7.802 -14.088 1.00 87.12 375 PHE A N 1
ATOM 3002 C CA . PHE A 1 375 ? -14.563 -8.695 -13.797 1.00 87.12 375 PHE A CA 1
ATOM 3003 C C . PHE A 1 375 ? -13.989 -9.304 -15.084 1.00 87.12 375 PHE A C 1
ATOM 3005 O O . PHE A 1 375 ? -14.699 -9.948 -15.857 1.00 87.12 375 PHE A O 1
ATOM 3012 N N . ALA A 1 376 ? -12.679 -9.152 -15.255 1.00 86.88 376 ALA A N 1
ATOM 3013 C CA . ALA A 1 376 ? -11.900 -9.803 -16.297 1.00 86.88 376 ALA A CA 1
ATOM 3014 C C . ALA A 1 376 ? -10.766 -10.607 -15.643 1.00 86.88 376 ALA A C 1
ATOM 3016 O O . ALA A 1 376 ? -10.106 -10.067 -14.749 1.00 86.88 376 ALA A O 1
ATOM 3017 N N . PRO A 1 377 ? -10.518 -11.866 -16.059 1.00 88.94 377 PRO A N 1
ATOM 3018 C CA . PRO A 1 377 ? -9.414 -12.659 -15.530 1.00 88.94 377 PRO A CA 1
ATOM 3019 C C . PRO A 1 377 ? -8.081 -11.902 -15.601 1.00 88.94 377 PRO A C 1
ATOM 3021 O O . PRO A 1 377 ? -7.816 -11.249 -16.614 1.00 88.94 377 PRO A O 1
ATOM 3024 N N . PRO A 1 378 ? -7.238 -11.971 -14.554 1.00 88.75 378 PRO A N 1
ATOM 3025 C CA . PRO A 1 378 ? -5.942 -11.314 -14.590 1.00 88.75 378 PRO A CA 1
ATOM 3026 C C . PRO A 1 378 ? -5.048 -11.931 -15.666 1.00 88.75 378 PRO A C 1
ATOM 3028 O O . PRO A 1 378 ? -5.164 -13.113 -15.997 1.00 88.75 378 PRO A O 1
ATOM 3031 N N . THR A 1 379 ? -4.111 -11.131 -16.158 1.00 88.88 379 THR A N 1
ATOM 3032 C CA . THR A 1 379 ? -2.998 -11.555 -17.010 1.00 88.88 379 THR A CA 1
ATOM 3033 C C . THR A 1 379 ? -1.699 -10.982 -16.452 1.00 88.88 379 THR A C 1
ATOM 3035 O O . THR A 1 379 ? -1.708 -10.049 -15.641 1.00 88.88 379 THR A O 1
ATOM 3038 N N . TYR A 1 380 ? -0.570 -11.563 -16.845 1.00 86.38 380 TYR A N 1
ATOM 3039 C CA . TYR A 1 380 ? 0.744 -10.982 -16.594 1.00 86.38 380 TYR A CA 1
ATOM 3040 C C . TYR A 1 380 ? 1.484 -10.853 -17.926 1.00 86.38 380 TYR A C 1
ATOM 3042 O O . TYR A 1 380 ? 1.922 -11.848 -18.503 1.00 86.38 380 TYR A O 1
ATOM 3050 N N . GLY A 1 381 ? 1.561 -9.627 -18.452 1.00 79.69 381 GLY A N 1
ATOM 3051 C CA . GLY A 1 381 ? 1.981 -9.400 -19.835 1.00 79.69 381 GLY A CA 1
ATOM 3052 C C . GLY A 1 381 ? 1.035 -10.106 -20.813 1.00 79.69 381 GLY A C 1
ATOM 3053 O O . GLY A 1 381 ? -0.184 -9.960 -20.717 1.00 79.69 381 GLY A O 1
ATOM 3054 N N . SER A 1 382 ? 1.594 -10.905 -21.722 1.00 77.69 382 SER A N 1
ATOM 3055 C CA . SER A 1 382 ? 0.847 -11.749 -22.666 1.00 77.69 382 SER A CA 1
ATOM 3056 C C . SER A 1 382 ? 0.381 -13.087 -22.074 1.00 77.69 382 SER A C 1
ATOM 3058 O O . SER A 1 382 ? -0.370 -13.816 -22.721 1.00 77.69 382 SER A O 1
ATOM 3060 N N . VAL A 1 383 ? 0.802 -13.430 -20.853 1.00 87.25 383 VAL A N 1
ATOM 3061 C CA . VAL A 1 383 ? 0.51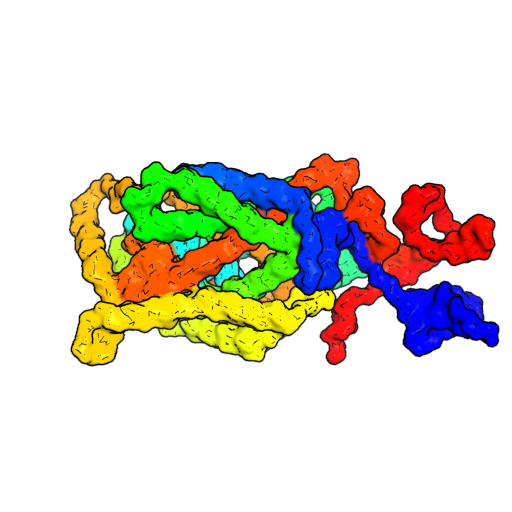7 -14.734 -20.248 1.00 87.25 383 VAL A CA 1
ATOM 3062 C C . VAL A 1 383 ? -0.834 -14.707 -19.536 1.00 87.25 383 VAL A C 1
ATOM 3064 O O . VAL A 1 383 ? -1.066 -13.904 -18.625 1.00 87.25 383 VAL A O 1
ATOM 3067 N N . GLN A 1 384 ? -1.727 -15.609 -19.943 1.00 91.44 384 GLN A N 1
ATOM 3068 C CA . GLN A 1 384 ? -3.034 -15.798 -19.317 1.00 91.44 384 GLN A CA 1
ATOM 3069 C C . GLN A 1 384 ? -2.965 -16.793 -18.158 1.00 91.44 384 GLN A C 1
ATOM 3071 O O . GLN A 1 384 ? -2.217 -17.770 -18.200 1.00 91.44 384 GLN A O 1
ATOM 3076 N N . TYR A 1 385 ? -3.776 -16.559 -17.125 1.00 93.62 385 TYR A N 1
ATOM 3077 C CA . TYR A 1 385 ? -3.862 -17.474 -15.992 1.00 93.62 385 TYR A CA 1
ATOM 3078 C C . TYR A 1 385 ? -4.771 -18.670 -16.310 1.00 93.62 385 TYR A C 1
ATOM 3080 O O . TYR A 1 385 ? -5.875 -18.483 -16.831 1.00 93.62 385 TYR A O 1
ATOM 3088 N N . PRO A 1 386 ? -4.360 -19.897 -15.948 1.00 94.62 386 PRO A N 1
ATOM 3089 C CA . PRO A 1 386 ? -5.171 -21.088 -16.142 1.00 94.62 386 PRO A CA 1
ATOM 3090 C C . PRO A 1 386 ? -6.407 -21.076 -15.232 1.00 94.62 386 PRO A C 1
ATOM 3092 O O . PRO A 1 386 ? -6.436 -20.454 -14.166 1.00 94.62 386 PRO A O 1
ATOM 3095 N N . VAL A 1 387 ? -7.440 -21.827 -15.621 1.00 94.75 387 VAL A N 1
ATOM 3096 C CA . VAL A 1 387 ? -8.740 -21.852 -14.922 1.00 94.75 387 VAL A CA 1
ATOM 3097 C C . VAL A 1 387 ? -8.611 -22.282 -13.458 1.00 94.75 387 VAL A C 1
ATOM 3099 O O . VAL A 1 387 ? -9.304 -21.740 -12.597 1.00 94.75 387 VAL A O 1
ATOM 3102 N N . TRP A 1 388 ? -7.707 -23.218 -13.146 1.00 95.44 388 TRP A N 1
ATOM 3103 C CA . TRP A 1 388 ? -7.473 -23.649 -11.765 1.00 95.44 388 TRP A CA 1
ATOM 3104 C C . TRP A 1 388 ? -6.933 -22.508 -10.894 1.00 95.44 388 TRP A C 1
ATOM 3106 O O . TRP A 1 388 ? -7.320 -22.403 -9.730 1.00 95.44 388 TRP A O 1
ATOM 3116 N N . ALA A 1 389 ? -6.096 -21.626 -11.455 1.00 94.44 389 ALA A N 1
ATOM 3117 C CA . ALA A 1 389 ? -5.563 -20.474 -10.741 1.00 94.44 389 ALA A CA 1
ATOM 3118 C C . ALA A 1 389 ? -6.692 -19.476 -10.474 1.00 94.44 389 ALA A C 1
ATOM 3120 O O . ALA A 1 389 ? -6.888 -19.055 -9.340 1.00 94.44 389 ALA A O 1
ATOM 3121 N N . ILE A 1 390 ? -7.528 -19.182 -11.472 1.00 93.94 390 ILE A N 1
ATOM 3122 C CA . ILE A 1 390 ? -8.706 -18.319 -11.287 1.00 93.94 390 ILE A CA 1
ATOM 3123 C C . ILE A 1 390 ? -9.632 -18.881 -10.192 1.00 93.94 390 ILE A C 1
ATOM 3125 O O . ILE A 1 390 ? -10.069 -18.139 -9.312 1.00 93.94 390 ILE A O 1
ATOM 3129 N N . ALA A 1 391 ? -9.897 -20.192 -10.196 1.00 95.19 391 ALA A N 1
ATOM 3130 C CA . ALA A 1 391 ? -10.701 -20.847 -9.163 1.00 95.19 391 ALA A CA 1
ATOM 3131 C C . ALA A 1 391 ? -10.065 -20.725 -7.766 1.00 95.19 391 ALA A C 1
ATOM 3133 O O . ALA A 1 391 ? -10.759 -20.421 -6.795 1.00 95.19 391 ALA A O 1
ATOM 3134 N N . LEU A 1 392 ? -8.742 -20.891 -7.666 1.00 95.06 392 LEU A N 1
ATOM 3135 C CA . LEU A 1 392 ? -7.993 -20.663 -6.430 1.00 95.06 392 LEU A CA 1
ATOM 3136 C C . LEU A 1 392 ? -8.140 -19.214 -5.937 1.00 95.06 392 LEU A C 1
ATOM 3138 O O . LEU A 1 392 ? -8.282 -18.998 -4.736 1.00 95.06 392 LEU A O 1
ATOM 3142 N N . GLY A 1 393 ? -8.179 -18.234 -6.842 1.00 93.31 393 GLY A N 1
ATOM 3143 C CA . GLY A 1 393 ? -8.325 -16.815 -6.506 1.00 93.31 393 GLY A CA 1
ATOM 3144 C C . GLY A 1 393 ? -9.668 -16.530 -5.836 1.00 93.31 393 GLY A C 1
ATOM 3145 O O . GLY A 1 393 ? -9.730 -15.892 -4.782 1.00 93.31 393 GLY A O 1
ATOM 3146 N N . TRP A 1 394 ? -10.745 -17.110 -6.369 1.00 93.06 394 TRP A N 1
ATOM 3147 C CA . TRP A 1 394 ? -12.064 -17.071 -5.734 1.00 93.06 394 TRP A CA 1
ATOM 3148 C C . TRP A 1 394 ? -12.082 -17.770 -4.372 1.00 93.06 394 TRP A C 1
ATOM 3150 O O . TRP A 1 394 ? -12.649 -17.237 -3.416 1.00 93.06 394 TRP A O 1
ATOM 3160 N N . CYS A 1 395 ? -11.417 -18.922 -4.241 1.00 95.00 395 CYS A N 1
ATOM 3161 C CA . CYS A 1 395 ? -11.271 -19.607 -2.956 1.00 95.00 395 CYS A CA 1
ATOM 3162 C C . CYS A 1 395 ? -10.536 -18.745 -1.918 1.00 95.00 395 CYS A C 1
ATOM 3164 O O . CYS A 1 395 ? -10.944 -18.721 -0.757 1.00 95.00 395 CYS A O 1
ATOM 3166 N N . MET A 1 396 ? -9.499 -18.001 -2.317 1.00 93.06 396 MET A N 1
ATOM 3167 C CA . MET A 1 396 ? -8.792 -17.073 -1.429 1.00 93.06 396 MET A CA 1
ATOM 3168 C C . MET A 1 396 ? -9.701 -15.933 -0.959 1.00 93.06 396 MET A C 1
ATOM 3170 O O . MET A 1 396 ? -9.719 -15.616 0.231 1.00 93.06 396 MET A O 1
ATOM 3174 N N . ILE A 1 397 ? -10.508 -15.357 -1.856 1.00 92.56 397 ILE A N 1
ATOM 3175 C CA . ILE A 1 397 ? -11.479 -14.315 -1.489 1.00 92.56 397 ILE A CA 1
ATOM 3176 C C . ILE A 1 397 ? -12.497 -14.839 -0.479 1.00 92.56 397 ILE A C 1
ATOM 3178 O O . ILE A 1 397 ? -12.776 -14.179 0.528 1.00 92.56 397 ILE A O 1
ATOM 3182 N N . ILE A 1 398 ? -13.041 -16.032 -0.721 1.00 94.19 398 ILE A N 1
ATOM 3183 C CA . ILE A 1 398 ? -13.986 -16.678 0.193 1.00 94.19 398 ILE A CA 1
ATOM 3184 C C . ILE A 1 398 ? -13.311 -16.933 1.542 1.00 94.19 398 ILE A C 1
ATOM 3186 O O . ILE A 1 398 ? -13.880 -16.590 2.574 1.00 94.19 398 ILE A O 1
ATOM 3190 N N . PHE A 1 399 ? -12.084 -17.458 1.555 1.00 94.50 399 PHE A N 1
ATOM 3191 C CA . PHE A 1 399 ? -11.350 -17.732 2.790 1.00 94.50 399 PHE A CA 1
ATOM 3192 C C . PHE A 1 399 ? -11.101 -16.471 3.626 1.00 94.50 399 PHE A C 1
ATOM 3194 O O . PHE A 1 399 ? -11.240 -16.495 4.849 1.00 94.50 399 PHE A O 1
ATOM 3201 N N . CYS A 1 400 ? -10.772 -15.354 2.981 1.00 93.50 400 CYS A N 1
ATOM 3202 C CA . CYS A 1 400 ? -10.586 -14.090 3.679 1.00 93.50 400 CYS A CA 1
ATOM 3203 C C . CYS A 1 400 ? -11.910 -13.508 4.185 1.00 93.50 400 CYS A C 1
ATOM 3205 O O . CYS A 1 400 ? -11.971 -13.022 5.310 1.00 93.50 400 CYS A O 1
ATOM 3207 N N . SER A 1 401 ? -12.982 -13.583 3.393 1.00 94.00 401 SER A N 1
ATOM 3208 C CA . SER A 1 401 ? -14.258 -12.933 3.722 1.00 94.00 401 SER A CA 1
ATOM 3209 C C . SER A 1 401 ? -15.186 -13.766 4.615 1.00 94.00 401 SER A C 1
ATOM 3211 O O . SER A 1 401 ? -16.014 -13.192 5.322 1.00 94.00 401 SER A O 1
ATOM 3213 N N . MET A 1 402 ? -15.045 -15.098 4.656 1.00 95.56 402 MET A N 1
ATOM 3214 C CA . MET A 1 402 ? -15.939 -16.001 5.405 1.00 95.56 402 MET A CA 1
ATOM 3215 C C . MET A 1 402 ? -15.956 -15.742 6.917 1.00 95.56 402 MET A C 1
ATOM 3217 O O . MET A 1 402 ? -16.940 -16.055 7.589 1.00 95.56 402 MET A O 1
ATOM 3221 N N . TRP A 1 403 ? -14.902 -15.139 7.469 1.00 95.88 403 TRP A N 1
ATOM 3222 C CA . TRP A 1 403 ? -14.824 -14.805 8.891 1.00 95.88 403 TRP A CA 1
ATOM 3223 C C . TRP A 1 403 ? -15.866 -13.766 9.310 1.00 95.88 403 TRP A C 1
ATOM 3225 O O . TRP A 1 403 ? -16.323 -13.804 10.451 1.00 95.88 403 TRP A O 1
ATOM 3235 N N . ILE A 1 404 ? -16.302 -12.893 8.397 1.00 96.31 404 ILE A N 1
ATOM 3236 C CA . ILE A 1 404 ? -17.360 -11.907 8.649 1.00 96.31 404 ILE A CA 1
ATOM 3237 C C . ILE A 1 404 ? -18.681 -12.610 9.018 1.00 96.31 404 ILE A C 1
ATOM 3239 O O . ILE A 1 404 ? -19.137 -12.436 10.152 1.00 96.31 404 ILE A O 1
ATOM 3243 N N . PRO A 1 405 ? -19.290 -13.444 8.146 1.00 96.81 405 PRO A N 1
ATOM 3244 C CA . PRO A 1 405 ? -20.531 -14.135 8.482 1.00 96.81 405 PRO A CA 1
ATOM 3245 C C . PRO A 1 405 ? -20.353 -15.195 9.575 1.00 96.81 405 PRO A C 1
ATOM 3247 O O . PRO A 1 405 ? -21.235 -15.327 10.421 1.00 96.81 405 PRO A O 1
ATOM 3250 N N . ILE A 1 406 ? -19.232 -15.929 9.617 1.00 97.12 406 ILE A N 1
ATOM 3251 C CA . ILE A 1 406 ? -19.014 -16.966 10.642 1.00 97.12 406 ILE A CA 1
ATOM 3252 C C . ILE A 1 406 ? -19.015 -16.354 12.041 1.00 97.12 406 ILE A C 1
ATOM 3254 O O . ILE A 1 406 ? -19.726 -16.831 12.926 1.00 97.12 406 ILE A O 1
ATOM 3258 N N . VAL A 1 407 ? -18.252 -15.279 12.247 1.00 96.31 407 VAL A N 1
ATOM 3259 C CA . VAL A 1 407 ? -18.176 -14.624 13.557 1.00 96.31 407 VAL A CA 1
ATOM 3260 C C . VAL A 1 407 ? -19.503 -13.961 13.905 1.00 96.31 407 VAL A C 1
ATOM 3262 O O . VAL A 1 407 ? -19.927 -14.061 15.055 1.00 96.31 407 VAL A O 1
ATOM 3265 N N . ALA A 1 408 ? -20.206 -13.371 12.933 1.00 96.12 408 ALA A N 1
ATOM 3266 C CA . ALA A 1 408 ? -21.549 -12.840 13.153 1.00 96.12 408 ALA A CA 1
ATOM 3267 C C . ALA A 1 408 ? -22.510 -13.926 13.670 1.00 96.12 408 ALA A C 1
ATOM 3269 O O . ALA A 1 408 ? -23.172 -13.723 14.688 1.00 96.12 408 ALA A O 1
ATOM 3270 N N . ILE A 1 409 ? -22.532 -15.108 13.040 1.00 96.00 409 ILE A N 1
ATOM 3271 C CA . ILE A 1 409 ? -23.363 -16.243 13.471 1.00 96.00 409 ILE A CA 1
ATOM 3272 C C . ILE A 1 409 ? -22.971 -16.698 14.880 1.00 96.00 409 ILE A C 1
ATOM 3274 O O . ILE A 1 409 ? -23.840 -16.835 15.741 1.00 96.00 409 ILE A O 1
ATOM 3278 N N . VAL A 1 410 ? -21.675 -16.890 15.149 1.00 95.62 410 VAL A N 1
ATOM 3279 C CA . VAL A 1 410 ? -21.184 -17.315 16.472 1.00 95.62 410 VAL A CA 1
ATOM 3280 C C . VAL A 1 410 ? -21.602 -16.319 17.557 1.00 95.62 410 VAL A C 1
ATOM 3282 O O . VAL A 1 410 ? -22.127 -16.725 18.594 1.00 95.62 410 VAL A O 1
ATOM 3285 N N . ARG A 1 411 ? -21.433 -15.016 17.306 1.00 93.75 411 ARG A N 1
ATOM 3286 C CA . ARG A 1 411 ? -21.788 -13.947 18.249 1.00 93.75 411 ARG A CA 1
ATOM 3287 C C . ARG A 1 411 ? -23.290 -13.865 18.496 1.00 93.75 411 ARG A C 1
ATOM 3289 O O . ARG A 1 411 ? -23.691 -13.695 19.642 1.00 93.75 411 ARG A O 1
ATOM 3296 N N . VAL A 1 412 ? -24.117 -14.052 17.468 1.00 93.88 412 VAL A N 1
ATOM 3297 C CA . VAL A 1 412 ? -25.580 -14.109 17.621 1.00 93.88 412 VAL A CA 1
ATOM 3298 C C . VAL A 1 412 ? -26.004 -15.351 18.407 1.00 93.88 412 VAL A C 1
ATOM 3300 O O . VAL A 1 412 ? -26.859 -15.255 19.281 1.00 93.88 412 VAL A O 1
ATOM 3303 N N . VAL A 1 413 ? -25.407 -16.520 18.158 1.00 93.44 413 VAL A N 1
ATOM 3304 C CA . VAL A 1 413 ? -25.753 -17.756 18.885 1.00 93.44 413 VAL A CA 1
ATOM 3305 C C . VAL A 1 413 ? -25.407 -17.648 20.374 1.00 93.44 413 VAL A C 1
ATOM 3307 O O . VAL A 1 413 ? -26.216 -18.068 21.209 1.00 93.44 413 VAL A O 1
ATOM 3310 N N . GLN A 1 414 ? -24.246 -17.063 20.689 1.00 91.50 414 GLN A N 1
ATOM 3311 C CA . GLN A 1 414 ? -23.744 -16.853 22.052 1.00 91.50 414 GLN A CA 1
ATOM 3312 C C . GLN A 1 414 ? -24.424 -15.698 22.798 1.00 91.50 414 GLN A C 1
ATOM 3314 O O . GLN A 1 414 ? -24.327 -15.640 24.022 1.00 91.50 414 GLN A O 1
ATOM 3319 N N . ALA A 1 415 ? -25.095 -14.785 22.094 1.00 90.62 415 ALA A N 1
ATOM 3320 C CA . ALA A 1 415 ? -25.768 -13.656 22.717 1.00 90.62 415 ALA A CA 1
ATOM 3321 C C . ALA A 1 415 ? -26.942 -14.103 23.604 1.00 90.62 415 ALA A C 1
ATOM 3323 O O . ALA A 1 415 ? -27.672 -15.054 23.298 1.00 90.62 415 ALA A O 1
ATOM 3324 N N . GLU A 1 416 ? -27.141 -13.375 24.700 1.00 88.00 416 GLU A N 1
ATOM 3325 C CA . GLU A 1 416 ? -28.273 -13.575 25.599 1.00 88.00 416 GLU A CA 1
ATOM 3326 C C . GLU A 1 416 ? -29.578 -13.129 24.920 1.00 88.00 416 GLU A C 1
ATOM 3328 O O . GLU A 1 416 ? -29.650 -12.077 24.285 1.00 88.00 416 GLU A O 1
ATOM 3333 N N . GLY A 1 417 ? -30.627 -13.944 25.030 1.00 87.75 417 GLY A N 1
ATOM 3334 C CA . GLY A 1 417 ? -31.935 -13.648 24.445 1.00 87.75 417 GLY A CA 1
ATOM 3335 C C . GLY A 1 417 ? -32.767 -14.904 24.207 1.00 87.75 417 GLY A C 1
ATOM 3336 O O . GLY A 1 417 ? -32.239 -15.945 23.812 1.00 87.75 417 GLY A O 1
ATOM 3337 N N . ALA A 1 418 ? -34.078 -14.808 24.437 1.00 87.62 418 ALA A N 1
ATOM 3338 C CA . ALA A 1 418 ? -35.015 -15.913 24.230 1.00 87.62 418 ALA A CA 1
ATOM 3339 C C . ALA A 1 418 ? -35.422 -16.058 22.754 1.00 87.62 418 ALA A C 1
ATOM 3341 O O . ALA A 1 418 ? -35.716 -17.159 22.294 1.00 87.62 418 ALA A O 1
ATOM 3342 N N . THR A 1 419 ? -35.421 -14.955 22.000 1.00 92.81 419 THR A N 1
ATOM 334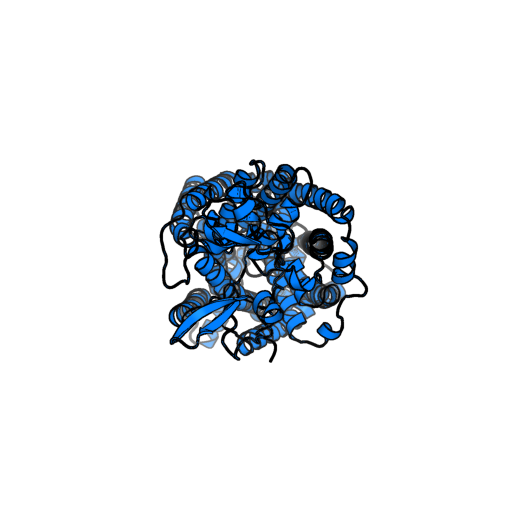3 C CA . THR A 1 419 ? -35.757 -14.932 20.569 1.00 92.81 419 THR A CA 1
ATOM 3344 C C . THR A 1 419 ? -34.552 -14.556 19.715 1.00 92.81 419 THR A C 1
ATOM 3346 O O . THR A 1 419 ? -33.634 -13.875 20.173 1.00 92.81 419 THR A O 1
ATOM 3349 N N . LEU A 1 420 ? -34.570 -14.951 18.437 1.00 90.50 420 LEU A N 1
ATOM 3350 C CA . LEU A 1 420 ? -33.519 -14.586 17.483 1.00 90.50 420 LEU A CA 1
ATOM 3351 C C . LEU A 1 420 ? -33.347 -13.061 17.377 1.00 90.50 420 LEU A C 1
ATOM 3353 O O . LEU A 1 420 ? -32.221 -12.577 17.366 1.00 90.50 420 LEU A O 1
ATOM 3357 N N . CYS A 1 421 ? -34.442 -12.293 17.385 1.00 91.19 421 CYS A N 1
ATOM 3358 C CA . CYS A 1 421 ? -34.377 -10.829 17.355 1.00 91.19 421 CYS A CA 1
ATOM 3359 C C . CYS A 1 421 ? -33.685 -10.245 18.595 1.00 91.19 421 CYS A C 1
ATOM 3361 O O . CYS A 1 421 ? -32.893 -9.315 18.463 1.00 91.19 421 CYS A O 1
ATOM 3363 N N . GLN A 1 422 ? -33.942 -10.795 19.789 1.00 91.25 422 GLN A N 1
ATOM 3364 C CA . GLN A 1 422 ? -33.252 -10.367 21.012 1.00 91.25 422 GLN A CA 1
ATOM 3365 C C . GLN A 1 422 ? -31.757 -10.681 20.942 1.00 91.25 422 GLN A C 1
ATOM 3367 O O . GLN A 1 422 ? -30.944 -9.815 21.247 1.00 91.25 422 GLN A O 1
ATOM 3372 N N . LYS A 1 423 ? -31.399 -11.874 20.456 1.00 92.94 423 LYS A N 1
ATOM 3373 C CA . LYS A 1 423 ? -30.001 -12.277 20.269 1.00 92.94 423 LYS A CA 1
ATOM 3374 C C . LYS A 1 423 ? -29.258 -11.396 19.264 1.00 92.94 423 LYS A C 1
ATOM 3376 O O . LYS A 1 423 ? -28.141 -10.968 19.538 1.00 92.94 423 LYS A O 1
ATOM 3381 N N . ILE A 1 424 ? -29.883 -11.074 18.129 1.00 92.69 424 ILE A N 1
ATOM 3382 C CA . ILE A 1 424 ? -29.320 -10.146 17.135 1.00 92.69 424 ILE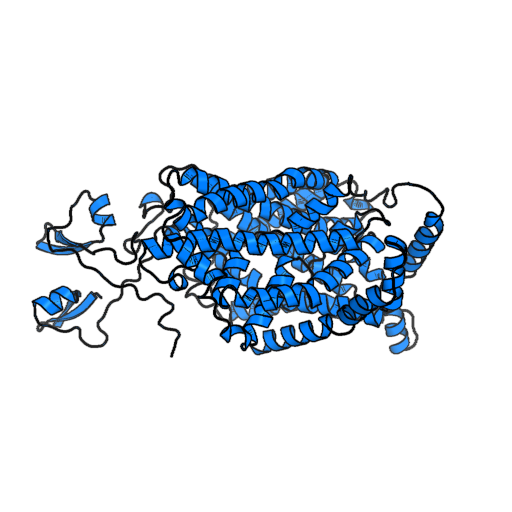 A CA 1
ATOM 3383 C C . ILE A 1 424 ? -29.148 -8.754 17.749 1.00 92.69 424 ILE A C 1
ATOM 3385 O O . ILE A 1 424 ? -28.075 -8.166 17.647 1.00 92.69 424 ILE A O 1
ATOM 3389 N N . SER A 1 425 ? -30.169 -8.240 18.441 1.00 91.38 425 SER A N 1
ATOM 3390 C CA . SER A 1 425 ? -30.088 -6.936 19.108 1.00 91.38 425 SER A CA 1
ATOM 3391 C C . SER A 1 425 ? -28.966 -6.890 20.150 1.00 91.38 425 SER A C 1
ATOM 3393 O O . SER A 1 425 ? -28.247 -5.894 20.233 1.00 91.38 425 SER A O 1
ATOM 3395 N N . ALA A 1 426 ? -28.787 -7.960 20.926 1.00 89.75 426 ALA A N 1
ATOM 3396 C CA . ALA A 1 426 ? -27.712 -8.071 21.904 1.00 89.75 426 ALA A CA 1
ATOM 3397 C C . ALA A 1 426 ? -26.330 -8.130 21.228 1.00 89.75 426 ALA A C 1
ATOM 3399 O O . ALA A 1 426 ? -25.422 -7.422 21.651 1.00 89.75 426 ALA A O 1
ATOM 3400 N N . ALA A 1 427 ? -26.178 -8.878 20.130 1.00 91.12 427 ALA A N 1
ATOM 3401 C CA . ALA A 1 427 ? -24.929 -8.948 19.363 1.00 91.12 427 ALA A CA 1
ATOM 3402 C C . ALA A 1 427 ? -24.560 -7.628 18.649 1.00 91.12 427 ALA A C 1
ATOM 3404 O O . ALA A 1 427 ? -23.385 -7.386 18.367 1.00 91.12 427 ALA A O 1
ATOM 3405 N N . CYS A 1 428 ? -25.546 -6.774 18.364 1.00 91.31 428 CYS A N 1
ATOM 3406 C CA . CYS A 1 428 ? -25.349 -5.421 17.836 1.00 91.31 428 CYS A CA 1
ATOM 3407 C C . CYS A 1 428 ? -25.047 -4.375 18.920 1.00 91.31 428 CYS A C 1
ATOM 3409 O O . CYS A 1 428 ? -24.675 -3.249 18.594 1.00 91.31 428 CYS A O 1
ATOM 3411 N N . THR A 1 429 ? -25.223 -4.717 20.198 1.00 89.44 429 THR A N 1
ATOM 3412 C CA . THR A 1 429 ? -24.961 -3.806 21.314 1.00 89.44 429 THR A CA 1
ATOM 3413 C C . THR A 1 429 ? -23.506 -3.936 21.757 1.00 89.44 429 THR A C 1
ATOM 3415 O O . THR A 1 429 ? -22.955 -5.034 21.799 1.00 89.44 429 THR A O 1
ATOM 3418 N N . SER A 1 430 ? -22.875 -2.807 22.083 1.00 86.44 430 SER A N 1
ATOM 3419 C CA . SER A 1 430 ? -21.490 -2.766 22.558 1.00 86.44 430 SER A CA 1
ATOM 3420 C C . SER A 1 430 ? -21.290 -3.641 23.795 1.00 86.44 430 SER A C 1
ATOM 3422 O O . SER A 1 430 ? -22.115 -3.618 24.708 1.00 86.44 430 SER A O 1
ATOM 3424 N N . ASP A 1 431 ? -20.165 -4.351 23.839 1.00 82.12 431 ASP A N 1
ATOM 3425 C CA . ASP A 1 431 ? -19.759 -5.200 24.964 1.00 82.12 431 ASP A CA 1
ATOM 3426 C C . ASP A 1 431 ? -19.731 -4.387 26.285 1.00 82.12 431 ASP A C 1
ATOM 3428 O O . ASP A 1 431 ? -19.262 -3.245 26.269 1.00 82.12 431 ASP A O 1
ATOM 3432 N N . PRO A 1 432 ? -20.179 -4.919 27.440 1.00 73.44 432 PRO A N 1
ATOM 3433 C CA . PRO A 1 432 ? -20.114 -4.214 28.729 1.00 73.44 432 PRO A CA 1
ATOM 3434 C C . PRO A 1 432 ? -18.729 -3.633 29.078 1.00 73.44 432 PRO A C 1
ATOM 3436 O O . PRO A 1 432 ? -18.624 -2.586 29.726 1.00 73.44 432 PRO A O 1
ATOM 3439 N N . GLY A 1 433 ? -17.648 -4.278 28.620 1.00 67.38 433 GLY A N 1
ATOM 3440 C CA . GLY A 1 433 ? -16.285 -3.760 28.788 1.00 67.38 433 GLY A CA 1
ATOM 3441 C C . GLY A 1 433 ? -16.003 -2.472 27.999 1.00 67.38 433 GLY A C 1
ATOM 3442 O O . GLY A 1 433 ? -15.176 -1.666 28.423 1.00 67.38 433 GLY A O 1
ATOM 3443 N N . TRP A 1 434 ? -16.709 -2.245 26.886 1.00 75.19 434 TRP A N 1
ATOM 3444 C CA . TRP A 1 434 ? -16.626 -1.016 26.090 1.00 75.19 434 TRP A CA 1
ATOM 3445 C C . TRP A 1 434 ? -17.144 0.183 26.888 1.00 75.19 434 TRP A C 1
ATOM 3447 O O . TRP A 1 434 ? -16.433 1.175 27.044 1.00 75.19 434 TRP A O 1
ATOM 3457 N N . SER A 1 435 ? -18.336 0.067 27.483 1.00 61.97 435 SER A N 1
ATOM 3458 C CA . SER A 1 435 ? -18.941 1.141 28.282 1.00 61.97 435 SER A CA 1
ATOM 3459 C C . SER A 1 435 ? -18.144 1.473 29.546 1.00 61.97 435 SER A C 1
ATOM 3461 O O . SER A 1 435 ? -17.994 2.647 29.871 1.00 61.97 435 SER A O 1
ATOM 3463 N N . SER A 1 436 ? -17.569 0.473 30.225 1.00 59.38 436 SER A N 1
ATOM 3464 C CA . SER A 1 436 ? -16.732 0.715 31.414 1.00 59.38 436 SER A CA 1
ATOM 3465 C C . SER A 1 436 ? -15.461 1.511 31.083 1.00 59.38 436 SER A C 1
ATOM 3467 O O . SER A 1 436 ? -15.055 2.388 31.847 1.00 59.38 436 SER A O 1
ATOM 3469 N N . ASN A 1 437 ? -14.850 1.261 29.921 1.00 61.81 437 ASN A N 1
ATOM 3470 C CA . ASN A 1 437 ? -13.714 2.058 29.457 1.00 61.81 437 ASN A CA 1
ATOM 3471 C C . ASN A 1 437 ? -14.135 3.498 29.119 1.00 61.81 437 ASN A C 1
ATOM 3473 O O . ASN A 1 437 ? -13.426 4.434 29.488 1.00 61.81 437 ASN A O 1
ATOM 3477 N N . MET A 1 438 ? -15.312 3.697 28.511 1.00 60.34 438 MET A N 1
ATOM 3478 C CA . MET A 1 438 ? -15.858 5.042 28.265 1.00 60.34 438 MET A CA 1
ATOM 3479 C C . MET A 1 438 ? -16.061 5.838 29.564 1.00 60.34 438 MET A C 1
ATOM 3481 O O . MET A 1 438 ? -15.784 7.036 29.596 1.00 60.34 438 MET A O 1
ATOM 3485 N N . GLU A 1 439 ? -16.536 5.200 30.638 1.00 60.31 439 GLU A N 1
ATOM 3486 C CA . GLU A 1 439 ? -16.714 5.857 31.942 1.00 60.31 439 GLU A CA 1
ATOM 3487 C C . GLU A 1 439 ? -15.377 6.264 32.569 1.00 60.31 439 GLU A C 1
ATOM 3489 O O . GLU A 1 439 ? -15.234 7.408 33.000 1.00 60.31 439 GLU A O 1
ATOM 3494 N N . LYS A 1 440 ? -14.354 5.404 32.496 1.00 62.62 440 LYS A N 1
ATOM 3495 C CA . LYS A 1 440 ? -12.995 5.746 32.952 1.00 62.62 440 LYS A CA 1
ATOM 3496 C C . LYS A 1 440 ? -12.405 6.947 32.210 1.00 62.62 440 LYS A C 1
ATOM 3498 O O . LYS A 1 440 ? -11.767 7.790 32.835 1.00 62.62 440 LYS A O 1
ATOM 3503 N N . HIS A 1 441 ? -12.614 7.055 30.895 1.00 63.69 441 HIS A N 1
ATOM 3504 C CA . HIS A 1 441 ? -12.155 8.221 30.128 1.00 63.69 441 HIS A CA 1
ATOM 3505 C C . HIS A 1 441 ? -12.918 9.501 30.501 1.00 63.69 441 HIS A C 1
ATOM 3507 O O . HIS A 1 441 ? -12.316 10.571 30.590 1.00 63.69 441 HIS A O 1
ATOM 3513 N N . LYS A 1 442 ? -14.224 9.403 30.789 1.00 58.44 442 LYS A N 1
ATOM 3514 C CA . LYS A 1 442 ? -15.021 10.539 31.285 1.00 58.44 442 LYS A CA 1
ATOM 3515 C C . LYS A 1 442 ? -14.561 11.018 32.662 1.00 58.44 442 LYS A C 1
ATOM 3517 O O . LYS A 1 442 ? -14.487 12.225 32.871 1.00 58.44 442 LYS A O 1
ATOM 3522 N N . GLU A 1 443 ? -14.226 10.106 33.573 1.00 55.34 443 GLU A N 1
ATOM 3523 C CA . GLU A 1 443 ? -13.702 10.442 34.905 1.00 55.34 443 GLU A CA 1
ATOM 3524 C C . GLU A 1 443 ? -12.302 11.071 34.836 1.00 55.34 443 GLU A C 1
ATOM 3526 O O . GLU A 1 443 ? -12.025 12.064 35.512 1.00 55.34 443 GLU A O 1
ATOM 3531 N N . LYS A 1 444 ? -11.432 10.550 33.961 1.00 54.00 444 LYS A N 1
ATOM 3532 C CA . LYS A 1 444 ? -10.066 11.056 33.753 1.00 54.00 444 LYS A CA 1
ATOM 3533 C C . LYS A 1 444 ? -9.984 12.430 33.089 1.00 54.00 444 LYS A C 1
ATOM 3535 O O . LYS A 1 444 ? -8.957 13.083 33.229 1.00 54.00 444 LYS A O 1
ATOM 3540 N N . ARG A 1 445 ? -11.052 12.928 32.449 1.00 49.53 445 ARG A N 1
ATOM 3541 C CA . ARG A 1 445 ? -11.116 14.306 31.911 1.00 49.53 445 ARG A CA 1
ATOM 3542 C C . ARG A 1 445 ? -10.803 15.377 32.973 1.00 49.53 445 ARG A C 1
ATOM 3544 O O . ARG A 1 445 ? -10.419 16.488 32.621 1.00 49.53 445 ARG A O 1
ATOM 3551 N N . ASN A 1 446 ? -10.937 15.034 34.258 1.00 46.62 446 ASN A N 1
ATOM 3552 C CA . ASN A 1 446 ? -10.689 15.917 35.396 1.00 46.62 446 ASN A CA 1
ATOM 3553 C C . ASN A 1 446 ? -9.293 15.759 36.044 1.00 46.62 446 ASN A C 1
ATOM 3555 O O . ASN A 1 446 ? -9.024 16.428 37.040 1.00 46.62 446 ASN A O 1
ATOM 3559 N N . VAL A 1 447 ? -8.402 14.903 35.519 1.00 45.06 447 VAL A N 1
ATOM 3560 C CA . VAL A 1 447 ? -7.060 14.656 36.086 1.00 45.06 447 VAL A CA 1
ATOM 3561 C C . VAL A 1 447 ? -5.986 14.797 35.002 1.00 45.06 447 VAL A C 1
ATOM 3563 O O . VAL A 1 447 ? -6.051 14.168 33.952 1.00 45.06 447 VAL A O 1
ATOM 3566 N N . VAL A 1 448 ? -4.996 15.651 35.260 1.00 43.03 448 VAL A N 1
ATOM 3567 C CA . VAL A 1 448 ? -3.913 16.013 34.331 1.00 43.03 448 VAL A CA 1
ATOM 3568 C C . VAL A 1 448 ? -2.938 14.844 34.098 1.00 43.03 448 VAL A C 1
ATOM 3570 O O . VAL A 1 448 ? -2.521 14.183 35.045 1.00 43.03 448 VAL A O 1
ATOM 3573 N N . GLU A 1 449 ? -2.582 14.644 32.822 1.00 44.06 449 GLU A N 1
ATOM 3574 C CA . GLU A 1 449 ? -1.378 13.983 32.277 1.00 44.06 449 GLU A CA 1
ATOM 3575 C C . GLU A 1 44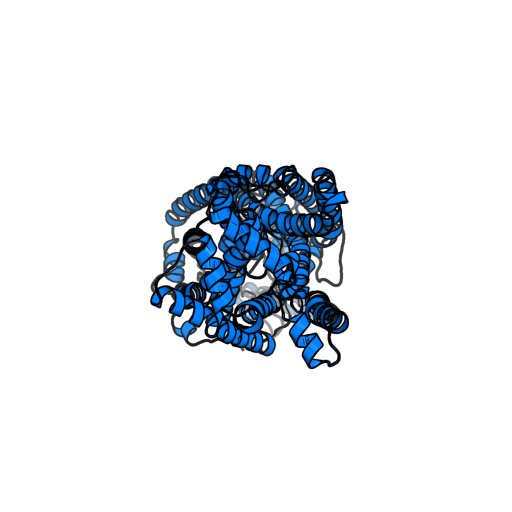9 ? -0.828 12.744 33.009 1.00 44.06 449 GLU A C 1
ATOM 3577 O O . GLU A 1 449 ? 0.264 12.780 33.569 1.00 44.06 449 GLU A O 1
ATOM 3582 N N . ASN A 1 450 ? -1.488 11.592 32.894 1.00 47.44 450 ASN A N 1
ATOM 3583 C CA . ASN A 1 450 ? -0.791 10.310 33.050 1.00 47.44 450 ASN A CA 1
ATOM 3584 C C . ASN A 1 450 ? -1.044 9.407 31.841 1.00 47.44 450 ASN A C 1
ATOM 3586 O O . ASN A 1 450 ? -2.102 9.475 31.224 1.00 47.44 450 ASN A O 1
ATOM 3590 N N . ASP A 1 451 ? -0.037 8.601 31.493 1.00 52.31 451 ASP A N 1
ATOM 3591 C CA . ASP A 1 451 ? -0.008 7.718 30.320 1.00 52.31 451 ASP A CA 1
ATOM 3592 C C . ASP A 1 451 ? -1.238 6.790 30.329 1.00 52.31 451 ASP A C 1
ATOM 3594 O O . ASP A 1 451 ? -1.371 5.918 31.191 1.00 52.31 451 ASP A O 1
ATOM 3598 N N . ASP A 1 452 ? -2.186 7.008 29.414 1.00 54.94 452 ASP A N 1
ATOM 3599 C CA . ASP A 1 452 ? -3.478 6.310 29.443 1.00 54.94 452 ASP A CA 1
ATOM 3600 C C . ASP A 1 452 ? -3.348 4.809 29.147 1.00 54.94 452 ASP A C 1
ATOM 3602 O O . ASP A 1 452 ? -4.168 4.023 29.627 1.00 54.94 452 ASP A O 1
ATOM 3606 N N . ASN A 1 453 ? -2.284 4.411 28.435 1.00 64.56 453 ASN A N 1
ATOM 3607 C CA . ASN A 1 453 ? -1.983 3.037 28.034 1.00 64.56 453 ASN A CA 1
ATOM 3608 C C . ASN A 1 453 ? -0.672 2.517 28.656 1.00 64.56 453 ASN A C 1
ATOM 3610 O O . ASN A 1 453 ? 0.205 2.044 27.937 1.00 64.56 453 ASN A O 1
ATOM 3614 N N . VAL A 1 454 ? -0.536 2.536 29.988 1.00 59.91 454 VAL A N 1
ATOM 3615 C CA . VAL A 1 454 ? 0.701 2.122 30.701 1.00 59.91 454 VAL A CA 1
ATOM 3616 C C . VAL A 1 454 ? 1.250 0.756 30.248 1.00 59.91 454 VAL A C 1
ATOM 3618 O O . VAL A 1 454 ? 2.459 0.582 30.122 1.00 59.91 454 VAL A O 1
ATOM 3621 N N . GLU A 1 455 ? 0.385 -0.226 29.970 1.00 63.72 455 GLU A N 1
ATOM 3622 C CA . GLU A 1 455 ? 0.828 -1.577 29.589 1.00 63.72 455 GLU A CA 1
ATOM 3623 C C . GLU A 1 455 ? 1.161 -1.745 28.096 1.00 63.72 455 GLU A C 1
ATOM 3625 O O . GLU A 1 455 ? 1.948 -2.623 27.740 1.00 63.72 455 GLU A O 1
ATOM 3630 N N . ARG A 1 456 ? 0.537 -0.953 27.214 1.00 72.56 456 ARG A N 1
ATOM 3631 C CA . ARG A 1 456 ? 0.705 -1.041 25.750 1.00 72.56 456 ARG A CA 1
ATOM 3632 C C . ARG A 1 456 ? 1.706 -0.006 25.218 1.00 72.56 456 ARG A C 1
ATOM 3634 O O . ARG A 1 456 ? 2.347 -0.246 24.195 1.00 72.56 456 ARG A O 1
ATOM 3641 N N . GLY A 1 457 ? 1.883 1.089 25.951 1.00 81.50 457 GLY A N 1
ATOM 3642 C CA . GLY A 1 457 ? 2.677 2.254 25.591 1.00 81.50 457 GLY A CA 1
ATOM 3643 C C . GLY A 1 457 ? 1.948 3.182 24.621 1.00 81.50 457 GLY A C 1
ATOM 3644 O O . GLY A 1 457 ? 1.060 2.768 23.882 1.00 81.50 457 GLY A O 1
ATOM 3645 N N . ASN A 1 458 ? 2.359 4.447 24.604 1.00 90.00 458 ASN A N 1
ATOM 3646 C CA . ASN A 1 458 ? 1.919 5.445 23.631 1.00 90.00 458 ASN A CA 1
ATOM 3647 C C . ASN A 1 458 ? 3.068 5.868 22.700 1.00 90.00 458 ASN A C 1
ATOM 3649 O O . ASN A 1 458 ? 4.241 5.590 22.974 1.00 90.00 458 ASN A O 1
ATOM 3653 N N . TRP A 1 459 ? 2.767 6.581 21.612 1.00 92.19 459 TRP A N 1
ATOM 3654 C CA . TRP A 1 459 ? 3.797 7.267 20.818 1.00 92.19 459 TRP A CA 1
ATOM 3655 C C . TRP A 1 459 ? 4.624 8.219 21.687 1.00 92.19 459 TRP A C 1
ATOM 3657 O O . TRP A 1 459 ? 4.100 8.872 22.588 1.00 92.19 459 TRP A O 1
ATOM 3667 N N . SER A 1 460 ? 5.938 8.295 21.445 1.00 88.25 460 SER A N 1
ATOM 3668 C CA . SER A 1 460 ? 6.813 9.157 22.259 1.00 88.25 460 SER A CA 1
ATOM 3669 C C . SER A 1 460 ? 6.638 10.639 21.923 1.00 88.25 460 SER A C 1
ATOM 3671 O O . SER A 1 460 ? 6.882 11.492 22.771 1.00 88.25 460 SER A O 1
ATOM 3673 N N . SER A 1 461 ? 6.217 10.947 20.696 1.00 91.44 461 SER A N 1
ATOM 3674 C CA . SER A 1 461 ? 5.892 12.295 20.236 1.00 91.44 461 SER A CA 1
ATOM 3675 C C . SER A 1 461 ? 4.776 12.242 19.183 1.00 91.44 461 SER A C 1
ATOM 3677 O O . SER A 1 461 ? 4.574 11.203 18.557 1.00 91.44 461 SER A O 1
ATOM 3679 N N . ASN A 1 462 ? 4.059 13.352 18.960 1.00 91.12 462 ASN A N 1
ATOM 3680 C CA . ASN A 1 462 ? 3.094 13.440 17.851 1.00 91.12 462 ASN A CA 1
ATOM 3681 C C . ASN A 1 462 ? 3.808 13.323 16.486 1.00 91.12 462 ASN A C 1
ATOM 3683 O O . ASN A 1 462 ? 3.264 12.721 15.571 1.00 91.12 462 ASN A O 1
ATOM 3687 N N . ALA A 1 463 ? 5.054 13.796 16.370 1.00 93.56 463 ALA A N 1
ATOM 3688 C CA . ALA A 1 463 ? 5.837 13.646 15.145 1.00 93.56 463 ALA A CA 1
ATOM 3689 C C . ALA A 1 463 ? 6.169 12.174 14.833 1.00 93.56 463 ALA A C 1
ATOM 3691 O O . ALA A 1 463 ? 6.081 11.789 13.670 1.00 93.56 463 ALA A O 1
ATOM 3692 N N . ASP A 1 464 ? 6.463 11.346 15.849 1.00 94.62 464 ASP A N 1
ATOM 3693 C CA . ASP A 1 464 ? 6.657 9.895 15.678 1.00 94.62 464 ASP A CA 1
ATOM 3694 C C . ASP A 1 464 ? 5.398 9.271 15.033 1.00 94.62 464 ASP A C 1
ATOM 3696 O O . ASP A 1 464 ? 5.502 8.492 14.087 1.00 94.62 464 ASP A O 1
ATOM 3700 N N . TYR A 1 465 ? 4.205 9.652 15.512 1.00 95.62 465 TYR A N 1
ATOM 3701 C CA . TYR A 1 465 ? 2.921 9.191 14.973 1.00 95.62 465 TYR A CA 1
ATOM 3702 C C . TYR A 1 465 ? 2.659 9.707 13.554 1.00 95.62 465 TYR A C 1
ATOM 3704 O O . TYR A 1 465 ? 2.371 8.918 12.657 1.00 95.62 465 TYR A O 1
ATOM 3712 N N . LEU A 1 466 ? 2.772 11.020 13.341 1.00 96.38 466 LEU A N 1
ATOM 3713 C CA . LEU A 1 466 ? 2.441 11.657 12.069 1.00 96.38 466 LEU A CA 1
ATOM 3714 C C . LEU A 1 466 ? 3.350 11.159 10.940 1.00 96.38 466 LEU A C 1
ATOM 3716 O O . LEU A 1 466 ? 2.857 10.851 9.860 1.00 96.38 466 LEU A O 1
ATOM 3720 N N . LEU A 1 467 ? 4.656 11.026 11.193 1.00 96.25 467 LEU A N 1
ATOM 3721 C CA . LEU A 1 467 ? 5.594 10.467 10.216 1.00 96.25 467 LEU A CA 1
ATOM 3722 C C . LEU A 1 467 ? 5.329 8.983 9.956 1.00 96.25 467 LEU A C 1
ATOM 3724 O O . LEU A 1 467 ? 5.400 8.565 8.806 1.00 96.25 467 LEU A O 1
ATOM 3728 N N . SER A 1 468 ? 4.956 8.208 10.980 1.00 96.25 468 SER A N 1
ATOM 3729 C CA . SER A 1 468 ? 4.567 6.802 10.791 1.00 96.25 468 SER A CA 1
ATOM 3730 C C . SER A 1 468 ? 3.297 6.667 9.947 1.00 96.25 468 SER A C 1
ATOM 3732 O O . SER A 1 468 ? 3.219 5.779 9.106 1.00 96.25 468 SER A O 1
ATOM 3734 N N . LEU A 1 469 ? 2.311 7.556 10.127 1.00 96.25 469 LEU A N 1
ATOM 3735 C CA . LEU A 1 469 ? 1.134 7.604 9.258 1.00 96.25 469 LEU A CA 1
ATOM 3736 C C . LEU A 1 469 ? 1.498 8.010 7.831 1.00 96.25 469 LEU A C 1
ATOM 3738 O O . LEU A 1 469 ? 1.034 7.363 6.900 1.00 96.25 469 LEU A O 1
ATOM 3742 N N . ILE A 1 470 ? 2.329 9.045 7.653 1.00 96.06 470 ILE A N 1
ATOM 3743 C CA . ILE A 1 470 ? 2.788 9.474 6.325 1.00 96.06 470 ILE A CA 1
ATOM 3744 C C . ILE A 1 470 ? 3.517 8.326 5.628 1.00 96.06 470 ILE A C 1
ATOM 3746 O O . ILE A 1 470 ? 3.169 8.023 4.498 1.00 96.06 470 ILE A O 1
ATOM 3750 N N . GLY A 1 471 ? 4.457 7.645 6.285 1.00 93.94 471 GLY A N 1
ATOM 3751 C CA . GLY A 1 471 ? 5.158 6.497 5.700 1.00 93.94 471 GLY A CA 1
ATOM 3752 C C . GLY A 1 471 ? 4.260 5.269 5.463 1.00 93.94 471 GLY A C 1
ATOM 3753 O O . GLY A 1 471 ? 4.520 4.466 4.572 1.00 93.94 471 GLY A O 1
ATOM 3754 N N . CYS A 1 472 ? 3.164 5.127 6.216 1.00 94.50 472 CYS A N 1
ATOM 3755 C CA . CYS A 1 472 ? 2.171 4.069 6.000 1.00 94.50 472 CYS A CA 1
ATOM 3756 C C . CYS A 1 472 ? 1.300 4.298 4.753 1.00 94.50 472 CYS A C 1
ATOM 3758 O O . CYS A 1 472 ? 0.803 3.329 4.176 1.00 94.50 472 CYS A O 1
ATOM 3760 N N . VAL A 1 473 ? 1.038 5.556 4.383 1.00 93.94 473 VAL A N 1
ATOM 3761 C CA . VAL A 1 473 ? 0.180 5.899 3.230 1.00 93.94 473 VAL A CA 1
ATOM 3762 C C . VAL A 1 473 ? 0.997 6.271 1.996 1.00 93.94 473 VAL A C 1
ATOM 3764 O O . VAL A 1 473 ? 0.621 5.962 0.874 1.00 93.94 473 VAL A O 1
ATOM 3767 N N . VAL A 1 474 ? 2.156 6.896 2.187 1.00 92.75 474 VAL A N 1
ATOM 3768 C CA . VAL A 1 474 ? 3.093 7.203 1.110 1.00 92.75 474 VAL A CA 1
ATOM 3769 C C . VAL A 1 474 ? 3.954 5.974 0.881 1.00 92.75 474 VAL A C 1
ATOM 3771 O O . VAL A 1 474 ? 5.003 5.804 1.494 1.00 92.75 474 VAL A O 1
ATOM 3774 N N . GLY A 1 475 ? 3.483 5.111 -0.010 1.00 87.19 475 GLY A N 1
ATOM 3775 C CA . GLY A 1 475 ? 4.147 3.866 -0.356 1.00 87.19 475 GLY A CA 1
ATOM 3776 C C . GLY A 1 475 ? 4.608 3.819 -1.808 1.00 87.19 475 GLY A C 1
ATOM 3777 O O . GLY A 1 475 ? 4.527 4.776 -2.581 1.00 87.19 475 GLY A O 1
ATOM 3778 N N . LEU A 1 476 ? 5.045 2.629 -2.207 1.00 86.00 476 LEU A N 1
ATOM 3779 C CA . LEU A 1 476 ? 5.458 2.318 -3.577 1.00 86.00 476 LEU A CA 1
ATOM 3780 C C . LEU A 1 476 ? 4.370 2.643 -4.624 1.00 86.00 476 LEU A C 1
ATOM 3782 O O . LEU A 1 476 ? 4.666 3.075 -5.739 1.00 86.00 476 LEU A O 1
ATOM 3786 N N . GLY A 1 477 ? 3.093 2.510 -4.241 1.00 84.75 477 GLY A N 1
ATOM 3787 C CA . GLY A 1 477 ? 1.947 2.825 -5.094 1.00 84.75 477 GLY A CA 1
ATOM 3788 C C . GLY A 1 477 ? 1.877 4.294 -5.527 1.00 84.75 477 GLY A C 1
ATOM 3789 O O . GLY A 1 477 ? 1.426 4.575 -6.637 1.00 84.75 477 GLY A O 1
ATOM 3790 N N . ASN A 1 478 ? 2.367 5.234 -4.716 1.00 90.25 478 ASN A N 1
ATOM 3791 C CA . ASN A 1 478 ? 2.423 6.649 -5.091 1.00 90.25 478 ASN A CA 1
ATOM 3792 C C . ASN A 1 478 ? 3.463 6.904 -6.190 1.00 90.25 478 ASN A C 1
ATOM 3794 O O . ASN A 1 478 ? 3.282 7.809 -6.999 1.00 90.25 478 ASN A O 1
ATOM 3798 N N . ILE A 1 479 ? 4.538 6.106 -6.226 1.00 86.00 479 ILE A N 1
ATOM 3799 C CA . ILE A 1 479 ? 5.679 6.323 -7.123 1.00 86.00 479 ILE A CA 1
ATOM 3800 C C . ILE A 1 479 ? 5.477 5.676 -8.489 1.00 86.00 479 ILE A C 1
ATOM 3802 O O . ILE A 1 479 ? 5.826 6.282 -9.495 1.00 86.00 479 ILE A O 1
ATOM 3806 N N . TRP A 1 480 ? 4.919 4.465 -8.560 1.00 80.00 480 TRP A N 1
ATOM 3807 C CA . TRP A 1 480 ? 4.761 3.770 -9.846 1.00 80.00 480 TRP A CA 1
ATOM 3808 C C . TRP A 1 480 ? 3.314 3.504 -10.250 1.00 80.00 480 TRP A C 1
ATOM 3810 O O . TRP A 1 480 ? 2.985 3.590 -11.429 1.00 80.00 480 TRP A O 1
ATOM 3820 N N . ARG A 1 481 ? 2.413 3.226 -9.303 1.00 84.94 481 ARG A N 1
ATOM 3821 C CA . ARG A 1 481 ? 1.029 2.889 -9.660 1.00 84.94 481 ARG A CA 1
ATOM 3822 C C . ARG A 1 481 ? 0.255 4.141 -10.045 1.00 84.94 481 ARG A C 1
ATOM 3824 O O . ARG A 1 481 ? -0.399 4.146 -11.081 1.00 84.94 481 ARG A O 1
ATOM 3831 N N . PHE A 1 482 ? 0.357 5.205 -9.252 1.00 90.94 482 PHE A N 1
ATOM 3832 C CA . PHE A 1 482 ? -0.357 6.448 -9.529 1.00 90.94 482 PHE A CA 1
ATOM 3833 C C . PHE A 1 482 ? -0.003 7.043 -10.902 1.00 90.94 482 PHE A C 1
ATOM 3835 O O . PHE A 1 482 ? -0.936 7.310 -11.658 1.00 90.94 482 PHE A O 1
ATOM 3842 N N . PRO A 1 483 ? 1.280 7.196 -11.292 1.00 88.56 483 PRO A N 1
ATOM 3843 C CA . PRO A 1 483 ? 1.620 7.730 -12.610 1.00 88.56 483 PRO A CA 1
ATOM 3844 C C . PRO A 1 483 ? 1.095 6.861 -13.753 1.00 88.56 483 PRO A C 1
ATOM 3846 O O . PRO A 1 483 ? 0.584 7.403 -14.727 1.00 88.56 483 PRO A O 1
ATOM 3849 N N . TYR A 1 484 ? 1.126 5.532 -13.604 1.00 84.94 484 TYR A N 1
ATOM 3850 C CA . TYR A 1 484 ? 0.532 4.612 -14.575 1.00 84.94 484 TYR A CA 1
ATOM 3851 C C . TYR A 1 484 ? -0.990 4.782 -14.698 1.00 84.94 484 TYR A C 1
ATOM 3853 O O . TYR A 1 484 ? -1.518 4.877 -15.805 1.00 84.94 484 TYR A O 1
ATOM 3861 N N . VAL A 1 485 ? -1.709 4.845 -13.573 1.00 87.25 485 VAL A N 1
ATOM 3862 C CA . VAL A 1 485 ? -3.171 5.008 -13.578 1.00 87.25 485 VAL A CA 1
ATOM 3863 C C . VAL A 1 485 ? -3.554 6.381 -14.131 1.00 87.25 485 VAL A C 1
ATOM 3865 O O . VAL A 1 485 ? -4.475 6.463 -14.940 1.00 87.25 485 VAL A O 1
ATOM 3868 N N . ALA A 1 486 ? -2.831 7.441 -13.761 1.00 90.06 486 ALA A N 1
ATOM 3869 C CA . ALA A 1 486 ? -3.018 8.770 -14.335 1.00 90.06 486 ALA A CA 1
ATOM 3870 C C . ALA A 1 486 ? -2.763 8.751 -15.846 1.00 90.06 486 ALA A C 1
ATOM 3872 O O . ALA A 1 486 ? -3.566 9.277 -16.609 1.00 90.06 486 ALA A O 1
ATOM 3873 N N . TYR A 1 487 ? -1.698 8.077 -16.286 1.00 85.62 487 TYR A N 1
ATOM 3874 C CA . TYR A 1 487 ? -1.366 7.918 -17.697 1.00 85.62 487 TYR A CA 1
ATOM 3875 C C . TYR A 1 487 ? -2.496 7.231 -18.485 1.00 85.62 487 TYR A C 1
ATOM 3877 O O . TYR A 1 487 ? -3.030 7.810 -19.431 1.00 85.62 487 TYR A O 1
ATOM 3885 N N . LYS A 1 488 ? -2.924 6.037 -18.047 1.00 85.19 488 LYS A N 1
ATOM 3886 C CA . LYS A 1 488 ? -3.971 5.234 -18.705 1.00 85.19 488 LYS A CA 1
ATOM 3887 C C . LYS A 1 488 ? -5.309 5.977 -18.804 1.00 85.19 488 LYS A C 1
ATOM 3889 O O . LYS A 1 488 ? -6.093 5.738 -19.721 1.00 85.19 488 LYS A O 1
ATOM 3894 N N . ASN A 1 489 ? -5.566 6.879 -17.863 1.00 88.50 489 ASN A N 1
ATOM 3895 C CA . ASN A 1 489 ? -6.837 7.573 -17.709 1.00 88.50 489 ASN A CA 1
ATOM 3896 C C . ASN A 1 489 ? -6.799 9.049 -18.149 1.00 88.50 489 ASN A C 1
ATOM 3898 O O . ASN A 1 489 ? -7.526 9.883 -17.610 1.00 88.50 489 ASN A O 1
ATOM 3902 N N . GLY A 1 490 ? -5.968 9.382 -19.141 1.00 85.25 490 GLY A N 1
ATOM 3903 C CA . GLY A 1 490 ? -6.002 10.699 -19.790 1.00 85.25 490 GLY A CA 1
ATOM 3904 C C . GLY A 1 490 ? -5.213 11.795 -19.070 1.00 85.25 490 GLY A C 1
ATOM 3905 O O . GLY A 1 490 ? -5.514 12.978 -19.241 1.00 85.25 490 GLY A O 1
ATOM 3906 N N . GLY A 1 491 ? -4.221 11.425 -18.257 1.00 88.25 491 GLY A N 1
ATOM 3907 C CA . GLY A 1 491 ? -3.312 12.353 -17.588 1.00 88.25 491 GLY A CA 1
ATOM 3908 C C . GLY A 1 491 ? -4.047 13.256 -16.601 1.00 88.25 491 GLY A C 1
ATOM 3909 O O . GLY A 1 491 ? -4.540 12.803 -15.566 1.00 88.25 491 GLY A O 1
ATOM 3910 N N . GLY A 1 492 ? -4.142 14.545 -16.928 1.00 88.19 492 GLY A N 1
ATOM 3911 C CA . GLY A 1 492 ? -4.665 15.572 -16.028 1.00 88.19 492 GLY A CA 1
ATOM 3912 C C . GLY A 1 492 ? -6.153 15.400 -15.741 1.00 88.19 492 GLY A C 1
ATOM 3913 O O . GLY A 1 492 ? -6.617 15.762 -14.659 1.00 88.19 492 GLY A O 1
ATOM 3914 N N . ALA A 1 493 ? -6.890 14.778 -16.668 1.00 91.50 493 ALA A N 1
ATOM 3915 C CA . ALA A 1 493 ? -8.301 14.457 -16.493 1.00 91.50 493 ALA A CA 1
ATOM 3916 C C . ALA A 1 493 ? -8.532 13.554 -15.271 1.00 91.50 493 ALA A C 1
ATOM 3918 O O . ALA A 1 493 ? -9.457 13.804 -14.502 1.00 91.50 493 ALA A O 1
ATOM 3919 N N . PHE A 1 494 ? -7.650 12.578 -15.026 1.00 93.81 494 PHE A N 1
ATOM 3920 C CA . PHE A 1 494 ? -7.728 11.655 -13.889 1.00 93.81 494 PHE A CA 1
ATOM 3921 C C . PHE A 1 494 ? -7.610 12.347 -12.521 1.00 93.81 494 PHE A C 1
ATOM 3923 O O . PHE A 1 494 ? -8.175 11.876 -11.530 1.00 93.81 494 PHE A O 1
ATOM 3930 N N . LEU A 1 495 ? -6.935 13.498 -12.442 1.00 92.81 495 LEU A N 1
ATOM 3931 C CA . LEU A 1 495 ? -6.749 14.219 -11.179 1.00 92.81 495 LEU A CA 1
ATOM 3932 C C . LEU A 1 495 ? -8.069 14.752 -10.598 1.00 92.81 495 LEU A C 1
ATOM 3934 O O . LEU A 1 495 ? -8.182 14.907 -9.378 1.00 92.81 495 LEU A O 1
ATOM 3938 N N . ILE A 1 496 ? -9.077 14.998 -11.442 1.00 93.50 496 ILE A N 1
ATOM 3939 C CA . ILE A 1 496 ? -10.407 15.462 -11.025 1.00 93.50 496 ILE A CA 1
ATOM 3940 C C . ILE A 1 496 ? -11.148 14.380 -10.222 1.00 93.50 496 ILE A C 1
ATOM 3942 O O . ILE A 1 496 ? -11.417 14.620 -9.039 1.00 93.50 496 ILE A O 1
ATOM 3946 N N . PRO A 1 497 ? -11.461 13.192 -10.785 1.00 93.62 497 PRO A N 1
ATOM 3947 C CA . PRO A 1 497 ? -12.123 12.134 -10.034 1.00 93.62 497 PRO A CA 1
ATOM 3948 C C . PRO A 1 497 ? -11.266 11.664 -8.855 1.00 93.62 497 PRO A C 1
ATOM 3950 O O . PRO A 1 497 ? -11.819 11.404 -7.789 1.00 93.62 497 PRO A O 1
ATOM 3953 N N . TYR A 1 498 ? -9.933 11.650 -8.979 1.00 94.12 498 TYR A N 1
ATOM 3954 C CA . TYR A 1 498 ? -9.028 11.326 -7.870 1.00 94.12 498 TYR A CA 1
ATOM 3955 C C . TYR A 1 498 ? -9.208 12.274 -6.670 1.00 94.12 498 TYR A C 1
ATOM 3957 O O . TYR A 1 498 ? -9.417 11.825 -5.542 1.00 94.12 498 TYR A O 1
ATOM 3965 N N . THR A 1 499 ? -9.213 13.590 -6.905 1.00 93.81 499 THR A N 1
ATOM 3966 C CA . THR A 1 499 ? -9.378 14.595 -5.838 1.00 93.81 499 THR A CA 1
ATOM 3967 C C . THR A 1 499 ? -10.794 14.588 -5.253 1.00 93.81 499 THR A C 1
ATOM 3969 O O . THR A 1 499 ? -10.973 14.762 -4.046 1.00 93.81 499 THR A O 1
ATOM 3972 N N . LEU A 1 500 ? -11.815 14.348 -6.081 1.00 94.19 500 LEU A N 1
ATOM 3973 C CA . LEU A 1 500 ? -13.195 14.219 -5.609 1.00 94.19 500 LEU A CA 1
ATOM 3974 C C . LEU A 1 500 ? -13.376 12.977 -4.731 1.00 94.19 500 LEU A C 1
ATOM 3976 O O . LEU A 1 500 ? -13.950 13.079 -3.648 1.00 94.19 500 LEU A O 1
ATOM 3980 N N . MET A 1 501 ? -12.839 11.827 -5.144 1.00 93.31 501 MET A N 1
ATOM 3981 C CA . MET A 1 501 ? -12.890 10.594 -4.353 1.00 93.31 501 MET A CA 1
ATOM 3982 C C . MET A 1 501 ? -12.118 10.727 -3.038 1.00 93.31 501 MET A C 1
ATOM 3984 O O . MET A 1 501 ? -12.582 10.234 -2.007 1.00 93.31 501 MET A O 1
ATOM 3988 N N . LEU A 1 502 ? -11.001 11.463 -3.028 1.00 94.88 502 LEU A N 1
ATOM 3989 C CA . LEU A 1 502 ? -10.298 11.811 -1.793 1.00 94.88 502 LEU A CA 1
ATOM 3990 C C . LEU A 1 502 ? -11.204 12.581 -0.823 1.00 94.88 502 LEU A C 1
ATOM 3992 O O . LEU A 1 502 ? -11.276 12.230 0.351 1.00 94.88 502 LEU A O 1
ATOM 3996 N N . GLY A 1 503 ? -11.891 13.624 -1.293 1.00 95.12 503 GLY A N 1
ATOM 3997 C CA . GLY A 1 503 ? -12.739 14.459 -0.441 1.00 95.12 503 GLY A CA 1
ATOM 3998 C C . GLY A 1 503 ? -14.017 13.759 0.029 1.00 95.12 503 GLY A C 1
ATOM 3999 O O . GLY A 1 503 ? -14.404 13.900 1.187 1.00 95.12 503 GLY A O 1
ATOM 4000 N N . LEU A 1 504 ? -14.666 13.001 -0.858 1.00 94.31 504 LEU A N 1
ATOM 4001 C CA . LEU A 1 504 ? -15.974 12.389 -0.605 1.00 94.31 504 LEU A CA 1
ATOM 4002 C C . LEU A 1 504 ? -15.893 11.055 0.136 1.00 94.31 504 LEU A C 1
ATOM 4004 O O . LEU A 1 504 ? -16.833 10.704 0.852 1.00 94.31 504 LEU A O 1
ATOM 4008 N N . VAL A 1 505 ? -14.796 10.316 -0.043 1.00 92.88 505 VAL A N 1
ATOM 4009 C CA . VAL A 1 505 ? -14.646 8.959 0.490 1.00 92.88 505 VAL A CA 1
ATOM 4010 C C . VAL A 1 505 ? -13.349 8.807 1.275 1.00 92.88 505 VAL A C 1
ATOM 4012 O O . VAL A 1 505 ? -13.400 8.434 2.443 1.00 92.88 505 VAL A O 1
ATOM 4015 N N . GLY A 1 506 ? -12.203 9.153 0.683 1.00 94.56 506 GLY A N 1
ATOM 4016 C CA . GLY A 1 506 ? -10.891 8.904 1.282 1.00 94.56 506 GLY A CA 1
ATOM 4017 C C . GLY A 1 506 ? -10.714 9.537 2.666 1.00 94.56 506 GLY A C 1
ATOM 4018 O O . GLY A 1 506 ? -10.594 8.830 3.663 1.00 94.56 506 GLY A O 1
ATOM 4019 N N . ILE A 1 507 ? -10.754 10.869 2.742 1.00 96.56 507 ILE A N 1
ATOM 4020 C CA . ILE A 1 507 ? -10.609 11.634 3.989 1.00 96.56 507 ILE A CA 1
ATOM 4021 C C . ILE A 1 507 ? -11.684 11.242 5.024 1.00 96.56 507 ILE A C 1
ATOM 4023 O O . ILE A 1 507 ? -11.321 11.015 6.180 1.00 96.56 507 ILE A O 1
ATOM 4027 N N . PRO A 1 508 ? -12.984 11.125 4.671 1.00 96.62 508 PRO A N 1
ATOM 4028 C CA . PRO A 1 508 ? -14.008 10.624 5.587 1.00 96.62 508 PRO A CA 1
ATOM 4029 C C . PRO A 1 508 ? -13.705 9.265 6.204 1.00 96.62 508 PRO A C 1
ATOM 4031 O O . PRO A 1 508 ? -13.787 9.141 7.427 1.00 96.62 508 PRO A O 1
ATOM 4034 N N . VAL A 1 509 ? -13.363 8.255 5.404 1.00 96.00 509 VAL A N 1
ATOM 4035 C CA . VAL A 1 509 ? -13.122 6.907 5.938 1.00 96.00 509 VAL A CA 1
ATOM 4036 C C . VAL A 1 509 ? -11.817 6.867 6.739 1.00 96.00 509 VAL A C 1
ATOM 4038 O O . VAL A 1 509 ? -11.792 6.305 7.830 1.00 96.00 509 VAL A O 1
ATOM 4041 N N . PHE A 1 510 ? -10.778 7.573 6.285 1.00 97.12 510 PHE A N 1
ATOM 4042 C CA . PHE A 1 510 ? -9.524 7.715 7.029 1.00 97.12 510 PHE A CA 1
ATOM 4043 C C . PHE A 1 510 ? -9.745 8.333 8.415 1.00 97.12 510 PHE A C 1
ATOM 4045 O O . PHE A 1 510 ? -9.263 7.818 9.425 1.00 97.12 510 PHE A O 1
ATOM 4052 N N . PHE A 1 511 ? -10.512 9.429 8.484 1.00 97.75 511 PHE A N 1
ATOM 4053 C CA . PHE A 1 511 ? -10.812 10.096 9.751 1.00 97.75 511 PHE A CA 1
ATOM 4054 C C . PHE A 1 511 ? -11.597 9.182 10.696 1.00 97.75 511 PHE A C 1
ATOM 4056 O O . PHE A 1 511 ? -11.357 9.190 11.907 1.00 97.75 511 PHE A O 1
ATOM 4063 N N . LEU A 1 512 ? -12.514 8.386 10.144 1.00 97.00 512 LEU A N 1
ATOM 4064 C CA . LEU A 1 512 ? -13.285 7.398 10.886 1.00 97.00 512 LEU A CA 1
ATOM 4065 C C . LEU A 1 512 ? -12.375 6.313 11.477 1.00 97.00 512 LEU A C 1
ATOM 4067 O O . LEU A 1 512 ? -12.446 6.093 12.684 1.00 97.00 512 LEU A O 1
ATOM 4071 N N . GLU A 1 513 ? -11.471 5.710 10.703 1.00 96.81 513 GLU A N 1
ATOM 4072 C CA . GLU A 1 513 ? -10.549 4.682 11.212 1.00 96.81 513 GLU A CA 1
ATOM 4073 C C . GLU A 1 513 ? -9.588 5.221 12.277 1.00 96.81 513 GLU A C 1
ATOM 4075 O O . GLU A 1 513 ? -9.441 4.617 13.344 1.00 96.81 513 GLU A O 1
ATOM 4080 N N . CYS A 1 514 ? -8.967 6.382 12.035 1.00 97.06 514 CYS A N 1
ATOM 4081 C CA . CYS A 1 514 ? -8.063 6.995 13.009 1.00 97.06 514 CYS A CA 1
ATOM 4082 C C . CYS A 1 514 ? -8.783 7.370 14.308 1.00 97.06 514 CYS A C 1
ATOM 4084 O O . CYS A 1 514 ? -8.233 7.209 15.398 1.00 97.06 514 CYS A O 1
ATOM 4086 N N . SER A 1 515 ? -10.016 7.868 14.209 1.00 96.38 515 SER A N 1
ATOM 4087 C CA . SER A 1 515 ? -10.826 8.176 15.388 1.00 96.38 515 SER A CA 1
ATOM 4088 C C . SER A 1 515 ? -11.230 6.910 16.134 1.00 96.38 515 SER A C 1
ATOM 4090 O O . SER A 1 515 ? -11.170 6.875 17.361 1.00 96.38 515 SER A O 1
ATOM 4092 N N . PHE A 1 516 ? -11.612 5.859 15.409 1.00 95.19 516 PHE A N 1
ATOM 4093 C CA . PHE A 1 516 ? -12.061 4.606 15.999 1.00 95.19 516 PHE A CA 1
ATOM 4094 C C . PHE A 1 516 ? -10.927 3.890 16.741 1.00 95.19 516 PHE A C 1
ATOM 4096 O O . PHE A 1 516 ? -11.106 3.483 17.891 1.00 95.19 516 PHE A O 1
ATOM 4103 N N . GLY A 1 517 ? -9.737 3.825 16.134 1.00 94.62 517 GLY A N 1
ATOM 4104 C CA . GLY A 1 517 ? -8.544 3.271 16.771 1.00 94.62 517 GLY A CA 1
ATOM 4105 C C . GLY A 1 517 ? -8.088 4.077 17.986 1.00 94.62 517 GLY A C 1
ATOM 4106 O O . GLY A 1 517 ? -7.885 3.491 19.052 1.00 94.62 517 GLY A O 1
ATOM 4107 N N . GLN A 1 518 ? -7.993 5.409 17.874 1.00 94.00 518 GLN A N 1
ATOM 4108 C CA . GLN A 1 518 ? -7.595 6.273 18.994 1.00 94.00 518 GLN A CA 1
ATOM 4109 C C . GLN A 1 518 ? -8.571 6.181 20.174 1.00 94.00 518 GLN A C 1
ATOM 4111 O O . GLN A 1 518 ? -8.132 6.056 21.319 1.00 94.00 518 GLN A O 1
ATOM 4116 N N . PHE A 1 519 ? -9.879 6.199 19.905 1.00 91.31 519 PHE A N 1
ATOM 4117 C CA . PHE A 1 519 ? -10.899 6.109 20.948 1.00 91.31 519 PHE A CA 1
ATOM 4118 C C . PHE A 1 519 ? -10.847 4.768 21.681 1.00 91.31 519 PHE A C 1
ATOM 4120 O O . PHE A 1 519 ? -10.893 4.725 22.908 1.00 91.31 519 PHE A O 1
ATOM 4127 N N . ALA A 1 520 ? -10.737 3.667 20.932 1.00 88.81 520 ALA A N 1
ATOM 4128 C CA . ALA A 1 520 ? -10.746 2.329 21.507 1.00 88.81 520 ALA A CA 1
ATOM 4129 C C . ALA A 1 520 ? -9.440 1.969 22.221 1.00 88.81 520 ALA A C 1
ATOM 4131 O O . ALA A 1 520 ? -9.464 1.150 23.137 1.00 88.81 520 ALA A O 1
ATOM 4132 N N . SER A 1 521 ? -8.301 2.510 21.770 1.00 89.88 521 SER A N 1
ATOM 4133 C CA . SER A 1 521 ? -6.965 2.071 22.201 1.00 89.88 521 SER A CA 1
ATOM 4134 C C . SER A 1 521 ? -6.736 0.555 22.036 1.00 89.88 521 SER A C 1
ATOM 4136 O O . SER A 1 521 ? -5.970 -0.067 22.775 1.00 89.88 521 SER A O 1
ATOM 4138 N N . LEU A 1 522 ? -7.377 -0.054 21.032 1.00 89.38 522 LEU A N 1
ATOM 4139 C CA . LEU A 1 522 ? -7.318 -1.486 20.711 1.00 89.38 522 LEU A CA 1
ATOM 4140 C C . LEU A 1 522 ? -6.949 -1.698 19.240 1.00 89.38 522 LEU A C 1
ATOM 4142 O O . LEU A 1 522 ? -7.217 -0.839 18.402 1.00 89.38 522 LEU A O 1
ATOM 4146 N N . GLY A 1 523 ? -6.367 -2.855 18.924 1.00 91.94 523 GLY A N 1
ATOM 4147 C CA . GLY A 1 523 ? -6.141 -3.272 17.543 1.00 91.94 523 GLY A CA 1
ATOM 4148 C C . GLY A 1 523 ? -7.429 -3.585 16.760 1.00 91.94 523 GLY A C 1
ATOM 4149 O O . GLY A 1 523 ? -8.526 -3.605 17.332 1.00 91.94 523 GLY A O 1
ATOM 4150 N N . PRO A 1 524 ? -7.309 -3.919 15.462 1.00 95.00 524 PRO A N 1
ATOM 4151 C CA . PRO A 1 524 ? -8.443 -4.028 14.540 1.00 95.00 524 PRO A CA 1
ATOM 4152 C C . PRO A 1 524 ? -9.480 -5.080 14.915 1.00 95.00 524 PRO A C 1
ATOM 4154 O O . PRO A 1 524 ? -10.651 -4.900 14.633 1.00 95.00 524 PRO A O 1
ATOM 4157 N N . VAL A 1 525 ? -9.105 -6.170 15.587 1.00 95.25 525 VAL A N 1
ATOM 4158 C CA . VAL A 1 525 ? -10.084 -7.160 16.084 1.00 95.25 525 VAL A CA 1
ATOM 4159 C C . VAL A 1 525 ? -10.767 -6.684 17.372 1.00 95.25 525 VAL A C 1
ATOM 4161 O O . VAL A 1 525 ? -11.934 -6.989 17.625 1.00 95.25 525 VAL A O 1
ATOM 4164 N N . GLY A 1 526 ? -10.034 -5.963 18.222 1.00 91.44 526 GLY A N 1
ATOM 4165 C CA . GLY A 1 526 ? -10.509 -5.520 19.532 1.00 91.44 526 GLY A CA 1
ATOM 4166 C C . GLY A 1 526 ? -11.471 -4.337 19.452 1.00 91.44 526 GLY A C 1
ATOM 4167 O O . GLY A 1 526 ? -12.411 -4.269 20.243 1.00 91.44 526 GLY A O 1
ATOM 4168 N N . VAL A 1 527 ? -11.270 -3.447 18.479 1.00 93.00 527 VAL A N 1
ATOM 4169 C CA . VAL A 1 527 ? -12.088 -2.245 18.261 1.00 93.00 527 VAL A CA 1
ATOM 4170 C C . VAL A 1 527 ? -13.574 -2.585 18.034 1.00 93.00 527 VAL A C 1
ATOM 4172 O O . VAL A 1 527 ? -14.470 -1.900 18.526 1.00 93.00 527 VAL A O 1
ATOM 4175 N N . TRP A 1 528 ? -13.853 -3.738 17.414 1.00 94.88 528 TRP A N 1
ATOM 4176 C CA . TRP A 1 528 ? -15.205 -4.241 17.152 1.00 94.88 528 TRP A CA 1
ATOM 4177 C C . TRP A 1 528 ? -15.958 -4.739 18.389 1.00 94.88 528 TRP A C 1
ATOM 4179 O O . TRP A 1 528 ? -17.106 -5.155 18.274 1.00 94.88 528 TRP A O 1
ATOM 4189 N N . LYS A 1 529 ? -15.397 -4.626 19.599 1.00 91.31 529 LYS A N 1
ATOM 4190 C CA . LYS A 1 529 ? -16.200 -4.714 20.835 1.00 91.31 529 LYS A CA 1
ATOM 4191 C C . LYS A 1 529 ? -17.315 -3.660 20.883 1.00 91.31 529 LYS A C 1
ATOM 4193 O O . LYS A 1 529 ? -18.303 -3.864 21.585 1.00 91.31 529 LYS A O 1
ATOM 4198 N N . ALA A 1 530 ? -17.183 -2.576 20.114 1.00 91.25 530 ALA A N 1
ATOM 4199 C CA . ALA A 1 530 ? -18.244 -1.599 19.886 1.00 91.25 530 ALA A CA 1
ATOM 4200 C C . ALA A 1 530 ? -19.493 -2.210 19.216 1.00 91.25 530 ALA A C 1
ATOM 4202 O O . ALA A 1 530 ? -20.610 -1.832 19.563 1.00 91.25 530 ALA A O 1
ATOM 4203 N N . VAL A 1 531 ? -19.307 -3.160 18.289 1.00 94.38 531 VAL A N 1
ATOM 4204 C CA . VAL A 1 531 ? -20.373 -3.896 17.586 1.00 94.38 531 VAL A CA 1
ATOM 4205 C C . VAL A 1 531 ? -19.933 -5.361 17.424 1.00 94.38 531 VAL A C 1
ATOM 4207 O O . VAL A 1 531 ? -19.385 -5.724 16.377 1.00 94.38 531 VAL A O 1
ATOM 4210 N N . PRO A 1 532 ? -20.141 -6.221 18.443 1.00 93.50 532 PRO A N 1
ATOM 4211 C CA . PRO A 1 532 ? -19.601 -7.583 18.470 1.00 93.50 532 PRO A CA 1
ATOM 4212 C C . PRO A 1 532 ? -19.945 -8.433 17.242 1.00 93.50 532 PRO A C 1
ATOM 4214 O O . PRO A 1 532 ? -19.114 -9.223 16.797 1.00 93.50 532 PRO A O 1
ATOM 4217 N N . MET A 1 533 ? -21.133 -8.249 16.657 1.00 94.75 533 MET A N 1
ATOM 4218 C CA . MET A 1 533 ? -21.557 -8.929 15.427 1.00 94.75 533 MET A CA 1
ATOM 4219 C C . MET A 1 533 ? -20.594 -8.711 14.246 1.00 94.75 533 MET A C 1
ATOM 4221 O O . MET A 1 533 ? -20.429 -9.607 13.424 1.00 94.75 533 MET A O 1
ATOM 4225 N N . LEU A 1 534 ? -19.932 -7.552 14.168 1.00 96.25 534 LEU A N 1
ATOM 4226 C CA . LEU A 1 534 ? -19.012 -7.195 13.084 1.00 96.25 534 LEU A CA 1
ATOM 4227 C C . LEU A 1 534 ? -17.543 -7.492 13.404 1.00 96.25 534 LEU A C 1
ATOM 4229 O O . LEU A 1 534 ? -16.659 -7.124 12.640 1.00 96.25 534 LEU A O 1
ATOM 4233 N N . GLN A 1 535 ? -17.248 -8.218 14.483 1.00 95.69 535 GLN A N 1
ATOM 4234 C CA . GLN A 1 535 ? -15.865 -8.539 14.846 1.00 95.69 535 GLN A CA 1
ATOM 4235 C C . GLN A 1 535 ? -15.093 -9.313 13.761 1.00 95.69 535 GLN A C 1
ATOM 4237 O O . GLN A 1 535 ? -13.870 -9.190 13.668 1.00 95.69 535 GLN A O 1
ATOM 4242 N N . GLY A 1 536 ? -15.792 -10.061 12.902 1.00 96.75 536 GLY A N 1
ATOM 4243 C CA . GLY A 1 536 ? -15.182 -10.723 11.748 1.00 96.75 536 GLY A CA 1
ATOM 4244 C C . GLY A 1 536 ? -14.549 -9.758 10.735 1.00 96.75 536 GLY A C 1
ATOM 4245 O O . GLY A 1 536 ? -13.622 -10.157 10.030 1.00 96.75 536 GLY A O 1
ATOM 4246 N N . VAL A 1 537 ? -14.967 -8.485 10.706 1.00 97.25 537 VAL A N 1
ATOM 4247 C CA . VAL A 1 537 ? -14.339 -7.432 9.888 1.00 97.25 537 VAL A CA 1
ATOM 4248 C C . VAL A 1 537 ? -12.887 -7.231 10.317 1.00 97.25 537 VAL A C 1
ATOM 4250 O O . VAL A 1 537 ? -11.986 -7.333 9.492 1.00 97.25 537 VAL A O 1
ATOM 4253 N N . GLY A 1 538 ? -12.634 -7.071 11.619 1.00 96.75 538 GLY A N 1
ATOM 4254 C CA . GLY A 1 538 ? -11.277 -6.929 12.150 1.00 96.75 538 GLY A CA 1
ATOM 4255 C C . GLY A 1 538 ? -10.385 -8.149 11.901 1.00 96.75 538 GLY A C 1
ATOM 4256 O O . GLY A 1 538 ? -9.200 -7.996 11.625 1.00 96.75 538 GLY A O 1
ATOM 4257 N N . ILE A 1 539 ? -10.946 -9.364 11.954 1.00 96.56 539 ILE A N 1
ATOM 4258 C CA . ILE A 1 539 ? -10.203 -10.597 11.625 1.00 96.56 539 ILE A CA 1
ATOM 4259 C C . ILE A 1 539 ? -9.822 -10.608 10.142 1.00 96.56 539 ILE A C 1
ATOM 4261 O O . ILE A 1 539 ? -8.684 -10.927 9.802 1.00 96.56 539 ILE A O 1
ATOM 4265 N N . THR A 1 540 ? -10.756 -10.206 9.277 1.00 96.50 540 THR A N 1
ATOM 4266 C CA . THR A 1 540 ? -10.524 -10.080 7.833 1.00 96.50 540 THR A CA 1
ATOM 4267 C C . THR A 1 540 ? -9.412 -9.072 7.551 1.00 96.50 540 THR A C 1
ATOM 4269 O O . THR A 1 540 ? -8.488 -9.398 6.813 1.00 96.50 540 THR A O 1
ATOM 4272 N N . MET A 1 541 ? -9.423 -7.904 8.204 1.00 95.88 541 MET A N 1
ATOM 4273 C CA . MET A 1 541 ? -8.347 -6.907 8.100 1.00 95.88 541 MET A CA 1
ATOM 4274 C C . MET A 1 541 ? -6.976 -7.488 8.453 1.00 95.88 541 MET A C 1
ATOM 4276 O O . MET A 1 541 ? -6.026 -7.351 7.687 1.00 95.88 541 MET A O 1
ATOM 4280 N N . THR A 1 542 ? -6.858 -8.172 9.598 1.00 95.94 542 THR A N 1
ATOM 4281 C CA . THR A 1 542 ? -5.582 -8.770 10.018 1.00 95.94 542 THR A CA 1
ATOM 4282 C C . THR A 1 542 ? -5.115 -9.858 9.049 1.00 95.94 542 THR A C 1
ATOM 4284 O O . THR A 1 542 ? -3.917 -9.965 8.785 1.00 95.94 542 THR A O 1
ATOM 4287 N N . LEU A 1 543 ? -6.036 -10.659 8.508 1.00 95.31 543 LEU A N 1
ATOM 4288 C CA . LEU A 1 543 ? -5.715 -11.717 7.552 1.00 95.31 543 LEU A CA 1
ATOM 4289 C C . LEU A 1 543 ? -5.247 -11.150 6.205 1.00 95.31 543 LEU A C 1
ATOM 4291 O O . LEU A 1 543 ? -4.224 -11.595 5.689 1.00 95.31 543 LEU A O 1
ATOM 4295 N N . LEU A 1 544 ? -5.935 -10.132 5.680 1.00 93.62 544 LEU A N 1
ATOM 4296 C CA . LEU A 1 544 ? -5.512 -9.409 4.478 1.00 93.62 544 LEU A CA 1
ATOM 4297 C C . LEU A 1 544 ? -4.124 -8.802 4.657 1.00 93.62 544 LEU A C 1
ATOM 4299 O O . LEU A 1 544 ? -3.227 -9.066 3.862 1.00 93.62 544 LEU A O 1
ATOM 4303 N N . THR A 1 545 ? -3.922 -8.071 5.753 1.00 94.81 545 THR A N 1
ATOM 4304 C CA . THR A 1 545 ? -2.626 -7.474 6.085 1.00 94.81 545 THR A CA 1
ATOM 4305 C C . THR A 1 545 ? -1.535 -8.535 6.228 1.00 94.81 545 THR A C 1
ATOM 4307 O O . THR A 1 545 ? -0.408 -8.308 5.808 1.00 94.81 545 THR A O 1
ATOM 4310 N N . THR A 1 546 ? -1.857 -9.731 6.730 1.00 95.50 546 THR A N 1
ATOM 4311 C CA . THR A 1 546 ? -0.909 -10.855 6.788 1.00 95.50 546 THR A CA 1
ATOM 4312 C C . THR A 1 546 ? -0.483 -11.321 5.398 1.00 95.50 546 THR A C 1
ATOM 4314 O O . THR A 1 546 ? 0.714 -11.429 5.139 1.00 95.50 546 THR A O 1
ATOM 4317 N N . ILE A 1 547 ? -1.437 -11.569 4.497 1.00 93.88 547 ILE A N 1
ATOM 4318 C CA . ILE A 1 547 ? -1.151 -12.020 3.127 1.00 93.88 547 ILE A CA 1
ATOM 4319 C C . ILE A 1 547 ? -0.330 -10.961 2.384 1.00 93.88 547 ILE A C 1
ATOM 4321 O O . ILE A 1 547 ? 0.708 -11.279 1.800 1.00 93.88 547 ILE A O 1
ATOM 4325 N N . THR A 1 548 ? -0.747 -9.698 2.468 1.00 92.00 548 THR A N 1
ATOM 4326 C CA . THR A 1 548 ? -0.067 -8.592 1.793 1.00 92.00 548 THR A CA 1
ATOM 4327 C C . THR A 1 548 ? 1.309 -8.314 2.382 1.00 92.00 548 THR A C 1
ATOM 4329 O O . THR A 1 548 ? 2.235 -8.096 1.617 1.00 92.00 548 THR A O 1
ATOM 4332 N N . CYS A 1 549 ? 1.521 -8.394 3.699 1.00 95.19 549 CYS A N 1
ATOM 4333 C CA . CYS A 1 549 ? 2.863 -8.229 4.269 1.00 95.19 549 CYS A CA 1
ATOM 4334 C C . CYS A 1 549 ? 3.863 -9.267 3.745 1.00 95.19 549 CYS A C 1
ATOM 4336 O O . CYS A 1 549 ? 5.052 -8.958 3.648 1.00 95.19 549 CYS A O 1
ATOM 4338 N N . ILE A 1 550 ? 3.413 -10.486 3.423 1.00 95.88 550 ILE A N 1
ATOM 4339 C CA . ILE A 1 550 ? 4.285 -11.521 2.861 1.00 95.88 550 ILE A CA 1
ATOM 4340 C C . ILE A 1 550 ? 4.689 -11.146 1.432 1.00 95.88 550 ILE A C 1
ATOM 4342 O O . ILE A 1 550 ? 5.883 -11.098 1.144 1.00 95.88 550 ILE A O 1
ATOM 4346 N N . SER A 1 551 ? 3.724 -10.840 0.556 1.00 93.06 551 SER A N 1
ATOM 4347 C CA . SER A 1 551 ? 4.001 -10.489 -0.846 1.00 93.06 551 SER A CA 1
ATOM 4348 C C . SER A 1 551 ? 4.724 -9.146 -0.982 1.00 93.06 551 SER A C 1
ATOM 4350 O O . SER A 1 551 ? 5.659 -9.010 -1.768 1.00 93.06 551 SER A O 1
ATOM 4352 N N . TYR A 1 552 ? 4.369 -8.158 -0.166 1.00 91.44 552 TYR A N 1
ATOM 4353 C CA . TYR A 1 552 ? 4.967 -6.826 -0.191 1.00 91.44 552 TYR A CA 1
ATOM 4354 C C . TYR A 1 552 ? 6.455 -6.851 0.179 1.00 91.44 552 TYR A C 1
ATOM 4356 O O . TYR A 1 552 ? 7.269 -6.166 -0.442 1.00 91.44 552 TYR A O 1
ATOM 4364 N N . ASN A 1 553 ? 6.858 -7.702 1.131 1.00 95.19 553 ASN A N 1
ATOM 4365 C CA . ASN A 1 553 ? 8.273 -7.834 1.480 1.00 95.19 553 ASN A CA 1
ATOM 4366 C C . ASN A 1 553 ? 9.105 -8.543 0.392 1.00 95.19 553 ASN A C 1
ATOM 4368 O O . ASN A 1 553 ? 10.331 -8.448 0.388 1.00 95.19 553 ASN A O 1
ATOM 4372 N N . VAL A 1 554 ? 8.463 -9.222 -0.561 1.00 95.75 554 VAL A N 1
ATOM 4373 C CA . VAL A 1 554 ? 9.136 -9.764 -1.753 1.00 95.75 554 VAL A CA 1
ATOM 4374 C C . VAL A 1 554 ? 9.501 -8.641 -2.713 1.00 95.75 554 VAL A C 1
ATOM 4376 O O . VAL A 1 554 ? 10.628 -8.601 -3.198 1.00 95.75 554 VAL A O 1
ATOM 4379 N N . VAL A 1 555 ? 8.609 -7.663 -2.892 1.00 94.00 555 VAL A N 1
ATOM 4380 C CA . VAL A 1 555 ? 8.897 -6.439 -3.658 1.00 94.00 555 VAL A CA 1
ATOM 4381 C C . VAL A 1 555 ? 10.081 -5.686 -3.046 1.00 94.00 555 VAL A C 1
ATOM 4383 O O . VAL A 1 555 ? 10.959 -5.211 -3.761 1.00 94.00 555 VAL A O 1
ATOM 4386 N N . MET A 1 556 ? 10.167 -5.655 -1.714 1.00 95.12 556 MET A N 1
ATOM 4387 C CA . MET A 1 556 ? 11.337 -5.136 -0.998 1.00 95.12 556 MET A CA 1
ATOM 4388 C C . MET A 1 556 ? 12.622 -5.911 -1.315 1.00 95.12 556 MET A C 1
ATOM 4390 O O . MET A 1 556 ? 13.678 -5.302 -1.494 1.00 95.12 556 MET A O 1
ATOM 4394 N N . GLY A 1 557 ? 12.532 -7.237 -1.432 1.00 97.00 557 GLY A N 1
ATOM 4395 C CA . GLY A 1 557 ? 13.621 -8.084 -1.917 1.00 97.00 557 GLY A CA 1
ATOM 4396 C C . GLY A 1 557 ? 14.065 -7.717 -3.337 1.00 97.00 557 GLY A C 1
ATOM 4397 O O . GLY A 1 557 ? 15.264 -7.624 -3.589 1.00 97.00 557 GLY A O 1
ATOM 4398 N N . TYR A 1 558 ? 13.130 -7.420 -4.244 1.00 96.75 558 TYR A N 1
ATOM 4399 C CA . TYR A 1 558 ? 13.456 -6.962 -5.601 1.00 96.75 558 TYR A CA 1
ATOM 4400 C C . TYR A 1 558 ? 14.183 -5.615 -5.585 1.00 96.75 558 TYR A C 1
ATOM 4402 O O . TYR A 1 558 ? 15.214 -5.461 -6.239 1.00 96.75 558 TYR A O 1
ATOM 4410 N N . CYS A 1 559 ? 13.719 -4.655 -4.780 1.00 96.38 559 CYS A N 1
ATOM 4411 C CA . CYS A 1 559 ? 14.407 -3.373 -4.630 1.00 96.38 559 CYS A CA 1
ATOM 4412 C C . CYS A 1 559 ? 15.826 -3.541 -4.058 1.00 96.38 559 CYS A C 1
ATOM 4414 O O . CYS A 1 559 ? 16.743 -2.859 -4.507 1.00 96.38 559 CYS A O 1
ATOM 4416 N N . LEU A 1 560 ? 16.029 -4.456 -3.100 1.00 97.94 560 LEU A N 1
ATOM 4417 C CA . LEU A 1 560 ? 17.359 -4.784 -2.568 1.00 97.94 560 LEU A CA 1
ATOM 4418 C C . LEU A 1 560 ? 18.269 -5.398 -3.634 1.00 97.94 560 LEU A C 1
ATOM 4420 O O . LEU A 1 560 ? 19.419 -4.981 -3.753 1.00 97.94 560 LEU A O 1
ATOM 4424 N N . TYR A 1 561 ? 17.753 -6.331 -4.436 1.00 97.75 561 TYR A N 1
ATOM 4425 C CA . TYR A 1 561 ? 18.497 -6.920 -5.549 1.00 97.75 561 TYR A CA 1
ATOM 4426 C C . TYR A 1 561 ? 18.983 -5.836 -6.521 1.00 97.75 561 TYR A C 1
ATOM 4428 O O . TYR A 1 561 ? 20.176 -5.741 -6.816 1.00 97.75 561 TYR A O 1
ATOM 4436 N N . TYR A 1 562 ? 18.079 -4.956 -6.957 1.00 97.56 562 TYR A N 1
ATOM 4437 C CA . TYR A 1 562 ? 18.420 -3.867 -7.869 1.00 97.56 562 TYR A CA 1
ATOM 4438 C C . TYR A 1 562 ? 19.333 -2.811 -7.237 1.00 97.56 562 TYR A C 1
ATOM 4440 O O . TYR A 1 562 ? 20.184 -2.253 -7.931 1.00 97.56 562 TYR A O 1
ATOM 4448 N N . LEU A 1 563 ? 19.219 -2.549 -5.930 1.00 97.62 563 LEU A N 1
ATOM 4449 C CA . LEU A 1 563 ? 20.156 -1.679 -5.218 1.00 97.62 563 LEU A CA 1
ATOM 4450 C C . LEU A 1 563 ? 21.580 -2.241 -5.288 1.00 97.62 563 LEU A C 1
ATOM 4452 O O . LEU A 1 563 ? 22.502 -1.509 -5.636 1.00 97.62 563 LEU A O 1
ATOM 4456 N N . PHE A 1 564 ? 21.769 -3.535 -5.011 1.00 97.44 564 PHE A N 1
ATOM 4457 C CA . PHE A 1 564 ? 23.091 -4.157 -5.117 1.00 97.44 564 PHE A CA 1
ATOM 4458 C C . PHE A 1 564 ? 23.608 -4.172 -6.559 1.00 97.44 564 PHE A C 1
ATOM 4460 O O . PHE A 1 564 ? 24.778 -3.872 -6.799 1.00 97.44 564 PHE A O 1
ATOM 4467 N N . ALA A 1 565 ? 22.734 -4.451 -7.526 1.00 96.56 565 ALA A N 1
ATOM 4468 C CA . ALA A 1 565 ? 23.065 -4.402 -8.947 1.00 96.56 565 ALA A CA 1
ATOM 4469 C C . ALA A 1 565 ? 23.427 -2.982 -9.434 1.00 96.56 565 ALA A C 1
ATOM 4471 O O . ALA A 1 565 ? 24.246 -2.835 -10.339 1.00 96.56 565 ALA A O 1
ATOM 4472 N N . SER A 1 566 ? 22.891 -1.935 -8.794 1.00 97.19 566 SER A N 1
ATOM 4473 C CA . SER A 1 566 ? 23.163 -0.532 -9.140 1.00 97.19 566 SER A CA 1
ATOM 4474 C C . SER A 1 566 ? 24.602 -0.091 -8.869 1.00 97.19 566 SER A C 1
ATOM 4476 O O . SER A 1 566 ? 25.016 0.948 -9.376 1.00 97.19 566 SER A O 1
ATOM 4478 N N . PHE A 1 567 ? 25.382 -0.857 -8.099 1.00 95.19 567 PHE A N 1
ATOM 4479 C CA . PHE A 1 567 ? 26.796 -0.557 -7.847 1.00 95.19 567 PHE A CA 1
ATOM 4480 C C . PHE A 1 567 ? 27.734 -0.994 -8.984 1.00 95.19 567 PHE A C 1
ATOM 4482 O O . PHE A 1 567 ? 28.943 -0.778 -8.896 1.00 95.19 567 PHE A O 1
ATOM 4489 N N . GLN A 1 568 ? 27.201 -1.594 -10.050 1.00 92.94 568 GLN A N 1
ATOM 4490 C CA . GLN A 1 568 ? 27.968 -1.998 -11.226 1.00 92.94 568 GLN A CA 1
ATOM 4491 C C . GLN A 1 568 ? 28.030 -0.871 -12.268 1.00 92.94 568 GLN A C 1
ATOM 4493 O O . GLN A 1 568 ? 27.108 -0.065 -12.398 1.00 92.94 568 GLN A O 1
ATOM 4498 N N . SER A 1 569 ? 29.131 -0.815 -13.021 1.00 88.50 569 SER A N 1
ATOM 4499 C CA . SER A 1 569 ? 29.317 0.112 -14.141 1.00 88.50 569 SER A CA 1
ATOM 4500 C C . SER A 1 569 ? 29.937 -0.642 -15.320 1.00 88.50 569 SER A C 1
ATOM 4502 O O . SER A 1 569 ? 31.101 -1.036 -15.209 1.00 88.50 569 SER A O 1
ATOM 4504 N N . PRO A 1 570 ? 29.227 -0.820 -16.449 1.00 88.56 570 PRO A N 1
ATOM 4505 C CA . PRO A 1 570 ? 27.852 -0.377 -16.732 1.00 88.56 570 PRO A CA 1
ATOM 4506 C C . PRO A 1 570 ? 26.789 -1.081 -15.864 1.00 88.56 570 PRO A C 1
ATOM 4508 O O . PRO A 1 570 ? 27.062 -2.109 -15.250 1.00 88.56 570 PRO A O 1
ATOM 4511 N N . LEU A 1 571 ? 25.577 -0.514 -15.800 1.00 93.38 571 LEU A N 1
ATOM 4512 C CA . LEU A 1 571 ? 24.445 -1.147 -15.111 1.00 93.38 571 LEU A CA 1
ATOM 4513 C C . LEU A 1 571 ? 24.037 -2.448 -15.827 1.00 93.38 571 LEU A C 1
ATOM 4515 O O . LEU A 1 571 ? 24.027 -2.454 -17.059 1.00 93.38 571 LEU A O 1
ATOM 4519 N N . PRO A 1 572 ? 23.616 -3.511 -15.114 1.00 93.31 572 PRO A N 1
ATOM 4520 C CA . PRO A 1 572 ? 23.293 -4.799 -15.741 1.00 93.31 572 PRO A CA 1
ATOM 4521 C C . PRO A 1 572 ? 22.172 -4.752 -16.786 1.00 93.31 572 PRO A C 1
ATOM 4523 O O . PRO A 1 572 ? 22.209 -5.513 -17.745 1.00 93.31 572 PRO A O 1
ATOM 4526 N N . TRP A 1 573 ? 21.212 -3.839 -16.617 1.00 92.75 573 TRP A N 1
ATOM 4527 C CA . TRP A 1 573 ? 20.076 -3.617 -17.523 1.00 92.75 573 TRP A CA 1
ATOM 4528 C C . TRP A 1 573 ? 20.326 -2.523 -18.577 1.00 92.75 573 TRP A C 1
ATOM 4530 O O . TRP A 1 573 ? 19.403 -2.139 -19.292 1.00 92.75 573 TRP A O 1
ATOM 4540 N N . ALA A 1 574 ? 21.543 -1.974 -18.665 1.00 86.44 574 ALA A N 1
ATOM 4541 C CA . ALA A 1 574 ? 21.887 -0.970 -19.680 1.00 86.44 574 ALA A CA 1
ATOM 4542 C C . ALA A 1 574 ? 22.238 -1.586 -21.047 1.00 86.44 574 ALA A C 1
ATOM 4544 O O . ALA A 1 574 ? 22.335 -0.871 -22.050 1.00 86.44 574 ALA A O 1
ATOM 4545 N N . ASP A 1 575 ? 22.491 -2.893 -21.092 1.00 84.44 575 ASP A N 1
ATOM 4546 C CA . ASP A 1 575 ? 22.835 -3.618 -22.311 1.00 84.44 575 ASP A CA 1
ATOM 4547 C C . ASP A 1 575 ? 22.454 -5.093 -22.211 1.00 84.44 575 ASP A C 1
ATOM 4549 O O . ASP A 1 575 ? 22.258 -5.619 -21.118 1.00 84.44 575 ASP A O 1
ATOM 4553 N N . CYS A 1 576 ? 22.414 -5.753 -23.362 1.00 84.75 576 CYS A N 1
ATOM 4554 C CA . CYS A 1 576 ? 22.200 -7.181 -23.524 1.00 84.75 576 CYS A CA 1
ATOM 4555 C C . CYS A 1 576 ? 23.497 -7.950 -23.236 1.00 84.75 576 CYS A C 1
ATOM 4557 O O . CYS A 1 576 ? 24.250 -8.295 -24.148 1.00 84.75 576 CYS A O 1
ATOM 4559 N N . PHE A 1 577 ? 23.793 -8.205 -21.959 1.00 82.69 577 PHE A N 1
ATOM 4560 C CA . PHE A 1 577 ? 24.993 -8.954 -21.585 1.00 82.69 577 PHE A CA 1
ATOM 4561 C C . PHE A 1 577 ? 24.746 -10.466 -21.533 1.00 82.69 577 PHE A C 1
ATOM 4563 O O . PHE A 1 577 ? 23.833 -10.954 -20.870 1.00 82.69 577 PHE A O 1
ATOM 4570 N N . SER A 1 578 ? 25.646 -11.236 -22.144 1.00 81.00 578 SER A N 1
ATOM 4571 C CA . SER A 1 578 ? 25.553 -12.701 -22.189 1.00 81.00 578 SER A CA 1
ATOM 4572 C C . SER A 1 578 ? 25.641 -13.375 -20.814 1.00 81.00 578 SER A C 1
ATOM 4574 O O . SER A 1 578 ? 25.060 -14.440 -20.620 1.00 81.00 578 SER A O 1
ATOM 4576 N N . TRP A 1 579 ? 26.318 -12.767 -19.830 1.00 85.69 579 TRP A N 1
ATOM 4577 C CA . TRP A 1 579 ? 26.548 -13.384 -18.514 1.00 85.69 579 TRP A CA 1
ATOM 4578 C C . TRP A 1 579 ? 25.274 -13.574 -17.682 1.00 85.69 579 TRP A C 1
ATOM 4580 O O . TRP A 1 579 ? 25.233 -14.480 -16.852 1.00 85.69 579 TRP A O 1
ATOM 4590 N N . TRP A 1 580 ? 24.242 -12.750 -17.895 1.00 87.88 580 TRP A N 1
ATOM 4591 C CA . TRP A 1 580 ? 22.930 -12.936 -17.267 1.00 87.88 580 TRP A CA 1
ATOM 4592 C C . TRP A 1 580 ? 21.943 -13.699 -18.162 1.00 87.88 580 TRP A C 1
ATOM 4594 O O . TRP A 1 580 ? 20.805 -13.920 -17.756 1.00 87.88 580 TRP A O 1
ATOM 4604 N N . GLY A 1 581 ? 22.379 -14.146 -19.346 1.00 83.12 581 GLY A N 1
ATOM 4605 C CA . GLY A 1 581 ? 21.571 -14.943 -20.268 1.00 83.12 581 GLY A CA 1
ATOM 4606 C C . GLY A 1 581 ? 20.781 -14.129 -21.294 1.00 83.12 581 GLY A C 1
ATOM 4607 O O . GLY A 1 581 ? 19.689 -14.559 -21.672 1.00 83.12 581 GLY A O 1
ATOM 4608 N N . ALA A 1 582 ? 21.304 -12.976 -21.732 1.00 84.44 582 ALA A N 1
ATOM 4609 C CA . ALA A 1 582 ? 20.742 -12.253 -22.872 1.00 84.44 582 ALA A CA 1
ATOM 4610 C C . ALA A 1 582 ? 20.740 -13.141 -24.122 1.00 84.44 582 ALA A C 1
ATOM 4612 O O . ALA A 1 582 ? 21.748 -13.789 -24.413 1.00 84.44 582 ALA A O 1
ATOM 4613 N N . ASP A 1 583 ? 19.625 -13.173 -24.849 1.00 77.31 583 ASP A N 1
ATOM 4614 C CA . ASP A 1 583 ? 19.505 -13.944 -26.089 1.00 77.31 583 ASP A CA 1
ATOM 4615 C C . ASP A 1 583 ? 19.457 -13.045 -27.336 1.00 77.31 583 ASP A C 1
ATOM 4617 O O . ASP A 1 583 ? 19.546 -11.819 -27.262 1.00 77.31 583 ASP A O 1
ATOM 4621 N N . GLU A 1 584 ? 19.296 -13.673 -28.499 1.00 68.44 584 GLU A N 1
ATOM 4622 C CA . GLU A 1 584 ? 19.251 -13.012 -29.809 1.00 68.44 584 GLU A CA 1
ATOM 4623 C C . GLU A 1 584 ? 18.052 -12.060 -29.981 1.00 68.44 584 GLU A C 1
ATOM 4625 O O . GLU A 1 584 ? 18.080 -11.173 -30.836 1.00 68.44 584 GLU A O 1
ATOM 4630 N N . THR A 1 585 ? 17.013 -12.198 -29.150 1.00 73.44 585 THR A N 1
ATOM 4631 C CA . THR A 1 585 ? 15.837 -11.314 -29.153 1.00 73.44 585 THR A CA 1
ATOM 4632 C C . THR A 1 585 ? 16.064 -10.029 -28.354 1.00 73.44 585 THR A C 1
ATOM 4634 O O . THR A 1 585 ? 15.276 -9.090 -28.479 1.00 73.44 585 THR A O 1
ATOM 4637 N N . CYS A 1 586 ? 17.154 -9.941 -27.584 1.00 79.06 586 CYS A N 1
ATOM 4638 C CA . CYS A 1 586 ? 17.521 -8.741 -26.841 1.00 79.06 586 CYS A CA 1
ATOM 4639 C C . CYS A 1 586 ? 18.027 -7.635 -27.766 1.00 79.06 586 CYS A C 1
ATOM 4641 O O . CYS A 1 586 ? 18.948 -7.844 -28.559 1.00 79.06 586 CYS A O 1
ATOM 4643 N N . SER A 1 587 ? 17.459 -6.439 -27.636 1.00 69.44 587 SER A N 1
ATOM 4644 C CA . SER A 1 587 ? 17.768 -5.322 -28.523 1.00 69.44 587 SER A CA 1
ATOM 4645 C C . SER A 1 587 ? 17.749 -3.984 -27.790 1.00 69.44 587 SER A C 1
ATOM 4647 O O . SER A 1 587 ? 16.832 -3.697 -27.025 1.00 69.44 587 SER A O 1
ATOM 4649 N N . ARG A 1 588 ? 18.766 -3.143 -28.028 1.00 63.56 588 ARG A N 1
ATOM 4650 C CA . ARG A 1 588 ? 18.887 -1.802 -27.420 1.00 63.56 588 ARG A CA 1
ATOM 4651 C C . ARG A 1 588 ? 17.970 -0.774 -28.053 1.00 63.56 588 ARG A C 1
ATOM 4653 O O . ARG A 1 588 ? 17.591 0.191 -27.391 1.00 63.56 588 ARG A O 1
ATOM 4660 N N . THR A 1 589 ? 17.669 -0.936 -29.335 1.00 54.09 589 THR A N 1
ATOM 4661 C CA . THR A 1 589 ? 16.791 -0.021 -30.046 1.00 54.09 589 THR A CA 1
ATOM 4662 C C . THR A 1 589 ? 15.567 -0.777 -30.548 1.00 54.09 589 THR A C 1
ATOM 4664 O O . THR A 1 589 ? 15.702 -1.850 -31.119 1.00 54.09 589 THR A O 1
ATOM 4667 N N . PRO A 1 590 ? 14.350 -0.215 -30.451 1.00 48.62 590 PRO A N 1
ATOM 4668 C CA . PRO A 1 590 ? 13.163 -0.827 -31.061 1.00 48.62 590 PRO A CA 1
ATOM 4669 C C . PRO A 1 590 ? 13.241 -0.907 -32.600 1.00 48.62 590 PRO A C 1
ATOM 4671 O O . PRO A 1 590 ? 12.287 -1.334 -33.240 1.00 48.62 590 PRO A O 1
ATOM 4674 N N . LYS A 1 591 ? 14.349 -0.441 -33.186 1.00 44.31 591 LYS A N 1
ATOM 4675 C CA . LYS A 1 591 ? 14.691 -0.427 -34.602 1.00 44.31 591 LYS A CA 1
ATOM 4676 C C . LYS A 1 591 ? 16.144 -0.890 -34.756 1.00 44.31 591 LYS A C 1
ATOM 4678 O O . LYS A 1 591 ? 16.926 -0.161 -35.363 1.00 44.31 591 LYS A O 1
ATOM 4683 N N . ASP A 1 592 ? 16.553 -2.016 -34.166 1.00 42.91 592 ASP A N 1
ATOM 4684 C CA . ASP A 1 592 ? 17.928 -2.457 -34.412 1.00 42.91 592 ASP A CA 1
ATOM 4685 C C . ASP A 1 592 ? 18.078 -2.755 -35.907 1.00 42.91 592 ASP A C 1
ATOM 4687 O O . ASP A 1 592 ? 17.276 -3.519 -36.462 1.00 42.91 592 ASP A O 1
ATOM 4691 N N . PRO A 1 593 ? 19.064 -2.133 -36.581 1.00 46.88 593 PRO A N 1
ATOM 4692 C CA . PRO A 1 593 ? 19.402 -2.537 -37.918 1.00 46.88 593 PRO A CA 1
ATOM 4693 C C . PRO A 1 593 ? 19.941 -3.963 -37.820 1.00 46.88 593 PRO A C 1
ATOM 4695 O O . PRO A 1 593 ? 21.026 -4.190 -37.287 1.00 46.88 593 PRO A O 1
ATOM 4698 N N . LEU A 1 594 ? 19.178 -4.947 -38.285 1.00 52.25 594 LEU A N 1
ATOM 4699 C CA . LEU A 1 594 ? 19.738 -6.271 -38.506 1.00 52.25 594 LEU A CA 1
ATOM 4700 C C . LEU A 1 594 ? 20.813 -6.129 -39.588 1.00 52.25 594 LEU A C 1
ATOM 4702 O O . LEU A 1 594 ? 20.658 -5.362 -40.535 1.00 52.25 594 LEU A O 1
ATOM 4706 N N . CYS A 1 595 ? 21.919 -6.833 -39.440 1.00 50.00 595 CYS A N 1
ATOM 4707 C CA . CYS A 1 595 ? 23.008 -6.813 -40.389 1.00 50.00 595 CYS A CA 1
ATOM 4708 C C . CYS A 1 595 ? 23.091 -8.148 -41.114 1.00 50.00 595 CYS A C 1
ATOM 4710 O O . CYS A 1 595 ? 23.056 -9.205 -40.483 1.00 50.00 595 CYS A O 1
ATOM 4712 N N . ASN A 1 596 ? 23.207 -8.097 -42.437 1.00 56.84 596 ASN A N 1
ATOM 4713 C CA . ASN A 1 596 ? 23.419 -9.284 -43.251 1.00 56.84 596 ASN A CA 1
ATOM 4714 C C . ASN A 1 596 ? 24.926 -9.574 -43.384 1.00 56.84 596 ASN A C 1
ATOM 4716 O O . ASN A 1 596 ? 25.627 -8.878 -44.121 1.00 56.84 596 ASN A O 1
ATOM 4720 N N . LEU A 1 597 ? 25.420 -10.588 -42.669 1.00 53.66 597 LEU A N 1
ATOM 4721 C CA . LEU A 1 597 ? 26.803 -11.062 -42.740 1.00 53.66 597 LEU A CA 1
ATOM 4722 C C . LEU A 1 597 ? 26.933 -12.266 -43.668 1.00 53.66 597 LEU A C 1
ATOM 4724 O O . LEU A 1 597 ? 26.044 -13.110 -43.747 1.00 53.66 597 LEU A O 1
ATOM 4728 N N . THR A 1 598 ? 28.087 -12.383 -44.321 1.00 56.53 598 THR A N 1
ATOM 4729 C CA . THR A 1 598 ? 28.444 -13.591 -45.077 1.00 56.53 598 THR A CA 1
ATOM 4730 C C . THR A 1 598 ? 29.356 -14.427 -44.187 1.00 56.53 598 THR A C 1
ATOM 4732 O O . THR A 1 598 ? 30.452 -13.979 -43.866 1.00 56.53 598 THR A O 1
ATOM 4735 N N . LEU A 1 599 ? 28.890 -15.596 -43.747 1.00 55.31 599 LEU A N 1
ATOM 4736 C CA . LEU A 1 599 ? 29.671 -16.522 -42.925 1.00 55.31 599 LEU A CA 1
ATOM 4737 C C . LEU A 1 599 ? 30.679 -17.286 -43.799 1.00 55.31 599 LEU A C 1
ATOM 4739 O O . LEU A 1 599 ? 30.471 -17.433 -45.006 1.00 55.31 599 LEU A O 1
ATOM 4743 N N . ASP A 1 600 ? 31.745 -17.805 -43.183 1.00 47.66 600 ASP A N 1
ATOM 4744 C CA . ASP A 1 600 ? 32.881 -18.463 -43.861 1.00 47.66 600 ASP A CA 1
ATOM 4745 C C . ASP A 1 600 ? 32.484 -19.634 -44.789 1.00 47.66 600 ASP A C 1
ATOM 4747 O O . ASP A 1 600 ? 33.215 -19.966 -45.723 1.00 47.66 600 ASP A O 1
ATOM 4751 N N . ASP A 1 601 ? 31.294 -20.210 -44.595 1.00 48.72 601 ASP A N 1
ATOM 4752 C CA . ASP A 1 601 ? 30.742 -21.305 -45.403 1.00 48.72 601 ASP A CA 1
ATOM 4753 C C . ASP A 1 601 ? 29.921 -20.835 -46.627 1.00 48.72 601 ASP A C 1
ATOM 4755 O O . ASP A 1 601 ? 29.301 -21.646 -47.315 1.00 48.72 601 ASP A O 1
ATOM 4759 N N . GLY A 1 602 ? 29.887 -19.528 -46.915 1.00 46.22 602 GLY A N 1
ATOM 4760 C CA . GLY A 1 602 ? 29.128 -18.945 -48.031 1.00 46.22 602 GLY A CA 1
ATOM 4761 C C . GLY A 1 602 ? 27.630 -18.760 -47.762 1.00 46.22 602 GLY A C 1
ATOM 4762 O O . GLY A 1 602 ? 26.894 -18.369 -48.668 1.00 46.22 602 GLY A O 1
ATOM 4763 N N . TYR A 1 603 ? 27.180 -19.013 -46.530 1.00 45.00 603 TYR A N 1
ATOM 4764 C CA . TYR A 1 603 ? 25.812 -18.754 -46.078 1.00 45.00 603 TYR A CA 1
ATOM 4765 C C . TYR A 1 603 ? 25.660 -17.325 -45.551 1.00 45.00 603 TYR A C 1
ATOM 4767 O O . TYR A 1 603 ? 26.569 -16.772 -44.929 1.00 45.00 603 TYR A O 1
ATOM 4775 N N . PHE A 1 604 ? 24.484 -16.739 -45.767 1.00 50.19 604 PHE A N 1
ATOM 4776 C CA . PHE A 1 604 ? 24.120 -15.431 -45.228 1.00 50.19 604 PHE A CA 1
ATOM 4777 C C . PHE A 1 604 ? 23.487 -15.588 -43.840 1.00 50.19 604 PHE A C 1
ATOM 4779 O O . PHE A 1 604 ? 22.541 -16.355 -43.670 1.00 50.19 604 PHE A O 1
ATOM 4786 N N . GLY A 1 605 ? 24.016 -14.873 -42.848 1.00 46.38 605 GLY A N 1
ATOM 4787 C CA . GLY A 1 605 ? 23.512 -14.835 -41.477 1.00 46.38 605 GLY A CA 1
ATOM 4788 C C . GLY A 1 605 ? 22.997 -13.442 -41.129 1.00 46.38 605 GLY A C 1
ATOM 4789 O O . GLY A 1 605 ? 23.694 -12.450 -41.331 1.00 46.38 605 GLY A O 1
ATOM 4790 N N . ILE A 1 606 ? 21.778 -13.358 -40.598 1.00 53.09 606 ILE A N 1
ATOM 4791 C CA . ILE A 1 606 ? 21.197 -12.097 -40.126 1.00 53.09 606 ILE A CA 1
ATOM 4792 C C . ILE A 1 606 ? 21.501 -11.966 -38.637 1.00 53.09 606 ILE A C 1
ATOM 4794 O O . ILE A 1 606 ? 21.019 -12.759 -37.833 1.00 53.09 606 ILE A O 1
ATOM 4798 N N . VAL A 1 607 ? 22.290 -10.961 -38.272 1.00 52.50 607 VAL A N 1
ATOM 4799 C CA . VAL A 1 607 ? 22.733 -10.732 -36.892 1.00 52.50 607 VAL A CA 1
ATOM 4800 C C . VAL A 1 607 ? 22.314 -9.342 -36.429 1.00 52.50 607 VAL A C 1
ATOM 4802 O O . VAL A 1 607 ? 22.283 -8.404 -37.220 1.00 52.50 607 VAL A O 1
ATOM 4805 N N . ASN A 1 608 ? 21.970 -9.169 -35.156 1.00 51.47 608 ASN A N 1
ATOM 4806 C CA . ASN A 1 608 ? 21.714 -7.828 -34.626 1.00 51.47 608 ASN A CA 1
ATOM 4807 C C . ASN A 1 608 ? 23.041 -7.065 -34.410 1.00 51.47 608 ASN A C 1
ATOM 4809 O O . ASN A 1 608 ? 24.128 -7.647 -34.337 1.00 51.47 608 ASN A O 1
ATOM 4813 N N . THR A 1 609 ? 22.966 -5.739 -34.303 1.00 53.62 609 THR A N 1
ATOM 4814 C CA . THR A 1 609 ? 24.113 -4.856 -34.007 1.00 53.62 609 THR A CA 1
ATOM 4815 C C . THR A 1 609 ? 24.859 -5.244 -32.731 1.00 53.62 609 THR A C 1
ATOM 4817 O O . THR A 1 609 ? 26.072 -5.050 -32.633 1.00 53.62 609 THR A O 1
ATOM 4820 N N . THR A 1 610 ? 24.157 -5.830 -31.763 1.00 47.59 610 THR A N 1
ATOM 4821 C CA . THR A 1 610 ? 24.733 -6.312 -30.505 1.00 47.59 610 THR A CA 1
ATOM 4822 C C . THR A 1 610 ? 25.643 -7.526 -30.713 1.00 47.59 610 THR A C 1
ATOM 4824 O O . THR A 1 610 ? 26.750 -7.565 -30.180 1.00 47.59 610 THR A O 1
ATOM 4827 N N . TRP A 1 611 ? 25.230 -8.494 -31.529 1.00 55.81 611 TRP A N 1
ATOM 4828 C CA . TRP A 1 611 ? 26.011 -9.677 -31.886 1.00 55.81 611 TRP A CA 1
ATOM 4829 C C . TRP A 1 611 ? 27.276 -9.294 -32.660 1.00 55.81 611 TRP A C 1
ATOM 4831 O O . TRP A 1 611 ? 28.344 -9.835 -32.376 1.00 55.81 611 TRP A O 1
ATOM 4841 N N . LEU A 1 612 ? 27.182 -8.314 -33.570 1.00 56.19 612 LEU A N 1
ATOM 4842 C CA . LEU A 1 612 ? 28.340 -7.745 -34.274 1.00 56.19 612 LEU A CA 1
ATOM 4843 C C . LEU A 1 612 ? 29.372 -7.190 -33.290 1.00 56.19 612 LEU A C 1
ATOM 4845 O O . LEU A 1 612 ? 30.548 -7.538 -33.346 1.00 56.19 612 LEU A O 1
ATOM 4849 N N . TYR A 1 613 ? 28.913 -6.378 -32.337 1.00 50.41 613 TYR A N 1
ATOM 4850 C CA . TYR A 1 613 ? 29.777 -5.784 -31.322 1.00 50.41 613 TYR A CA 1
ATOM 4851 C C . TYR A 1 613 ? 30.449 -6.840 -30.430 1.00 50.41 613 TYR A C 1
ATOM 4853 O O . TYR A 1 613 ? 31.646 -6.748 -30.160 1.00 50.41 613 TYR A O 1
ATOM 4861 N N . VAL A 1 614 ? 29.706 -7.866 -30.000 1.00 48.44 614 VAL A N 1
ATOM 4862 C CA . VAL A 1 614 ? 30.226 -8.952 -29.147 1.00 48.44 614 VAL A CA 1
ATOM 4863 C C . VAL A 1 614 ? 31.256 -9.817 -29.879 1.00 48.44 614 VAL A C 1
ATOM 4865 O O . VAL A 1 614 ? 32.241 -10.229 -29.267 1.00 48.44 614 VAL A O 1
ATOM 4868 N N . ASN A 1 615 ? 31.069 -10.059 -31.178 1.00 53.91 615 ASN A N 1
ATOM 4869 C CA . ASN A 1 615 ? 31.991 -10.851 -31.998 1.00 53.91 615 ASN A CA 1
ATOM 4870 C C . ASN A 1 615 ? 33.079 -10.008 -32.687 1.00 53.91 615 ASN A C 1
ATOM 4872 O O . ASN A 1 615 ? 33.874 -10.542 -33.454 1.00 53.91 615 ASN A O 1
ATOM 4876 N N . ASN A 1 616 ? 33.161 -8.710 -32.367 1.00 59.09 616 ASN A N 1
ATOM 4877 C CA . ASN A 1 616 ? 34.114 -7.761 -32.948 1.00 59.09 616 ASN A CA 1
ATOM 4878 C C . ASN A 1 616 ? 34.040 -7.687 -34.490 1.00 59.09 616 ASN A C 1
ATOM 4880 O O . ASN A 1 616 ? 35.045 -7.458 -35.166 1.00 59.09 616 ASN A O 1
ATOM 4884 N N . GLU A 1 617 ? 32.837 -7.875 -35.030 1.00 59.59 617 GLU A N 1
ATOM 4885 C CA . GLU A 1 617 ? 32.509 -7.773 -36.449 1.00 59.59 617 GLU A CA 1
ATOM 4886 C C . GLU A 1 617 ? 31.834 -6.426 -36.745 1.00 59.59 617 GLU A C 1
ATOM 4888 O O . GLU A 1 617 ? 31.244 -5.789 -35.870 1.00 59.59 617 GLU A O 1
ATOM 4893 N N . THR A 1 618 ? 31.922 -5.959 -37.990 1.00 54.81 618 THR A N 1
ATOM 4894 C CA . THR A 1 618 ? 31.302 -4.700 -38.423 1.00 54.81 618 THR A CA 1
ATOM 4895 C C . THR A 1 618 ? 30.325 -4.950 -39.554 1.00 54.81 618 THR A C 1
ATOM 4897 O O . THR A 1 618 ? 30.559 -5.795 -40.414 1.00 54.81 618 THR A O 1
ATOM 4900 N N . CYS A 1 619 ? 29.215 -4.208 -39.553 1.00 55.12 619 CYS A N 1
ATOM 4901 C CA . CYS A 1 619 ? 28.212 -4.373 -40.590 1.00 55.12 619 CYS A CA 1
ATOM 4902 C C . CYS A 1 619 ? 28.754 -3.886 -41.945 1.00 55.12 619 CYS A C 1
ATOM 4904 O O . CYS A 1 619 ? 29.189 -2.733 -42.035 1.00 55.12 619 CYS A O 1
ATOM 4906 N N . PRO A 1 620 ? 28.747 -4.716 -43.004 1.00 59.56 620 PRO A N 1
ATOM 4907 C CA . PRO A 1 620 ? 29.142 -4.276 -44.336 1.00 59.56 620 PRO A CA 1
ATOM 4908 C C . PRO A 1 620 ? 28.290 -3.091 -44.820 1.00 59.56 620 PRO A C 1
ATOM 4910 O O . PRO A 1 620 ? 27.067 -3.080 -44.663 1.00 59.56 620 PRO A O 1
ATOM 4913 N N . ASN A 1 621 ? 28.916 -2.093 -45.452 1.00 44.22 621 ASN A N 1
ATOM 4914 C CA . ASN A 1 621 ? 28.211 -0.905 -45.949 1.00 44.22 621 ASN A CA 1
ATOM 4915 C C . ASN A 1 621 ? 27.030 -1.287 -46.863 1.00 44.22 621 ASN A C 1
ATOM 4917 O O . ASN A 1 621 ? 27.232 -1.883 -47.920 1.00 44.22 621 ASN A O 1
ATOM 4921 N N . GLY A 1 622 ? 25.811 -0.895 -46.474 1.00 44.81 622 GLY A N 1
ATOM 4922 C CA . GLY A 1 622 ? 24.580 -1.163 -47.229 1.00 44.81 622 GLY A CA 1
ATOM 4923 C C . GLY A 1 622 ? 23.850 -2.463 -46.865 1.00 44.81 622 GLY A C 1
ATOM 4924 O O . GLY A 1 622 ? 22.881 -2.803 -47.537 1.00 44.81 622 GLY A O 1
ATOM 4925 N N . SER A 1 623 ? 24.281 -3.170 -45.816 1.00 47.97 623 SER A N 1
ATOM 4926 C CA . SER A 1 623 ? 23.641 -4.403 -45.321 1.00 47.97 623 SER A CA 1
ATOM 4927 C C . SER A 1 623 ? 22.811 -4.222 -44.035 1.00 47.97 623 SER A C 1
ATOM 4929 O O . SER A 1 623 ? 22.359 -5.207 -43.456 1.00 47.97 623 SER A O 1
ATOM 4931 N N . GLU A 1 624 ? 22.583 -2.970 -43.618 1.00 46.62 624 GLU A N 1
ATOM 4932 C CA . GLU A 1 624 ? 21.753 -2.585 -42.466 1.00 46.62 624 GLU A CA 1
ATOM 4933 C C . GLU A 1 624 ? 20.246 -2.674 -42.787 1.00 46.62 624 GLU A C 1
ATOM 4935 O O . GLU A 1 624 ? 19.778 -2.170 -43.811 1.00 46.62 624 GLU A O 1
ATOM 4940 N N . ILE A 1 625 ? 19.467 -3.300 -41.902 1.00 49.66 625 ILE A N 1
ATOM 4941 C CA . ILE A 1 625 ? 18.053 -3.648 -42.109 1.00 49.66 625 ILE A CA 1
ATOM 4942 C C . ILE A 1 625 ? 17.198 -3.108 -40.961 1.00 49.66 625 ILE A C 1
ATOM 4944 O O . ILE A 1 625 ? 17.218 -3.656 -39.866 1.00 49.66 625 ILE A O 1
ATOM 4948 N N . TYR A 1 626 ? 16.344 -2.121 -41.214 1.00 46.22 626 TYR A N 1
ATOM 4949 C CA . TYR A 1 626 ? 15.441 -1.585 -40.191 1.00 46.22 626 TYR A CA 1
ATOM 4950 C C . TYR A 1 626 ? 14.105 -2.337 -40.159 1.00 46.22 626 TYR A C 1
ATOM 4952 O O . TYR A 1 626 ? 13.390 -2.376 -41.161 1.00 46.22 626 TYR A O 1
ATOM 4960 N N . VAL A 1 627 ? 13.729 -2.886 -39.000 1.00 43.31 627 VAL A N 1
ATOM 4961 C CA . VAL A 1 627 ? 12.400 -3.480 -38.784 1.00 43.31 627 VAL A CA 1
ATOM 4962 C C . VAL A 1 627 ? 11.585 -2.574 -37.852 1.00 43.31 627 VAL A C 1
ATOM 4964 O O . VAL A 1 627 ? 12.043 -2.279 -36.749 1.00 43.31 627 VAL A O 1
ATOM 4967 N N . PRO A 1 628 ? 10.398 -2.092 -38.263 1.00 35.97 628 PRO A N 1
ATOM 4968 C CA . PRO A 1 628 ? 9.509 -1.363 -37.369 1.00 35.97 628 PRO A CA 1
ATOM 4969 C C . PRO A 1 628 ? 8.869 -2.306 -36.340 1.00 35.97 628 PRO A C 1
ATOM 4971 O O . PRO A 1 628 ? 8.435 -3.411 -36.658 1.00 35.97 628 PRO A O 1
ATOM 4974 N N . HIS A 1 629 ? 8.804 -1.832 -35.100 1.00 37.28 629 HIS A N 1
ATOM 4975 C CA . HIS A 1 629 ? 8.177 -2.491 -33.959 1.00 37.28 629 HIS A CA 1
ATOM 4976 C C . HIS A 1 629 ? 6.648 -2.344 -34.023 1.00 37.28 629 HIS A C 1
ATOM 4978 O O . HIS A 1 629 ? 6.155 -1.224 -33.923 1.00 37.28 629 HIS A O 1
ATOM 4984 N N . GLN A 1 630 ? 5.898 -3.447 -34.090 1.00 32.00 630 GLN A N 1
ATOM 4985 C CA . GLN A 1 630 ? 4.512 -3.467 -33.606 1.00 32.00 630 GLN A CA 1
ATOM 4986 C C . GLN A 1 630 ? 4.536 -3.928 -32.156 1.00 32.00 630 GLN A C 1
ATOM 4988 O O . GLN A 1 630 ? 4.977 -5.033 -31.847 1.00 32.00 630 GLN A O 1
ATOM 4993 N N . GLY A 1 631 ? 4.121 -3.048 -31.247 1.00 32.00 631 GLY A N 1
ATOM 4994 C CA . GLY A 1 631 ? 3.987 -3.432 -29.849 1.00 32.00 631 GLY A CA 1
ATOM 4995 C C . GLY A 1 631 ? 2.859 -4.444 -29.674 1.00 32.00 631 GLY A C 1
ATOM 4996 O O . GLY A 1 631 ? 1.937 -4.483 -30.491 1.00 32.00 631 GLY A O 1
ATOM 4997 N N . PRO A 1 632 ? 2.854 -5.205 -28.569 1.00 29.41 632 PRO A N 1
ATOM 4998 C CA . PRO A 1 632 ? 1.744 -6.098 -28.239 1.00 29.41 632 PRO A CA 1
ATOM 4999 C C . PRO A 1 632 ? 0.393 -5.370 -28.058 1.00 29.41 632 PRO A C 1
ATOM 5001 O O . PRO A 1 632 ? -0.624 -6.022 -27.849 1.00 29.41 632 PRO A O 1
ATOM 5004 N N . SER A 1 633 ? 0.344 -4.036 -28.148 1.00 29.55 633 SER A N 1
ATOM 5005 C CA . SER A 1 633 ? -0.873 -3.224 -28.069 1.00 29.55 633 SER A CA 1
ATOM 5006 C C . SER A 1 633 ? -1.669 -3.107 -29.374 1.00 29.55 633 SER A C 1
ATOM 5008 O O . SER A 1 633 ? -2.828 -2.707 -29.309 1.00 29.55 633 SER A O 1
ATOM 5010 N N . GLU A 1 634 ? -1.106 -3.437 -30.543 1.00 24.95 634 GLU A N 1
ATOM 5011 C CA . GLU A 1 634 ? -1.831 -3.293 -31.823 1.00 24.95 634 GLU A CA 1
ATOM 5012 C C . GLU A 1 634 ? -2.712 -4.500 -32.190 1.00 24.95 634 GLU A C 1
ATOM 5014 O O . GLU A 1 634 ? -3.545 -4.387 -33.081 1.00 24.95 634 GLU A O 1
ATOM 5019 N N . GLN A 1 635 ? -2.626 -5.622 -31.466 1.00 24.31 635 GLN A N 1
ATOM 5020 C CA . GLN A 1 635 ? -3.522 -6.774 -31.675 1.00 24.31 635 GLN A CA 1
ATOM 5021 C C . GLN A 1 635 ? -4.833 -6.726 -30.866 1.00 24.31 635 GLN A C 1
ATOM 5023 O O . GLN A 1 635 ? -5.627 -7.658 -30.954 1.00 24.31 635 GLN A O 1
ATOM 5028 N N . TYR A 1 636 ? -5.087 -5.663 -30.094 1.00 28.11 636 TYR A N 1
ATOM 5029 C CA . TYR A 1 636 ? -6.247 -5.582 -29.188 1.00 28.11 636 TYR A CA 1
ATOM 5030 C C . TYR A 1 636 ? -7.258 -4.471 -29.527 1.00 28.11 636 TYR A C 1
ATOM 5032 O O . TYR A 1 636 ? -8.046 -4.090 -28.663 1.00 28.11 636 TYR A O 1
ATOM 5040 N N . TRP A 1 637 ? -7.263 -3.957 -30.763 1.00 26.27 637 TRP A N 1
ATOM 5041 C CA . TRP A 1 637 ? -8.208 -2.916 -31.203 1.00 26.27 637 TRP A CA 1
ATOM 5042 C C . TRP A 1 637 ? -8.969 -3.242 -32.500 1.00 26.27 637 TRP A C 1
ATOM 5044 O O . TRP A 1 637 ? -9.179 -2.356 -33.327 1.00 26.27 637 TRP A O 1
ATOM 5054 N N . GLU A 1 638 ? -9.462 -4.477 -32.630 1.00 23.11 638 GLU A N 1
ATOM 5055 C CA . GLU A 1 638 ? -10.676 -4.759 -33.421 1.00 23.11 638 GLU A CA 1
ATOM 5056 C C . GLU A 1 638 ? -11.786 -5.356 -32.554 1.00 23.11 638 GLU A C 1
ATOM 5058 O O . GLU A 1 638 ? -11.489 -6.266 -31.743 1.00 23.11 638 GLU A O 1
#

Solvent-accessible surface area (backbone atoms only — not comparable to full-atom values): 32773 Å² total; per-residue (Å²): 85,38,21,58,41,76,46,99,87,76,48,77,46,82,44,40,59,66,57,26,59,74,70,74,46,75,77,54,92,89,30,68,44,76,79,78,67,37,45,22,19,49,44,32,40,42,46,47,69,42,50,46,50,91,44,72,90,45,50,74,56,71,38,62,73,45,48,53,25,28,49,51,38,39,52,54,52,38,59,42,43,50,64,38,69,75,36,36,35,57,53,29,64,50,35,47,46,51,39,58,56,50,52,51,54,46,31,58,52,20,66,71,38,70,45,7,63,60,18,42,28,33,41,67,37,89,65,28,35,59,74,47,73,78,42,68,63,48,49,45,52,21,40,53,49,40,43,67,40,63,39,55,48,40,33,30,46,17,30,62,26,19,27,45,60,64,66,48,57,51,66,63,53,40,55,53,40,55,49,51,39,52,51,47,24,56,52,32,29,54,28,53,28,12,42,46,8,22,50,19,52,76,68,73,44,61,59,79,80,71,67,55,65,67,70,46,27,63,61,20,51,46,52,40,57,34,50,74,40,87,67,25,36,59,56,38,30,50,50,26,48,32,52,39,29,26,42,48,34,30,47,50,38,37,50,48,30,48,50,42,39,52,34,71,75,39,47,93,72,38,60,91,37,46,52,59,50,44,52,52,51,39,53,51,40,49,64,68,32,47,64,49,31,17,17,20,3,65,53,53,43,56,49,48,55,59,44,57,56,49,67,55,30,55,52,40,44,43,50,50,37,45,43,45,34,65,60,58,23,44,72,53,52,51,52,57,47,28,71,30,64,48,82,77,57,69,71,64,50,50,54,53,48,46,24,48,70,42,51,30,49,51,53,50,49,52,45,53,54,50,54,62,76,68,66,69,86,68,62,61,86,93,40,74,66,53,69,71,56,56,53,50,38,54,51,52,41,48,64,47,53,48,41,31,60,50,38,24,49,52,34,30,70,71,27,69,58,94,45,72,69,46,6,45,54,45,15,42,38,52,38,74,70,52,57,54,50,52,49,52,55,63,62,44,75,81,56,86,91,68,75,89,42,76,90,79,48,61,58,95,42,72,65,32,48,53,37,44,50,38,12,38,26,39,30,60,54,32,60,43,45,41,38,42,53,28,52,78,36,24,16,39,42,34,53,54,46,30,54,48,33,32,66,47,33,41,52,53,53,46,39,49,37,31,44,49,8,26,74,58,53,28,28,40,47,57,45,25,37,50,29,42,31,54,27,14,46,21,49,29,16,47,51,47,30,52,57,47,49,34,52,53,41,46,55,41,6,52,30,47,47,51,28,62,48,18,76,35,86,74,43,72,39,66,44,67,47,62,92,53,61,49,56,93,45,45,34,93,44,78,53,52,39,32,22,60,41,77,45,98,86,77,46,79,43,80,38,48,60,64,57,28,59,75,70,75,48,78,75,54,95,89,34,70,38,76,39,85,71,81,58,90,71,73,83,73,80,128

Secondary structure (DSSP, 8-state):
-EEEEEPTTS-EEEEEHHHHHHTT--PPTT-EE----B-HHHHIIIIIIS---SSTT----B-HHHHHHHHHHHHHHHHHTTTTHHHHHHHHHHHTTHHHHHHHHHHHHHHTSTTHHHHHHHHTSTT--GGGGGSHHHHHHHHHHHHHHTTTTSSHHHHHHTTS-TT--HHHHHHHHHHHHHHHHHHHHHHHHHHHHHHHHHTT--GGGSPPPTHHIIIIIHHHHHHTSTTHHHHHHHHHHHHHHHHHHHHHHHHHHHHHHHHHHSHHHHGGGHHHHHHHHHHHHHHHHGGGGBTTHHHHHHHHHHHHHSHHHHHHHHHHHHIIIIIIIHHHHHHHHHHHH----HHHHHHHHHIIIIIHHHHHHHHHHHHHHT----EETTEEPPHHHHHHHHHHHHHHHTHHHHHHHHHHHHS--SSHHHHHHHHTSPPHHHHHHHHHHHHHTTS----TTTTT---SSHHHHHHHHHHHHSSHIIIIIHHHHHHHTTGGGGHHHHHHHIIIIIHHHHHHHHHHHHHHTS-TTTGGGGSGGGHHHHHHHHHHHHHHHHHHHHHHHHHHHHHHHTTSSS-TTSS--GGGT--TTB-SSTT-EEEEEE-TTS-EEEE-HHHHHHTT--PPTT-EEE-PPPPTTTTS--

Radius of gyration: 27.81 Å; Cα contacts (8 Å, |Δi|>4): 1005; chains: 1; bounding box: 70×51×93 Å